Protein 7B1R (pdb70)

GO terms:
  GO:0003983 UTP:glucose-1-phosphate uridylyltransferase activity (F, EXP)

Foldseek 3Di:
DDDAAEEEEEFADQLPLDPPVSVQEGPCDDQANHRLVLQVLQLNLLLNHAEYEYAYEPNHCVVVVQLADDVVVLVVCVVVPVVVVNVCCVSVVSHHYHYDYPHDPLDPLSSVLVCLVVVPFFKYKYAHRFKGDDPRRQQNQLVVCVPPVAKEWEKAFDDLVQQLVFKAFAFPDDDVQKTWGLAIDGRDDSVRHRGRIGTRIITHGSVLNVLSPVVPSGDSRVSQRVVNVVHIYMYGHGPDDMQGDSHVVSSVVSNLVVVCPPCVPVSVVVVVVVVVVVVVVVVD/DDAQEEEEEFADCQPQDPPVSVQEGQCDQQQNHRLVLQVLQLCLLLNHAEYEYAYEPRHVVVVVQLADDPVVLVVCVVVPVVVVNVCVVSVVSHHYHYHYDDDPLDDLSRVLVCCVVCPFDKYKYAYSFKGWAPRRQQNQLVVCVPPVAKEWEKAFADQVCCQVFKAAQFPDDDDQKTKGLAMDHRQDSVRHNGRMGTRMIIHGSVLNVLQVVCPNGDSRVSVGVVSPVHIYMYGHGGTDMQGRSHPVSSVVSNLVVVCPPVVVVSVVVVVVVVVVVVVVVD

Structure (mmCIF, N/CA/C/O backbone):
data_7B1R
#
_entry.id   7B1R
#
_cell.length_a   53.910
_cell.length_b   158.610
_cell.length_c   179.500
_cell.angle_alpha   90.000
_cell.angle_beta   90.000
_cell.angle_gamma   90.000
#
_symmetry.space_group_name_H-M   'I 21 21 21'
#
loop_
_entity.id
_entity.type
_entity.pdbx_description
1 polymer 'Probable UTP--glucose-1-phosphate uridylyltransferase YngB'
2 water water
#
loop_
_atom_site.group_PDB
_atom_site.id
_atom_site.type_symbol
_atom_site.label_atom_id
_atom_site.label_alt_id
_atom_site.label_comp_id
_atom_site.label_asym_id
_atom_site.label_entity_id
_atom_site.label_seq_id
_atom_site.pdbx_PDB_ins_code
_atom_site.Cartn_x
_atom_site.Cartn_y
_atom_site.Cartn_z
_atom_site.occupancy
_atom_site.B_iso_or_equiv
_atom_site.auth_seq_id
_atom_site.auth_comp_id
_atom_site.auth_asym_id
_atom_site.auth_atom_id
_atom_site.pdbx_PDB_model_num
ATOM 1 N N . ARG A 1 1 ? 10.490 16.879 -5.256 1.00 108.60 2 ARG A N 1
ATOM 2 C CA . ARG A 1 1 ? 11.468 17.946 -5.681 1.00 127.79 2 ARG A CA 1
ATOM 3 C C . ARG A 1 1 ? 12.403 17.413 -6.776 1.00 120.94 2 ARG A C 1
ATOM 4 O O . ARG A 1 1 ? 13.618 17.602 -6.694 1.00 105.59 2 ARG A O 1
ATOM 6 N N . LYS A 1 2 ? 11.813 16.822 -7.836 1.00 121.42 3 LYS A N 1
ATOM 7 C CA . LYS A 1 2 ? 12.486 15.980 -8.828 1.00 103.64 3 LYS A CA 1
ATOM 8 C C . LYS A 1 2 ? 12.729 16.734 -10.139 1.00 87.60 3 LYS A C 1
ATOM 9 O O . LYS A 1 2 ? 11.904 17.551 -10.546 1.00 77.73 3 LYS A O 1
ATOM 15 N N . LYS A 1 3 ? 13.853 16.424 -10.806 1.00 74.87 4 LYS A N 1
ATOM 16 C CA . LYS A 1 3 ? 14.189 17.031 -12.087 1.00 79.55 4 LYS A CA 1
ATOM 17 C C . LYS A 1 3 ? 13.412 16.385 -13.256 1.00 80.16 4 LYS A C 1
ATOM 18 O O . LYS A 1 3 ? 13.233 15.164 -13.316 1.00 78.30 4 LYS A O 1
ATOM 20 N N . VAL A 1 4 ? 12.924 17.237 -14.183 1.00 84.61 5 VAL A N 1
ATOM 21 C CA . VAL A 1 4 ? 12.287 16.864 -15.446 1.00 78.83 5 VAL A CA 1
ATOM 22 C C . VAL A 1 4 ? 13.363 16.451 -16.450 1.00 83.19 5 VAL A C 1
ATOM 23 O O . VAL A 1 4 ? 14.188 17.298 -16.848 1.00 66.25 5 VAL A O 1
ATOM 27 N N . ARG A 1 5 ? 13.317 15.172 -16.883 1.00 74.50 6 ARG A N 1
ATOM 28 C CA . ARG A 1 5 ? 14.378 14.669 -17.750 1.00 78.63 6 ARG A CA 1
ATOM 29 C C . ARG A 1 5 ? 13.823 13.850 -18.931 1.00 79.75 6 ARG A C 1
ATOM 30 O O . ARG A 1 5 ? 14.570 13.388 -19.819 1.00 62.23 6 ARG A O 1
ATOM 38 N N . LYS A 1 6 ? 12.499 13.650 -18.927 1.00 69.23 7 LYS A N 1
ATOM 39 C CA . LYS A 1 6 ? 11.856 12.852 -19.953 1.00 66.53 7 LYS A CA 1
ATOM 40 C C . LYS A 1 6 ? 10.812 13.703 -20.662 1.00 68.11 7 LYS A C 1
ATOM 41 O O . LYS A 1 6 ? 10.032 14.404 -20.012 1.00 63.96 7 LYS A O 1
ATOM 47 N N . ALA A 1 7 ? 10.775 13.580 -21.995 1.00 69.99 8 ALA A N 1
ATOM 48 C CA . ALA A 1 7 ? 9.768 14.236 -22.816 1.00 59.19 8 ALA A CA 1
ATOM 49 C C . ALA A 1 7 ? 9.020 13.213 -23.673 1.00 62.20 8 ALA A C 1
ATOM 50 O O . ALA A 1 7 ? 9.588 12.201 -24.103 1.00 61.24 8 ALA A O 1
ATOM 52 N N . VAL A 1 8 ? 7.740 13.504 -23.939 1.00 56.66 9 VAL A N 1
ATOM 53 C CA . VAL A 1 8 ? 6.938 12.734 -24.882 1.00 55.54 9 VAL A CA 1
ATOM 54 C C . VAL A 1 8 ? 6.597 13.576 -26.103 1.00 57.27 9 VAL A C 1
ATOM 55 O O . VAL A 1 8 ? 5.903 14.589 -25.945 1.00 62.64 9 VAL A O 1
ATOM 59 N N . ILE A 1 9 ? 6.998 13.098 -27.294 1.00 52.70 10 ILE A N 1
ATOM 60 C CA . ILE A 1 9 ? 6.690 13.766 -28.557 1.00 56.38 10 ILE A CA 1
ATOM 61 C C . ILE A 1 9 ? 5.682 12.905 -29.310 1.00 57.12 10 ILE A C 1
ATOM 62 O O . ILE A 1 9 ? 6.069 11.872 -29.868 1.00 62.71 10 ILE A O 1
ATOM 67 N N . PRO A 1 10 ? 4.383 13.292 -29.381 1.00 54.23 11 PRO A N 1
ATOM 68 C CA . PRO A 1 10 ? 3.377 12.477 -30.058 1.00 52.33 11 PRO A CA 1
ATOM 69 C C . PRO A 1 10 ? 3.521 12.829 -31.537 1.00 55.21 11 PRO A C 1
ATOM 70 O O . PRO A 1 10 ? 3.713 13.996 -31.878 1.00 50.35 11 PRO A O 1
ATOM 74 N N . ALA A 1 11 ? 3.507 11.792 -32.391 1.00 57.73 12 ALA A N 1
ATOM 75 C CA . ALA A 1 11 ? 3.836 11.943 -33.801 1.00 60.22 12 ALA A CA 1
ATOM 76 C C . ALA A 1 11 ? 3.151 10.856 -34.621 1.00 63.77 12 ALA A C 1
ATOM 77 O O . ALA A 1 11 ? 3.850 10.054 -35.245 1.00 57.49 12 ALA A O 1
ATOM 79 N N . ALA A 1 12 ? 1.807 10.846 -34.637 1.00 61.76 13 ALA A N 1
ATOM 80 C CA . ALA A 1 12 ? 1.135 9.769 -35.339 1.00 67.31 13 ALA A CA 1
ATOM 81 C C . ALA A 1 12 ? 0.102 10.263 -36.358 1.00 80.36 13 ALA A C 1
ATOM 82 O O . ALA A 1 12 ? -0.680 9.461 -36.867 1.00 105.68 13 ALA A O 1
ATOM 84 N N . GLY A 1 13 ? 0.142 11.555 -36.717 1.00 80.14 14 GLY A N 1
ATOM 85 C CA . GLY A 1 13 ? -0.706 12.120 -37.765 1.00 81.50 14 GLY A CA 1
ATOM 86 C C . GLY A 1 13 ? -0.414 11.576 -39.163 1.00 80.17 14 GLY A C 1
ATOM 87 O O . GLY A 1 13 ? 0.638 10.987 -39.400 1.00 92.55 14 GLY A O 1
ATOM 88 N N . LEU A 1 14 ? -1.368 11.777 -40.079 1.00 78.67 15 LEU A N 1
ATOM 89 C CA . LEU A 1 14 ? -1.183 11.467 -41.487 1.00 70.41 15 LEU A CA 1
ATOM 90 C C . LEU A 1 14 ? -0.845 12.745 -42.250 1.00 78.02 15 LEU A C 1
ATOM 91 O O . LEU A 1 14 ? -0.566 12.685 -43.439 1.00 98.30 15 LEU A O 1
ATOM 96 N N . GLY A 1 15 ? -0.869 13.895 -41.566 1.00 72.88 16 GLY A N 1
ATOM 97 C CA . GLY A 1 15 ? -0.353 15.122 -42.139 1.00 72.97 16 GLY A CA 1
ATOM 98 C C . GLY A 1 15 ? -1.110 15.557 -43.389 1.00 89.02 16 GLY A C 1
ATOM 99 O O . GLY A 1 15 ? -0.503 15.884 -44.407 1.00 106.02 16 GLY A O 1
ATOM 100 N N . THR A 1 16 ? -2.436 15.626 -43.287 1.00 81.98 17 THR A N 1
ATOM 101 C CA . THR A 1 16 ? -3.229 15.900 -44.469 1.00 72.23 17 THR A CA 1
ATOM 102 C C . THR A 1 16 ? -2.949 17.300 -45.005 1.00 69.48 17 THR A C 1
ATOM 103 O O . THR A 1 16 ? -2.936 17.513 -46.210 1.00 76.69 17 THR A O 1
ATOM 107 N N . ARG A 1 17 ? -2.669 18.236 -44.096 1.00 73.29 18 ARG A N 1
ATOM 108 C CA . ARG A 1 17 ? -2.549 19.646 -44.442 1.00 74.46 18 ARG A CA 1
ATOM 109 C C . ARG A 1 17 ? -1.363 19.828 -45.390 1.00 69.78 18 ARG A C 1
ATOM 110 O O . ARG A 1 17 ? -1.107 20.942 -45.853 1.00 67.64 18 ARG A O 1
ATOM 112 N N . PHE A 1 18 ? -0.667 18.710 -45.674 1.00 70.55 19 PHE A N 1
ATOM 113 C CA . PHE A 1 18 ? 0.617 18.751 -46.362 1.00 69.22 19 PHE A CA 1
ATOM 114 C C . PHE A 1 18 ? 0.646 17.856 -47.603 1.00 64.57 19 PHE A C 1
ATOM 115 O O . PHE A 1 18 ? 1.727 17.694 -48.171 1.00 60.42 19 PHE A O 1
ATOM 123 N N . LEU A 1 19 ? -0.508 17.277 -48.002 1.00 63.30 20 LEU A N 1
ATOM 124 C CA . LEU A 1 19 ? -0.593 16.424 -49.190 1.00 61.62 20 LEU A CA 1
ATOM 125 C C . LEU A 1 19 ? -0.293 17.234 -50.455 1.00 59.43 20 LEU A C 1
ATOM 126 O O . LEU A 1 19 ? -0.493 18.443 -50.476 1.00 63.56 20 LEU A O 1
ATOM 131 N N . PRO A 1 20 ? 0.299 16.648 -51.520 1.00 57.10 21 PRO A N 1
ATOM 132 C CA . PRO A 1 20 ? 0.732 15.249 -51.532 1.00 62.09 21 PRO A CA 1
ATOM 133 C C . PRO A 1 20 ? 2.147 14.897 -51.018 1.00 58.73 21 PRO A C 1
ATOM 134 O O . PRO A 1 20 ? 2.571 13.733 -51.069 1.00 63.65 21 PRO A O 1
ATOM 138 N N . ALA A 1 21 ? 2.858 15.891 -50.476 1.00 56.90 22 ALA A N 1
ATOM 139 C CA . ALA A 1 21 ? 4.195 15.751 -49.904 1.00 57.65 22 ALA A CA 1
ATOM 140 C C . ALA A 1 21 ? 4.211 14.588 -48.934 1.00 58.59 22 ALA A C 1
ATOM 141 O O . ALA A 1 21 ? 5.077 13.720 -49.009 1.00 79.49 22 ALA A O 1
ATOM 143 N N . THR A 1 22 ? 3.214 14.575 -48.055 1.00 52.32 23 THR A N 1
ATOM 144 C CA . THR A 1 22 ? 3.148 13.563 -47.018 1.00 55.50 23 THR A CA 1
ATOM 145 C C . THR A 1 22 ? 2.365 12.322 -47.467 1.00 54.64 23 THR A C 1
ATOM 146 O O . THR A 1 22 ? 1.925 11.520 -46.644 1.00 52.40 23 THR A O 1
ATOM 150 N N . LYS A 1 23 ? 2.216 12.119 -48.775 1.00 54.49 24 LYS A N 1
ATOM 151 C CA . LYS A 1 23 ? 1.460 10.951 -49.194 1.00 57.10 24 LYS A CA 1
ATOM 152 C C . LYS A 1 23 ? 2.121 9.701 -48.615 1.00 54.32 24 LYS A C 1
ATOM 153 O O . LYS A 1 23 ? 1.452 8.854 -48.048 1.00 61.44 24 LYS A O 1
ATOM 159 N N . ALA A 1 24 ? 3.443 9.596 -48.758 1.00 56.23 25 ALA A N 1
ATOM 160 C CA . ALA A 1 24 ? 4.107 8.336 -48.472 1.00 55.26 25 ALA A CA 1
ATOM 161 C C . ALA A 1 24 ? 5.274 8.579 -47.531 1.00 58.09 25 ALA A C 1
ATOM 162 O O . ALA A 1 24 ? 6.152 7.730 -47.406 1.00 69.19 25 ALA A O 1
ATOM 164 N N . GLN A 1 25 ? 5.303 9.757 -46.915 1.00 57.99 26 GLN A N 1
ATOM 165 C CA . GLN A 1 25 ? 6.373 10.051 -45.987 1.00 59.00 26 GLN A CA 1
ATOM 166 C C . GLN A 1 25 ? 5.846 10.981 -44.895 1.00 57.72 26 GLN A C 1
ATOM 167 O O . GLN A 1 25 ? 4.947 11.780 -45.140 1.00 62.73 26 GLN A O 1
ATOM 173 N N . PRO A 1 26 ? 6.381 10.911 -43.658 1.00 47.60 27 PRO A N 1
ATOM 174 C CA . PRO A 1 26 ? 5.782 11.585 -42.509 1.00 47.28 27 PRO A CA 1
ATOM 175 C C . PRO A 1 26 ? 5.941 13.090 -42.493 1.00 51.58 27 PRO A C 1
ATOM 176 O O . PRO A 1 26 ? 6.973 13.629 -42.888 1.00 64.81 27 PRO A O 1
ATOM 180 N N . LYS A 1 27 ? 4.902 13.744 -41.974 1.00 61.45 28 LYS A N 1
ATOM 181 C CA . LYS A 1 27 ? 4.863 15.183 -41.757 1.00 58.96 28 LYS A CA 1
ATOM 182 C C . LYS A 1 27 ? 6.099 15.679 -40.992 1.00 58.70 28 LYS A C 1
ATOM 183 O O . LYS A 1 27 ? 6.668 16.710 -41.374 1.00 51.88 28 LYS A O 1
ATOM 189 N N . GLU A 1 28 ? 6.514 14.935 -39.945 1.00 52.33 29 GLU A N 1
ATOM 190 C CA . GLU A 1 28 ? 7.582 15.381 -39.061 1.00 57.04 29 GLU A CA 1
ATOM 191 C C . GLU A 1 28 ? 8.944 15.306 -39.758 1.00 58.64 29 GLU A C 1
ATOM 192 O O . GLU A 1 28 ? 9.922 15.934 -39.336 1.00 59.84 29 GLU A O 1
ATOM 206 N N . LEU A 1 30 ? 9.343 16.450 -42.874 1.00 52.42 31 LEU A N 1
ATOM 207 C CA . LEU A 1 30 ? 9.447 17.509 -43.871 1.00 51.89 31 LEU A CA 1
ATOM 208 C C . LEU A 1 30 ? 10.505 18.499 -43.424 1.00 54.93 31 LEU A C 1
ATOM 209 O O . LEU A 1 30 ? 10.580 18.874 -42.254 1.00 49.72 31 LEU A O 1
ATOM 214 N N . PRO A 1 31 ? 11.364 18.949 -44.355 1.00 60.91 32 PRO A N 1
ATOM 215 C CA . PRO A 1 31 ? 12.500 19.792 -43.980 1.00 58.51 32 PRO A CA 1
ATOM 216 C C . PRO A 1 31 ? 11.999 21.186 -43.618 1.00 56.28 32 PRO A C 1
ATOM 217 O O . PRO A 1 31 ? 11.052 21.672 -44.212 1.00 54.14 32 PRO A O 1
ATOM 221 N N . ILE A 1 32 ? 12.594 21.798 -42.596 1.00 66.42 33 ILE A N 1
ATOM 222 C CA . ILE A 1 32 ? 12.345 23.203 -42.404 1.00 63.31 33 ILE A CA 1
ATOM 223 C C . ILE A 1 32 ? 13.460 23.943 -43.111 1.00 78.88 33 ILE A C 1
ATOM 224 O O . ILE A 1 32 ? 13.245 24.397 -44.236 1.00 115.49 33 ILE A O 1
ATOM 229 N N . VAL A 1 33 ? 14.663 24.031 -42.542 1.00 60.30 34 VAL A N 1
ATOM 230 C CA . VAL A 1 33 ? 15.574 24.668 -43.486 1.00 70.67 34 VAL A CA 1
ATOM 231 C C . VAL A 1 33 ? 16.260 23.587 -44.324 1.00 75.09 34 VAL A C 1
ATOM 232 O O . VAL A 1 33 ? 16.086 23.479 -45.532 1.00 93.43 34 VAL A O 1
ATOM 236 N N . ASP A 1 34 ? 16.965 22.720 -43.630 1.00 71.79 35 ASP A N 1
ATOM 237 C CA . ASP A 1 34 ? 17.673 21.629 -44.243 1.00 62.15 35 ASP A CA 1
ATOM 238 C C . ASP A 1 34 ? 17.576 20.482 -43.244 1.00 66.91 35 ASP A C 1
ATOM 239 O O . ASP A 1 34 ? 18.123 19.404 -43.462 1.00 71.27 35 ASP A O 1
ATOM 244 N N .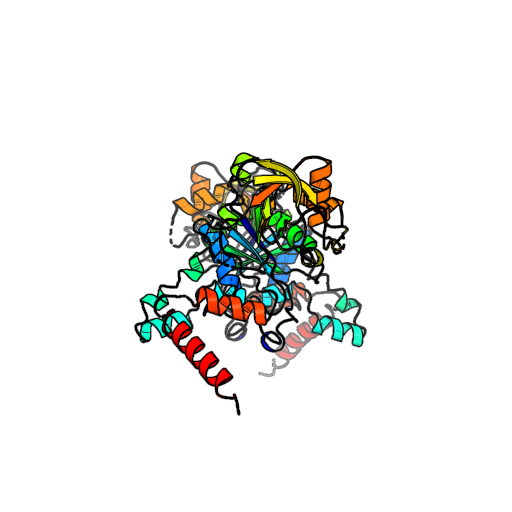 LYS A 1 35 ? 16.901 20.746 -42.119 1.00 58.22 36 LYS A N 1
ATOM 245 C CA . LYS A 1 35 ? 16.729 19.761 -41.071 1.00 55.92 36 LYS A CA 1
ATOM 246 C C . LYS A 1 35 ? 15.261 19.353 -40.976 1.00 60.81 36 LYS A C 1
ATOM 247 O O . LYS A 1 35 ? 14.359 20.181 -41.095 1.00 60.14 36 LYS A O 1
ATOM 253 N N . PRO A 1 36 ? 14.960 18.053 -40.780 1.00 59.12 37 PRO A N 1
ATOM 254 C CA . PRO A 1 36 ? 13.593 17.625 -40.501 1.00 59.97 37 PRO A CA 1
ATOM 255 C C . PRO A 1 36 ? 12.972 18.326 -39.301 1.00 60.96 37 PRO A C 1
ATOM 256 O O . PRO A 1 36 ? 13.637 18.623 -38.307 1.00 60.38 37 PRO A O 1
ATOM 260 N N . ALA A 1 37 ? 11.674 18.596 -39.445 1.00 55.82 38 ALA A N 1
ATOM 261 C CA . ALA A 1 37 ? 10.943 19.329 -38.438 1.00 50.77 38 ALA A CA 1
ATOM 262 C C . ALA A 1 37 ? 11.161 18.637 -37.096 1.00 56.56 38 ALA A C 1
ATOM 263 O O . ALA A 1 37 ? 11.417 19.264 -36.061 1.00 51.30 38 ALA A O 1
ATOM 265 N N . ILE A 1 38 ? 11.117 17.306 -37.148 1.00 64.27 39 ILE A N 1
ATOM 266 C CA . ILE A 1 38 ? 11.189 16.511 -35.936 1.00 59.62 39 ILE A CA 1
ATOM 267 C C . ILE A 1 38 ? 12.524 16.762 -35.242 1.00 59.42 39 ILE A C 1
ATOM 268 O O . ILE A 1 38 ? 12.579 16.706 -34.020 1.00 52.56 39 ILE A O 1
ATOM 273 N N . GLN A 1 39 ? 13.571 17.089 -36.017 1.00 55.71 40 GLN A N 1
ATOM 274 C CA . GLN A 1 39 ? 14.879 17.254 -35.401 1.00 57.28 40 GLN A CA 1
ATOM 275 C C . GLN A 1 39 ? 14.943 18.517 -34.551 1.00 57.75 40 GLN A C 1
ATOM 276 O O . GLN A 1 39 ? 15.599 18.524 -33.511 1.00 58.14 40 GLN A O 1
ATOM 282 N N . TYR A 1 40 ? 14.268 19.575 -35.022 1.00 57.85 41 TYR A N 1
ATOM 283 C CA . TYR A 1 40 ? 14.163 20.824 -34.281 1.00 57.08 41 TYR A CA 1
ATOM 284 C C . TYR A 1 40 ? 13.615 20.543 -32.880 1.00 57.11 41 TYR A C 1
ATOM 285 O O . TYR A 1 40 ? 14.167 21.039 -31.910 1.00 55.76 41 TYR A O 1
ATOM 294 N N . ILE A 1 41 ? 12.555 19.725 -32.794 1.00 55.56 42 ILE A N 1
ATOM 295 C CA . ILE A 1 41 ? 11.854 19.442 -31.557 1.00 58.75 42 ILE A CA 1
ATOM 296 C C . ILE A 1 41 ? 12.756 18.657 -30.610 1.00 68.14 42 ILE A C 1
ATOM 297 O O . ILE A 1 41 ? 12.760 18.939 -29.418 1.00 70.11 42 ILE A O 1
ATOM 302 N N . VAL A 1 42 ? 13.510 17.682 -31.141 1.00 62.36 43 VAL A N 1
ATOM 303 C CA . VAL A 1 42 ? 14.462 16.951 -30.327 1.00 61.86 43 VAL A CA 1
ATOM 304 C C . VAL A 1 42 ? 15.527 17.913 -29.803 1.00 66.13 43 VAL A C 1
ATOM 305 O O . VAL A 1 42 ? 15.959 17.779 -28.657 1.00 65.80 43 VAL A O 1
ATOM 309 N N . GLU A 1 43 ? 15.947 18.869 -30.649 1.00 69.57 44 GLU A N 1
ATOM 310 C CA . GLU A 1 43 ? 17.055 19.762 -30.320 1.00 63.66 44 GLU A CA 1
ATOM 311 C C . GLU A 1 43 ? 16.661 20.670 -29.160 1.00 61.05 44 GLU A C 1
ATOM 312 O O . GLU A 1 43 ? 17.412 20.809 -28.201 1.00 61.56 44 GLU A O 1
ATOM 318 N N . GLU A 1 44 ? 15.450 21.224 -29.231 1.00 61.51 45 GLU A N 1
ATOM 319 C CA . GLU A 1 44 ? 14.933 22.015 -28.137 1.00 68.14 45 GLU A CA 1
ATOM 320 C C . GLU A 1 44 ? 14.962 21.188 -26.861 1.00 67.00 45 GLU A C 1
ATOM 321 O O . GLU A 1 44 ? 15.336 21.717 -25.823 1.00 76.67 45 GLU A O 1
ATOM 327 N N . ALA A 1 45 ? 14.572 19.910 -26.959 1.00 66.83 46 ALA A N 1
ATOM 328 C CA . ALA A 1 45 ? 14.520 19.018 -25.804 1.00 71.35 46 ALA A CA 1
ATOM 329 C C . ALA A 1 45 ? 15.925 18.775 -25.250 1.00 73.01 46 ALA A C 1
ATOM 330 O O . ALA A 1 45 ? 16.160 18.876 -24.039 1.00 61.82 46 ALA A O 1
ATOM 332 N N . ALA A 1 46 ? 16.849 18.438 -26.156 1.00 71.19 47 ALA A N 1
ATOM 333 C CA . ALA A 1 46 ? 18.212 18.123 -25.772 1.00 70.37 47 ALA A CA 1
ATOM 334 C C . ALA A 1 46 ? 18.825 19.290 -24.988 1.00 77.96 47 ALA A C 1
ATOM 335 O O . ALA A 1 46 ? 19.272 19.115 -23.853 1.00 83.69 47 ALA A O 1
ATOM 337 N N . GLU A 1 47 ? 18.780 20.494 -25.572 1.00 86.10 48 GLU A N 1
ATOM 338 C CA . GLU A 1 47 ? 19.406 21.679 -25.000 1.00 78.63 48 GLU A CA 1
ATOM 339 C C . GLU A 1 47 ? 18.653 22.167 -23.761 1.00 71.07 48 GLU A C 1
ATOM 340 O O . GLU A 1 47 ? 19.192 22.971 -23.014 1.00 81.88 48 GLU A O 1
ATOM 346 N N . SER A 1 48 ? 17.401 21.730 -23.582 1.00 64.36 49 SER A N 1
ATOM 347 C CA . SER A 1 48 ? 16.617 21.965 -22.378 1.00 61.40 49 SER A CA 1
ATOM 348 C C . SER A 1 48 ? 17.063 21.011 -21.268 1.00 64.43 49 SER A C 1
ATOM 349 O O . SER A 1 48 ? 16.464 21.025 -20.190 1.00 60.77 49 SER A O 1
ATOM 352 N N . GLY A 1 49 ? 18.049 20.144 -21.568 1.00 61.93 50 GLY A N 1
ATOM 353 C CA . GLY A 1 49 ? 18.544 19.117 -20.662 1.00 63.35 50 GLY A CA 1
ATOM 354 C C . GLY A 1 49 ? 17.628 17.895 -20.544 1.00 74.63 50 GLY A C 1
ATOM 355 O O . GLY A 1 49 ? 17.678 17.187 -19.548 1.00 82.54 50 GLY A O 1
ATOM 356 N N . ILE A 1 50 ? 16.800 17.624 -21.558 1.00 77.26 51 ILE A N 1
ATOM 357 C CA . ILE A 1 50 ? 16.074 16.364 -21.603 1.00 67.87 51 ILE A CA 1
ATOM 358 C C . ILE A 1 50 ? 17.041 15.296 -22.080 1.00 68.68 51 ILE A C 1
ATOM 359 O O . ILE A 1 50 ? 17.776 15.500 -23.043 1.00 73.27 51 ILE A O 1
ATOM 364 N N . GLU A 1 51 ? 17.010 14.145 -21.408 1.00 76.26 52 GLU A N 1
ATOM 365 C CA . GLU A 1 51 ? 17.872 13.042 -21.807 1.00 80.44 52 GLU A CA 1
ATOM 366 C C . GLU A 1 51 ? 17.115 11.885 -22.489 1.00 81.17 52 GLU A C 1
ATOM 367 O O . GLU A 1 51 ? 17.726 11.147 -23.264 1.00 75.96 52 GLU A O 1
ATOM 373 N N . ASP A 1 52 ? 15.799 11.717 -22.239 1.00 78.95 53 ASP A N 1
ATOM 374 C CA . ASP A 1 52 ? 15.088 10.534 -22.719 1.00 74.36 53 ASP A CA 1
ATOM 375 C C . ASP A 1 52 ? 13.735 10.901 -23.328 1.00 70.05 53 ASP A C 1
ATOM 376 O O . ASP A 1 52 ? 12.806 11.270 -22.613 1.00 74.69 53 ASP A O 1
ATOM 381 N N . ILE A 1 53 ? 13.615 10.719 -24.647 1.00 63.33 54 ILE A N 1
ATOM 382 C CA . ILE A 1 53 ? 12.402 11.067 -25.370 1.00 63.93 54 ILE A CA 1
ATOM 383 C C . ILE A 1 53 ? 11.627 9.806 -25.776 1.00 67.16 54 ILE A C 1
ATOM 384 O O . ILE A 1 53 ? 12.201 8.832 -26.273 1.00 58.04 54 ILE A O 1
ATOM 389 N N . LEU A 1 54 ? 10.302 9.845 -25.572 1.00 64.80 55 LEU A N 1
ATOM 390 C CA . LEU A 1 54 ? 9.409 8.839 -26.132 1.00 61.06 55 LEU A CA 1
ATOM 391 C C . LEU A 1 54 ? 8.607 9.429 -27.291 1.00 61.15 55 LEU A C 1
ATOM 392 O O . LEU A 1 54 ? 7.733 10.272 -27.102 1.00 74.61 55 LEU A O 1
ATOM 397 N N . ILE A 1 55 ? 8.903 8.970 -28.500 1.00 53.48 56 ILE A N 1
ATOM 398 C CA . ILE A 1 55 ? 8.076 9.333 -29.637 1.00 54.80 56 ILE A CA 1
ATOM 399 C C . ILE A 1 55 ? 6.955 8.303 -29.750 1.00 58.20 56 ILE A C 1
ATOM 400 O O . ILE A 1 55 ? 7.211 7.102 -29.842 1.00 62.66 56 ILE A O 1
ATOM 405 N N . ILE A 1 56 ? 5.706 8.781 -29.721 1.00 55.42 57 ILE A N 1
ATOM 406 C CA . ILE A 1 56 ? 4.554 7.926 -29.962 1.00 49.39 57 ILE A CA 1
ATOM 407 C C . ILE A 1 56 ? 4.290 7.994 -31.458 1.00 55.03 57 ILE A C 1
ATOM 408 O O . ILE A 1 56 ? 3.789 8.998 -31.966 1.00 65.47 57 ILE A O 1
ATOM 413 N N . THR A 1 57 ? 4.636 6.923 -32.151 1.00 51.76 58 THR A N 1
ATOM 414 C CA . THR A 1 57 ? 4.675 6.934 -33.598 1.00 56.95 58 THR A CA 1
ATOM 415 C C . THR A 1 57 ? 3.519 6.087 -34.139 1.00 61.79 58 THR A C 1
ATOM 416 O O . THR A 1 57 ? 2.839 5.390 -33.387 1.00 62.70 58 THR A O 1
ATOM 420 N N . GLY A 1 58 ? 3.312 6.161 -35.457 1.00 63.04 59 GLY A N 1
ATOM 421 C CA . GLY A 1 58 ? 2.327 5.357 -36.155 1.00 65.74 59 GLY A CA 1
ATOM 422 C C . GLY A 1 58 ? 2.992 4.410 -37.152 1.00 77.95 59 GLY A C 1
ATOM 423 O O . GLY A 1 58 ? 4.175 4.095 -37.011 1.00 72.33 59 GLY A O 1
ATOM 424 N N . ARG A 1 59 ? 2.202 3.976 -38.153 1.00 84.81 60 ARG A N 1
ATOM 425 C CA . ARG A 1 59 ? 2.638 3.129 -39.252 1.00 71.91 60 ARG A CA 1
ATOM 426 C C . ARG A 1 59 ? 3.410 3.945 -40.292 1.00 78.02 60 ARG A C 1
ATOM 427 O O . ARG A 1 59 ? 3.139 5.133 -40.535 1.00 64.94 60 ARG A O 1
ATOM 435 N N . ASN A 1 60 ? 4.372 3.256 -40.917 1.00 87.47 61 ASN A N 1
ATOM 436 C CA . ASN A 1 60 ? 5.156 3.770 -42.031 1.00 89.99 61 ASN A CA 1
ATOM 437 C C . ASN A 1 60 ? 5.809 5.078 -41.620 1.00 75.53 61 ASN A C 1
ATOM 438 O O . ASN A 1 60 ? 5.888 5.980 -42.437 1.00 74.42 61 ASN A O 1
ATOM 443 N N . LYS A 1 61 ? 6.250 5.171 -40.363 1.00 66.07 62 LYS A N 1
ATOM 444 C CA . LYS A 1 61 ? 7.012 6.335 -39.958 1.00 66.58 62 LYS A CA 1
ATOM 445 C C . LYS A 1 61 ? 8.420 5.926 -39.545 1.00 66.68 62 LYS A C 1
ATOM 446 O O . LYS A 1 61 ? 8.982 6.559 -38.653 1.00 74.01 62 LYS A O 1
ATOM 452 N N . ARG A 1 62 ? 8.969 4.886 -40.193 1.00 62.83 63 ARG A N 1
ATOM 453 C CA . ARG A 1 62 ? 10.288 4.378 -39.836 1.00 59.12 63 ARG A CA 1
ATOM 454 C C . ARG A 1 62 ? 11.307 5.490 -40.003 1.00 58.96 63 ARG A C 1
ATOM 455 O O . ARG A 1 62 ? 12.287 5.536 -39.270 1.00 68.60 63 ARG A O 1
ATOM 457 N N . SER A 1 63 ? 11.091 6.374 -40.985 1.00 56.31 64 SER A N 1
ATOM 458 C CA . SER A 1 63 ? 12.142 7.332 -41.299 1.00 54.75 64 SER A CA 1
ATOM 459 C C . SER A 1 63 ? 12.521 8.215 -40.103 1.00 54.83 64 SER A C 1
ATOM 460 O O . SER A 1 63 ? 13.667 8.653 -40.029 1.00 57.44 64 SER A O 1
ATOM 463 N N . ILE A 1 64 ? 11.576 8.490 -39.183 1.00 46.98 65 ILE A N 1
ATOM 464 C CA . ILE A 1 64 ? 11.888 9.224 -37.967 1.00 51.72 65 ILE A CA 1
ATOM 465 C C . ILE A 1 64 ? 12.967 8.469 -37.180 1.00 61.20 65 ILE A C 1
ATOM 466 O O . ILE A 1 64 ? 13.988 9.052 -36.824 1.00 64.43 65 ILE A O 1
ATOM 471 N N . GLU A 1 65 ? 12.721 7.177 -36.903 1.00 60.62 66 GLU A N 1
ATOM 472 C CA . GLU A 1 65 ? 13.592 6.297 -36.132 1.00 58.36 66 GLU A CA 1
ATOM 473 C C . GLU A 1 65 ? 14.958 6.181 -36.820 1.00 58.71 66 GLU A C 1
ATOM 474 O O . GLU A 1 65 ? 15.996 6.145 -36.161 1.00 62.61 66 GLU A O 1
ATOM 480 N N . ASP A 1 66 ? 14.965 6.102 -38.151 1.00 51.96 67 ASP A N 1
ATOM 481 C CA . ASP A 1 66 ? 16.223 6.014 -38.848 1.00 50.55 67 ASP A CA 1
ATOM 482 C C . ASP A 1 66 ? 16.962 7.329 -38.668 1.00 53.57 67 ASP A C 1
ATOM 483 O O . ASP A 1 66 ? 18.157 7.340 -38.399 1.00 66.27 67 ASP A O 1
ATOM 488 N N . HIS A 1 67 ? 16.238 8.440 -38.779 1.00 56.36 68 HIS A N 1
ATOM 489 C CA . HIS A 1 67 ? 16.881 9.738 -38.763 1.00 50.63 68 HIS A CA 1
ATOM 490 C C . HIS A 1 67 ? 17.833 9.866 -37.573 1.00 51.04 68 HIS A C 1
ATOM 491 O O . HIS A 1 67 ? 18.939 10.340 -37.765 1.00 58.30 68 HIS A O 1
ATOM 498 N N . PHE A 1 68 ? 17.441 9.393 -36.384 1.00 47.72 69 PHE A N 1
ATOM 499 C CA . PHE A 1 68 ? 18.199 9.544 -35.148 1.00 52.70 69 PHE A CA 1
ATOM 500 C C . PHE A 1 68 ? 19.131 8.365 -34.799 1.00 58.38 69 PHE A C 1
ATOM 501 O O . PHE A 1 68 ? 19.493 8.172 -33.632 1.00 59.12 69 PHE A O 1
ATOM 509 N N . ASP A 1 69 ? 19.564 7.602 -35.808 1.00 61.02 70 ASP A N 1
ATOM 510 C CA . ASP A 1 69 ? 20.416 6.438 -35.612 1.00 73.13 70 ASP A CA 1
ATOM 511 C C . ASP A 1 69 ? 21.628 6.530 -36.550 1.00 78.15 70 ASP A C 1
ATOM 512 O O . ASP A 1 69 ? 21.672 7.372 -37.449 1.00 75.65 70 ASP A O 1
ATOM 517 N N . ARG A 1 70 ? 22.622 5.657 -36.341 1.00 70.39 71 ARG A N 1
ATOM 518 C CA . ARG A 1 70 ? 23.707 5.542 -37.298 1.00 79.49 71 ARG A CA 1
ATOM 519 C C . ARG A 1 70 ? 23.178 5.107 -38.662 1.00 77.90 71 ARG A C 1
ATOM 520 O O . ARG A 1 70 ? 22.268 4.290 -38.751 1.00 93.48 71 ARG A O 1
ATOM 528 N N . SER A 1 71 ? 23.762 5.662 -39.725 1.00 69.27 72 SER A N 1
ATOM 529 C CA . SER A 1 71 ? 23.346 5.391 -41.091 1.00 78.39 72 SER A CA 1
ATOM 530 C C . SER A 1 71 ? 24.555 4.880 -41.860 1.00 91.62 72 SER A C 1
ATOM 531 O O . SER A 1 71 ? 25.219 5.660 -42.553 1.00 102.30 72 SER A O 1
ATOM 534 N N . ALA A 1 72 ? 24.837 3.577 -41.719 1.00 90.22 73 ALA A N 1
ATOM 535 C CA . ALA A 1 72 ? 26.116 3.008 -42.136 1.00 86.57 73 ALA A CA 1
ATOM 536 C C . ALA A 1 72 ? 26.502 3.346 -43.587 1.00 91.23 73 ALA A C 1
ATOM 537 O O . ALA A 1 72 ? 27.620 3.788 -43.839 1.00 98.48 73 ALA A O 1
ATOM 539 N N . GLU A 1 73 ? 25.589 3.149 -44.543 1.00 84.26 74 GLU A N 1
ATOM 540 C CA . GLU A 1 73 ? 25.887 3.392 -45.944 1.00 81.66 74 GLU A CA 1
ATOM 541 C C . GLU A 1 73 ? 26.234 4.865 -46.212 1.00 87.27 74 GLU A C 1
ATOM 542 O O . GLU A 1 73 ? 27.129 5.163 -47.009 1.00 108.96 74 GLU A O 1
ATOM 548 N N . LEU A 1 74 ? 25.509 5.789 -45.572 1.00 90.68 75 LEU A N 1
ATOM 549 C CA . LEU A 1 74 ? 25.797 7.212 -45.670 1.00 82.52 75 LEU A CA 1
ATOM 550 C C . LEU A 1 74 ? 27.203 7.476 -45.130 1.00 87.06 75 LEU A C 1
ATOM 551 O O . LEU A 1 74 ? 28.028 8.095 -45.826 1.00 72.38 75 LEU A O 1
ATOM 556 N N . GLU A 1 75 ? 27.447 6.983 -43.897 1.00 78.08 76 GLU A N 1
ATOM 557 C CA . GLU A 1 75 ? 28.726 7.139 -43.220 1.00 87.32 76 GLU A CA 1
ATOM 558 C C . GLU A 1 75 ? 29.881 6.759 -44.146 1.00 89.66 76 GLU A C 1
ATOM 559 O O . GLU A 1 75 ? 30.703 7.610 -44.490 1.00 94.96 76 GLU A O 1
ATOM 565 N N . PHE A 1 76 ? 29.893 5.501 -44.595 1.00 88.64 77 PHE A N 1
ATOM 566 C CA . PHE A 1 76 ? 30.841 5.057 -45.603 1.00 94.01 77 PHE A CA 1
ATOM 567 C C . PHE A 1 76 ? 31.000 6.105 -46.708 1.00 93.93 77 PHE A C 1
ATOM 568 O O . PHE A 1 76 ? 32.091 6.631 -46.922 1.00 116.24 77 PHE A O 1
ATOM 576 N N . ASN A 1 77 ? 29.914 6.424 -47.407 1.00 88.59 78 ASN A N 1
ATOM 577 C CA . ASN A 1 77 ? 30.048 7.290 -48.561 1.00 95.25 78 ASN A CA 1
ATOM 578 C C . ASN A 1 77 ? 30.694 8.612 -48.157 1.00 98.27 78 ASN A C 1
ATOM 579 O O . ASN A 1 77 ? 31.437 9.216 -48.930 1.00 99.02 78 ASN A O 1
ATOM 584 N N . LEU A 1 78 ? 30.392 9.070 -46.941 1.00 95.63 79 LEU A N 1
ATOM 585 C CA . LEU A 1 78 ? 30.916 10.350 -46.507 1.00 95.53 79 LEU A CA 1
ATOM 586 C C . LEU A 1 78 ? 32.426 10.247 -46.288 1.00 107.06 79 LEU A C 1
ATOM 587 O O . LEU A 1 78 ? 33.151 11.130 -46.738 1.00 132.22 79 LEU A O 1
ATOM 592 N N . ARG A 1 79 ? 32.895 9.160 -45.644 1.00 104.43 80 ARG A N 1
ATOM 593 C CA . ARG A 1 79 ? 34.323 8.935 -45.406 1.00 102.93 80 ARG A CA 1
ATOM 594 C C . ARG A 1 79 ? 35.049 8.932 -46.747 1.00 100.90 80 ARG A C 1
ATOM 595 O O . ARG A 1 79 ? 35.992 9.682 -46.974 1.00 111.48 80 ARG A O 1
ATOM 603 N N . GLU A 1 80 ? 34.537 8.115 -47.656 1.00 94.94 81 GLU A N 1
ATOM 604 C CA . GLU A 1 80 ? 35.154 7.890 -48.942 1.00 100.43 81 GLU A CA 1
ATOM 605 C C . GLU A 1 80 ? 34.986 9.122 -49.837 1.00 98.65 81 GLU A C 1
ATOM 606 O O . GLU A 1 80 ? 35.216 9.033 -51.037 1.00 115.84 81 GLU A O 1
ATOM 612 N N . LYS A 1 81 ? 34.592 10.271 -49.270 1.00 96.81 82 LYS A N 1
ATOM 613 C CA . LYS A 1 81 ? 34.419 11.503 -50.041 1.00 106.19 82 LYS A CA 1
ATOM 614 C C . LYS A 1 81 ? 35.038 12.664 -49.249 1.00 102.99 82 LYS A C 1
ATOM 615 O O . LYS A 1 81 ? 35.178 13.794 -49.735 1.00 92.53 82 LYS A O 1
ATOM 617 N N . GLY A 1 82 ? 35.412 12.351 -48.000 1.00 90.38 83 GLY A N 1
ATOM 618 C CA . GLY A 1 82 ? 36.191 13.252 -47.177 1.00 89.40 83 GLY A CA 1
ATOM 619 C C . GLY A 1 82 ? 35.350 14.108 -46.237 1.00 98.47 83 GLY A C 1
ATOM 620 O O . GLY A 1 82 ? 35.890 14.672 -45.284 1.00 102.89 83 GLY A O 1
ATOM 621 N N . LYS A 1 83 ? 34.033 14.172 -46.488 1.00 97.46 84 LYS A N 1
ATOM 622 C CA . LYS A 1 83 ? 33.140 15.072 -45.767 1.00 86.51 84 LYS A CA 1
ATOM 623 C C . LYS A 1 83 ? 33.112 14.719 -44.273 1.00 83.68 84 LYS A C 1
ATOM 624 O O . LYS A 1 83 ? 32.089 14.307 -43.738 1.00 88.91 84 LYS A O 1
ATOM 627 N N . THR A 1 84 ? 34.250 14.906 -43.591 1.00 90.04 85 THR A N 1
ATOM 628 C CA . THR A 1 84 ? 34.416 14.527 -42.194 1.00 94.00 85 THR A CA 1
ATOM 629 C C . THR A 1 84 ? 33.611 15.459 -41.292 1.00 83.22 85 THR A C 1
ATOM 630 O O . THR A 1 84 ? 33.204 15.078 -40.199 1.00 73.60 85 THR A O 1
ATOM 634 N N . GLU A 1 85 ? 33.424 16.697 -41.755 1.00 96.38 86 GLU A N 1
ATOM 635 C CA . GLU A 1 85 ? 32.593 17.684 -41.082 1.00 104.64 86 GLU A CA 1
ATOM 636 C C . GLU A 1 85 ? 31.159 17.169 -41.003 1.00 92.53 86 GLU A C 1
ATOM 637 O O . GLU A 1 85 ? 30.591 17.091 -39.914 1.00 84.72 86 GLU A O 1
ATOM 643 N N . THR A 1 86 ? 30.625 16.793 -42.173 1.00 78.99 87 THR A N 1
ATOM 644 C CA . THR A 1 86 ? 29.302 16.208 -42.281 1.00 71.55 87 THR A CA 1
ATOM 645 C C . THR A 1 86 ? 29.219 14.906 -41.482 1.00 73.28 87 THR A C 1
ATOM 646 O O . THR A 1 86 ? 28.328 14.747 -40.658 1.00 83.71 87 THR A O 1
ATOM 650 N N . LEU A 1 87 ? 30.178 13.994 -41.661 1.00 68.16 88 LEU A N 1
ATOM 651 C CA . LEU A 1 87 ? 30.090 12.732 -40.941 1.00 74.64 88 LEU A CA 1
ATOM 652 C C . LEU A 1 87 ? 29.984 12.994 -39.437 1.00 67.88 88 LEU A C 1
ATOM 653 O O . LEU A 1 87 ? 29.397 12.203 -38.711 1.00 85.35 88 LEU A O 1
ATOM 655 N N . LYS A 1 88 ? 30.556 14.104 -38.971 1.00 66.56 89 LYS A N 1
ATOM 656 C CA . LYS A 1 88 ? 30.597 14.373 -37.547 1.00 74.63 89 LYS A CA 1
ATOM 657 C C . LYS A 1 88 ? 29.234 14.947 -37.196 1.00 79.23 89 LYS A C 1
ATOM 658 O O . LYS A 1 88 ? 28.668 14.633 -36.151 1.00 80.00 89 LYS A O 1
ATOM 660 N N . GLU A 1 89 ? 28.707 15.751 -38.124 1.00 76.14 90 GLU A N 1
ATOM 661 C CA . GLU A 1 89 ? 27.400 16.365 -37.954 1.00 82.32 90 GLU A CA 1
ATOM 662 C C . GLU A 1 89 ? 26.336 15.270 -37.798 1.00 75.30 90 GLU A C 1
ATOM 663 O O . GLU A 1 89 ? 25.615 15.228 -36.805 1.00 66.98 90 GLU A O 1
ATOM 677 N N . GLN A 1 91 ? 26.687 12.280 -36.991 1.00 70.96 92 GLN A N 1
ATOM 678 C CA . GLN A 1 91 ? 26.962 11.498 -35.798 1.00 69.88 92 GLN A CA 1
ATOM 679 C C . GLN A 1 91 ? 26.366 12.235 -34.606 1.00 67.04 92 GLN A C 1
ATOM 680 O O . GLN A 1 91 ? 25.897 11.637 -33.642 1.00 68.73 92 GLN A O 1
ATOM 682 N N . GLN A 1 92 ? 26.328 13.557 -34.711 1.00 71.27 93 GLN A N 1
ATOM 683 C CA . GLN A 1 92 ? 25.839 14.343 -33.599 1.00 78.04 93 GLN A CA 1
ATOM 684 C C . GLN A 1 92 ? 24.339 14.141 -33.447 1.00 78.14 93 GLN A C 1
ATOM 685 O O . GLN A 1 92 ? 23.860 14.016 -32.318 1.00 75.90 93 GLN A O 1
ATOM 691 N N . ILE A 1 93 ? 23.638 14.086 -34.593 1.00 72.74 94 ILE A N 1
ATOM 692 C CA . ILE A 1 93 ? 22.186 14.047 -34.600 1.00 66.02 94 ILE A CA 1
ATOM 693 C C . ILE A 1 93 ? 21.793 12.817 -33.814 1.00 65.03 94 ILE A C 1
ATOM 694 O O . ILE A 1 93 ? 20.916 12.859 -32.936 1.00 57.04 94 ILE A O 1
ATOM 699 N N . ALA A 1 94 ? 22.517 11.751 -34.167 1.00 59.30 95 ALA A N 1
ATOM 700 C CA . ALA A 1 94 ? 22.294 10.444 -33.592 1.00 67.39 95 ALA A CA 1
ATOM 701 C C . ALA A 1 94 ? 22.638 10.444 -32.105 1.00 66.89 95 ALA A C 1
ATOM 702 O O . ALA A 1 94 ? 22.421 9.439 -31.448 1.00 73.00 95 ALA A O 1
ATOM 704 N N . ASP A 1 95 ? 23.097 11.587 -31.566 1.00 81.55 96 ASP A N 1
ATOM 705 C CA . ASP A 1 95 ? 23.533 11.661 -30.174 1.00 89.19 96 ASP A CA 1
ATOM 706 C C . ASP A 1 95 ? 22.692 12.606 -29.312 1.00 88.69 96 ASP A C 1
ATOM 707 O O . ASP A 1 95 ? 22.962 12.757 -28.115 1.00 83.48 96 ASP A O 1
ATOM 712 N N . LE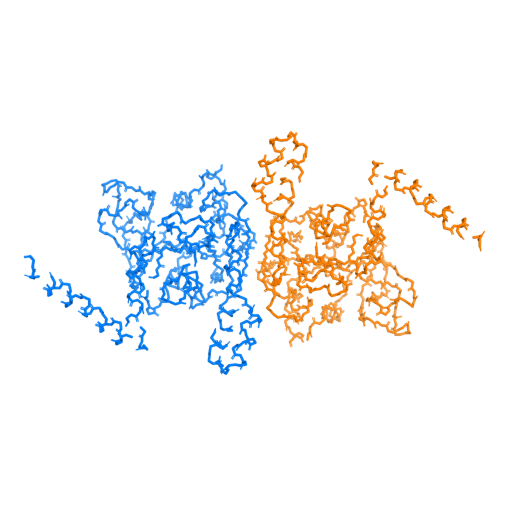U A 1 96 ? 21.659 13.221 -29.899 1.00 70.49 97 LEU A N 1
ATOM 713 C CA . LEU A 1 96 ? 20.999 14.308 -29.202 1.00 57.83 97 LEU A CA 1
ATOM 714 C C . LEU A 1 96 ? 20.345 13.814 -27.923 1.00 55.17 97 LEU A C 1
ATOM 715 O O . LEU A 1 96 ? 20.258 14.559 -26.957 1.00 62.31 97 LEU A O 1
ATOM 720 N N . ALA A 1 97 ? 19.800 12.592 -27.950 1.00 60.67 98 ALA A N 1
ATOM 721 C CA . ALA A 1 97 ? 18.991 12.104 -26.838 1.00 55.23 98 ALA A CA 1
ATOM 722 C C . ALA A 1 97 ? 18.820 10.608 -26.976 1.00 56.00 98 ALA A C 1
ATOM 723 O O . ALA A 1 97 ? 19.363 10.011 -27.898 1.00 71.11 98 ALA A O 1
ATOM 725 N N . ASN A 1 98 ? 18.109 10.020 -26.011 1.00 62.48 99 ASN A N 1
ATOM 726 C CA . ASN A 1 98 ? 17.795 8.604 -26.037 1.00 62.08 99 ASN A CA 1
ATOM 727 C C . ASN A 1 98 ? 16.393 8.483 -26.608 1.00 60.18 99 ASN A C 1
ATOM 728 O O . ASN A 1 98 ? 15.416 8.713 -25.886 1.00 62.08 99 ASN A O 1
ATOM 733 N N . ILE A 1 99 ? 16.306 8.154 -27.903 1.00 52.07 100 ILE A N 1
ATOM 734 C CA . ILE A 1 99 ? 15.002 8.161 -28.541 1.00 54.28 100 ILE A CA 1
ATOM 735 C C . ILE A 1 99 ? 14.382 6.766 -28.470 1.00 55.31 100 ILE A C 1
ATOM 736 O O . ILE A 1 99 ? 14.885 5.833 -29.099 1.00 63.67 100 ILE A O 1
ATOM 741 N N . HIS A 1 100 ? 13.289 6.667 -27.701 1.00 54.05 101 HIS A N 1
ATOM 742 C CA . HIS A 1 100 ? 12.418 5.502 -27.600 1.00 60.01 101 HIS A CA 1
ATOM 743 C C . HIS A 1 100 ? 11.155 5.703 -28.454 1.00 64.44 101 HIS A C 1
ATOM 744 O O . HIS A 1 100 ? 10.682 6.834 -28.608 1.00 64.86 101 HIS A O 1
ATOM 751 N N . TYR A 1 101 ? 10.575 4.603 -28.963 1.00 56.82 102 TYR A N 1
ATOM 752 C CA . TYR A 1 101 ? 9.325 4.662 -29.708 1.00 56.97 102 TYR A CA 1
ATOM 753 C C . TYR A 1 101 ? 8.350 3.630 -29.181 1.00 55.50 102 TYR A C 1
ATOM 754 O O . TYR A 1 101 ? 8.769 2.534 -28.807 1.00 66.52 102 TYR A O 1
ATOM 763 N N . ILE A 1 102 ? 7.060 3.986 -29.192 1.00 49.33 103 ILE A N 1
ATOM 764 C CA . ILE A 1 102 ? 5.969 3.037 -29.015 1.00 46.75 103 ILE A CA 1
ATOM 765 C C . ILE A 1 102 ? 4.994 3.296 -30.151 1.00 44.89 103 ILE A C 1
ATOM 766 O O . ILE A 1 102 ? 4.832 4.439 -30.563 1.00 43.66 103 ILE A O 1
ATOM 771 N N . ARG A 1 103 ? 4.296 2.257 -30.605 1.00 48.83 104 ARG A N 1
ATOM 772 C CA . ARG A 1 103 ? 3.212 2.529 -31.534 1.00 49.55 104 ARG A CA 1
ATOM 773 C C . ARG A 1 103 ? 1.888 2.755 -30.819 1.00 54.04 104 ARG A C 1
ATOM 774 O O . ARG A 1 103 ? 1.454 1.927 -30.021 1.00 70.40 104 ARG A O 1
ATOM 782 N N . GLN A 1 104 ? 1.258 3.897 -31.107 1.00 62.01 105 GLN A N 1
ATOM 783 C CA . GLN A 1 104 ? -0.122 4.129 -30.708 1.00 66.05 105 GLN A CA 1
ATOM 784 C C . GLN A 1 104 ? -0.949 3.268 -31.634 1.00 72.56 105 GLN A C 1
ATOM 785 O O . GLN A 1 104 ? -0.841 3.407 -32.846 1.00 87.35 105 GLN A O 1
ATOM 791 N N . LYS A 1 105 ? -1.705 2.328 -31.092 1.00 82.20 106 LYS A N 1
ATOM 792 C CA . LYS A 1 105 ? -2.158 1.285 -32.005 1.00 89.53 106 LYS A CA 1
ATOM 793 C C . LYS A 1 105 ? -3.306 1.803 -32.876 1.00 95.32 106 LYS A C 1
ATOM 794 O O . LYS A 1 105 ? -3.282 1.588 -34.086 1.00 79.37 106 LYS A O 1
ATOM 800 N N . GLU A 1 106 ? -4.277 2.497 -32.242 1.00 105.41 107 GLU A N 1
ATOM 801 C CA . GLU A 1 106 ? -5.413 3.137 -32.898 1.00 101.70 107 GLU A CA 1
ATOM 802 C C . GLU A 1 106 ? -5.374 4.641 -32.651 1.00 113.19 107 GLU A C 1
ATOM 803 O O . GLU A 1 106 ? -5.071 5.074 -31.540 1.00 117.68 107 GLU A O 1
ATOM 809 N N . PRO A 1 107 ? -5.709 5.471 -33.670 1.00 118.05 108 PRO A N 1
ATOM 810 C CA . PRO A 1 107 ? -5.473 6.914 -33.601 1.00 111.79 108 PRO A CA 1
ATOM 811 C C . PRO A 1 107 ? -6.602 7.578 -32.826 1.00 97.73 108 PRO A C 1
ATOM 812 O O . PRO A 1 107 ? -7.685 7.775 -33.353 1.00 103.60 108 PRO A O 1
ATOM 816 N N . LEU A 1 108 ? -6.348 7.867 -31.552 1.00 96.07 109 LEU A N 1
ATOM 817 C CA . LEU A 1 108 ? -7.350 8.493 -30.707 1.00 96.13 109 LEU A CA 1
ATOM 818 C C . LEU A 1 108 ? -6.841 9.854 -30.229 1.00 99.59 109 LEU A C 1
ATOM 819 O O . LEU A 1 108 ? -7.290 10.344 -29.198 1.00 105.12 109 LEU A O 1
ATOM 824 N N . GLY A 1 109 ? -5.879 10.441 -30.964 1.00 99.84 110 GLY A N 1
ATOM 825 C CA . GLY A 1 109 ? -5.385 11.793 -30.717 1.00 89.46 110 GLY A CA 1
ATOM 826 C C . GLY A 1 109 ? -4.444 11.872 -29.515 1.00 88.94 110 GLY A C 1
ATOM 827 O O . GLY A 1 109 ? -4.089 10.825 -28.973 1.00 93.66 110 GLY A O 1
ATOM 828 N N . LEU A 1 110 ? -4.035 13.103 -29.113 1.00 82.37 111 LEU A N 1
ATOM 829 C CA . LEU A 1 110 ? -3.206 13.302 -27.918 1.00 77.14 111 LEU A CA 1
ATOM 830 C C . LEU A 1 110 ? -4.043 12.879 -26.723 1.00 84.49 111 LEU A C 1
ATOM 831 O O . LEU A 1 110 ? -5.190 12.470 -26.897 1.00 112.41 111 LEU A O 1
ATOM 833 N N . GLY A 1 111 ? -3.471 12.935 -25.523 1.00 78.43 112 GLY A N 1
ATOM 834 C CA . GLY A 1 111 ? -4.236 12.421 -24.398 1.00 83.47 112 GLY A CA 1
ATOM 835 C C . GLY A 1 111 ? -4.129 10.900 -24.324 1.00 85.57 112 GLY A C 1
ATOM 836 O O . GLY A 1 111 ? -3.485 10.381 -23.418 1.00 86.53 112 GLY A O 1
ATOM 837 N N . HIS A 1 112 ? -4.740 10.191 -25.285 1.00 79.45 113 HIS A N 1
ATOM 838 C CA . HIS A 1 112 ? -4.442 8.776 -25.400 1.00 86.54 113 HIS A CA 1
ATOM 839 C C . HIS A 1 112 ? -2.939 8.647 -25.619 1.00 79.68 113 HIS A C 1
ATOM 840 O O . HIS A 1 112 ? -2.256 7.891 -24.924 1.00 82.05 113 HIS A O 1
ATOM 847 N N . ALA A 1 113 ? -2.439 9.466 -26.545 1.00 72.14 114 ALA A N 1
ATOM 848 C CA . ALA A 1 113 ? -1.030 9.451 -26.869 1.00 80.56 114 ALA A CA 1
ATOM 849 C C . ALA A 1 113 ? -0.222 9.618 -25.588 1.00 84.59 114 ALA A C 1
ATOM 850 O O . ALA A 1 113 ? 0.759 8.905 -25.380 1.00 87.95 114 ALA A O 1
ATOM 852 N N . VAL A 1 114 ? -0.674 10.540 -24.730 1.00 69.22 115 VAL A N 1
ATOM 853 C CA . VAL A 1 114 ? 0.082 10.826 -23.530 1.00 70.43 115 VAL A CA 1
ATOM 854 C C . VAL A 1 114 ? 0.003 9.636 -22.565 1.00 75.78 115 VAL A C 1
ATOM 855 O O . VAL A 1 114 ? 0.997 9.287 -21.924 1.00 66.84 115 VAL A O 1
ATOM 859 N N . LEU A 1 115 ? -1.173 8.992 -22.498 1.00 74.20 116 LEU A N 1
ATOM 860 C CA . LEU A 1 115 ? -1.382 7.853 -21.619 1.00 68.96 116 LEU A CA 1
ATOM 861 C C . LEU A 1 115 ? -0.413 6.745 -22.007 1.00 75.72 116 LEU A C 1
ATOM 862 O O . LEU A 1 115 ? 0.121 6.040 -21.137 1.00 68.95 116 LEU A O 1
ATOM 867 N N . CYS A 1 116 ? -0.211 6.627 -23.329 1.00 74.18 117 CYS A N 1
ATOM 868 C CA . CYS A 1 116 ? 0.692 5.648 -23.906 1.00 75.06 117 CYS A CA 1
ATOM 869 C C . CYS A 1 116 ? 2.031 5.704 -23.174 1.00 66.16 117 CYS A C 1
ATOM 870 O O . CYS A 1 116 ? 2.644 4.681 -22.912 1.00 79.68 117 CYS A O 1
ATOM 873 N N . ALA A 1 117 ? 2.438 6.910 -22.776 1.00 62.01 118 ALA A N 1
ATOM 874 C CA . ALA A 1 117 ? 3.774 7.145 -22.266 1.00 64.93 118 ALA A CA 1
ATOM 875 C C . ALA A 1 117 ? 3.895 6.748 -20.795 1.00 80.20 118 ALA A C 1
ATOM 876 O O . ALA A 1 117 ? 4.983 6.868 -20.218 1.00 80.22 118 ALA A O 1
ATOM 878 N N . GLU A 1 118 ? 2.783 6.258 -20.212 1.00 83.54 119 GLU A N 1
ATOM 879 C CA . GLU A 1 118 ? 2.602 6.197 -18.768 1.00 75.91 119 GLU A CA 1
ATOM 880 C C . GLU A 1 118 ? 3.726 5.408 -18.093 1.00 81.84 119 GLU A C 1
ATOM 881 O O . GLU A 1 118 ? 4.406 5.925 -17.196 1.00 73.45 119 GLU A O 1
ATOM 887 N N . HIS A 1 119 ? 3.913 4.161 -18.550 1.00 81.06 120 HIS A N 1
ATOM 888 C CA . HIS A 1 119 ? 4.847 3.240 -17.922 1.00 79.46 120 HIS A CA 1
ATOM 889 C C . HIS A 1 119 ? 6.279 3.701 -18.160 1.00 80.33 120 HIS A C 1
ATOM 890 O O . HIS A 1 119 ? 7.188 3.349 -17.402 1.00 76.09 120 HIS A O 1
ATOM 897 N N . PHE A 1 120 ? 6.455 4.494 -19.223 1.00 80.53 121 PHE A N 1
ATOM 898 C CA . PHE A 1 120 ? 7.791 4.846 -19.658 1.00 78.41 121 PHE A CA 1
ATOM 899 C C . PHE A 1 120 ? 8.345 5.891 -18.702 1.00 81.23 121 PHE A C 1
ATOM 900 O O . PHE A 1 120 ? 9.545 5.891 -18.405 1.00 79.62 121 PHE A O 1
ATOM 908 N N . ILE A 1 121 ? 7.456 6.788 -18.260 1.00 74.71 122 ILE A N 1
ATOM 909 C CA . ILE A 1 121 ? 7.913 7.864 -17.396 1.00 83.68 122 ILE A CA 1
ATOM 910 C C . ILE A 1 121 ? 7.731 7.414 -15.959 1.00 77.67 122 ILE A C 1
ATOM 911 O O . ILE A 1 121 ? 8.516 7.776 -15.102 1.00 72.40 122 ILE A O 1
ATOM 916 N N . GLY A 1 122 ? 6.723 6.571 -15.734 1.00 87.76 123 GLY A N 1
ATOM 917 C CA . GLY A 1 122 ? 6.453 6.128 -14.382 1.00 93.01 123 GLY A CA 1
ATOM 918 C C . GLY A 1 122 ? 6.209 7.335 -13.486 1.00 90.57 123 GLY A C 1
ATOM 919 O O . GLY A 1 122 ? 5.237 8.051 -13.694 1.00 90.53 123 GLY A O 1
ATOM 920 N N . ASP A 1 123 ? 7.115 7.579 -12.533 1.00 87.57 124 ASP A N 1
ATOM 921 C CA . ASP A 1 123 ? 6.758 8.483 -11.452 1.00 106.62 124 ASP A CA 1
ATOM 922 C C . ASP A 1 123 ? 7.708 9.670 -11.374 1.00 102.48 124 ASP A C 1
ATOM 923 O O . ASP A 1 123 ? 8.416 9.852 -10.380 1.00 98.10 124 ASP A O 1
ATOM 928 N N . GLU A 1 124 ? 7.676 10.478 -12.437 1.00 88.25 125 GLU A N 1
ATOM 929 C CA . GLU A 1 124 ? 8.426 11.719 -12.478 1.00 89.43 125 GLU A CA 1
ATOM 930 C C . GLU A 1 124 ? 7.551 12.829 -13.071 1.00 90.53 125 GLU A C 1
ATOM 931 O O . GLU A 1 124 ? 6.375 12.645 -13.420 1.00 86.50 125 GLU A O 1
ATOM 937 N N . PRO A 1 125 ? 8.101 14.055 -13.157 1.00 76.28 126 PRO A N 1
ATOM 938 C CA . PRO A 1 125 ? 7.573 15.034 -14.096 1.00 76.27 126 PRO A CA 1
ATOM 939 C C . PRO A 1 125 ? 8.131 14.786 -15.501 1.00 74.45 126 PRO A C 1
ATOM 940 O O . PRO A 1 125 ? 9.282 14.356 -15.684 1.00 72.36 126 PRO A O 1
ATOM 944 N N . PHE A 1 126 ? 7.300 15.089 -16.502 1.00 68.48 127 PHE A N 1
ATOM 945 C CA . PHE A 1 126 ? 7.740 14.967 -17.881 1.00 64.70 127 PHE A CA 1
ATOM 946 C C . PHE A 1 126 ? 7.307 16.171 -18.704 1.00 63.20 127 PHE A C 1
ATOM 947 O O . PHE A 1 126 ? 6.367 16.880 -18.342 1.00 61.05 127 PHE A O 1
ATOM 955 N N . ALA A 1 127 ? 8.017 16.374 -19.819 1.00 59.65 128 ALA A N 1
ATOM 956 C CA . ALA A 1 127 ? 7.584 17.328 -20.827 1.00 60.53 128 ALA A CA 1
ATOM 957 C C . ALA A 1 127 ? 6.737 16.624 -21.877 1.00 57.39 128 ALA A C 1
ATOM 958 O O . ALA A 1 127 ? 7.050 15.498 -22.249 1.00 67.80 128 ALA A O 1
ATOM 960 N N . VAL A 1 128 ? 5.699 17.314 -22.358 1.00 57.35 129 VAL A N 1
ATOM 961 C CA . VAL A 1 128 ? 5.137 17.024 -23.670 1.00 62.73 129 VAL A CA 1
ATOM 962 C C . VAL A 1 128 ? 5.458 18.170 -24.632 1.00 62.78 129 VAL A C 1
ATOM 963 O O . VAL A 1 128 ? 5.301 19.334 -24.291 1.00 67.27 129 VAL A O 1
ATOM 967 N N . LEU A 1 129 ? 5.912 17.831 -25.840 1.00 62.49 130 LEU A N 1
ATOM 968 C CA . LEU A 1 129 ? 6.067 18.792 -26.925 1.00 58.00 130 LEU A CA 1
ATOM 969 C C . LEU A 1 129 ? 5.344 18.247 -28.146 1.00 63.97 130 LEU A C 1
ATOM 970 O O . LEU A 1 129 ? 5.811 17.291 -28.773 1.00 75.27 130 LEU A O 1
ATOM 975 N N . LEU A 1 130 ? 4.183 18.829 -28.444 1.00 68.40 131 LEU A N 1
ATOM 976 C CA . LEU A 1 130 ? 3.572 18.705 -29.762 1.00 67.92 131 LEU A CA 1
ATOM 977 C C . LEU A 1 130 ? 4.467 19.512 -30.685 1.00 68.11 131 LEU A C 1
ATOM 978 O O . LEU A 1 130 ? 5.047 20.511 -30.259 1.00 106.60 131 LEU A O 1
ATOM 983 N N . GLY A 1 131 ? 4.654 19.084 -31.921 1.00 67.07 132 GLY A N 1
ATOM 984 C CA . GLY A 1 131 ? 5.558 19.891 -32.725 1.00 73.57 132 GLY A CA 1
ATOM 985 C C . GLY A 1 131 ? 4.813 20.743 -33.745 1.00 71.26 132 GLY A C 1
ATOM 986 O O . GLY A 1 131 ? 4.636 20.314 -34.880 1.00 96.80 132 GLY A O 1
ATOM 987 N N . ASP A 1 132 ? 4.377 21.941 -33.348 1.00 71.87 133 ASP A N 1
ATOM 988 C CA . ASP A 1 132 ? 3.526 22.710 -34.250 1.00 92.97 133 ASP A CA 1
ATOM 989 C C . ASP A 1 132 ? 4.171 24.055 -34.567 1.00 88.64 133 ASP A C 1
ATOM 990 O O . ASP A 1 132 ? 3.621 24.858 -35.324 1.00 102.41 133 ASP A O 1
ATOM 995 N N . ASP A 1 133 ? 5.377 24.251 -34.039 1.00 70.01 134 ASP A N 1
ATOM 996 C CA . ASP A 1 133 ? 6.016 25.550 -34.099 1.00 72.87 134 ASP A CA 1
ATOM 997 C C . ASP A 1 133 ? 7.498 25.388 -33.783 1.00 71.59 134 ASP A C 1
ATOM 998 O O . ASP A 1 133 ? 7.895 24.489 -33.055 1.00 71.63 134 ASP A O 1
ATOM 1003 N N . ILE A 1 134 ? 8.319 26.288 -34.314 1.00 69.68 135 ILE A N 1
ATOM 1004 C CA . ILE A 1 134 ? 9.722 26.311 -33.947 1.00 67.07 135 ILE A CA 1
ATOM 1005 C C . ILE A 1 134 ? 9.952 27.641 -33.254 1.00 70.34 135 ILE A C 1
ATOM 1006 O O . ILE A 1 134 ? 9.552 28.662 -33.802 1.00 84.17 135 ILE A O 1
ATOM 1019 N N . VAL A 1 136 ? 12.687 30.303 -31.656 1.00 74.19 137 VAL A N 1
ATOM 1020 C CA . VAL A 1 136 ? 14.064 30.746 -31.599 1.00 75.23 137 VAL A CA 1
ATOM 1021 C C . VAL A 1 136 ? 14.184 31.608 -30.348 1.00 72.38 137 VAL A C 1
ATOM 1022 O O . VAL A 1 136 ? 13.444 32.578 -30.191 1.00 71.05 137 VAL A O 1
ATOM 1026 N N . SER A 1 137 ? 15.103 31.216 -29.458 1.00 81.85 138 SER A N 1
ATOM 1027 C CA . SER A 1 137 ? 15.159 31.706 -28.086 1.00 78.54 138 SER A CA 1
ATOM 1028 C C . SER A 1 137 ? 16.596 31.702 -27.582 1.00 77.10 138 SER A C 1
ATOM 1029 O O . SER A 1 137 ? 17.349 30.778 -27.881 1.00 96.25 138 SER A O 1
ATOM 1032 N N . GLU A 1 138 ? 16.941 32.698 -26.758 1.00 81.23 139 GLU A N 1
ATOM 1033 C CA . GLU A 1 138 ? 18.168 32.655 -25.972 1.00 90.16 139 GLU A CA 1
ATOM 1034 C C . GLU A 1 138 ? 18.145 31.443 -25.026 1.00 87.03 139 GLU A C 1
ATOM 1035 O O . GLU A 1 138 ? 19.075 30.641 -24.972 1.00 87.96 139 GLU A O 1
ATOM 1041 N N . THR A 1 139 ? 17.064 31.304 -24.269 1.00 64.75 140 THR A N 1
ATOM 1042 C CA . THR A 1 139 ? 16.876 30.137 -23.442 1.00 71.81 140 THR A CA 1
ATOM 1043 C C . THR A 1 139 ? 15.913 29.195 -24.164 1.00 73.78 140 THR A C 1
ATOM 1044 O O . THR A 1 139 ? 14.815 29.602 -24.544 1.00 67.10 140 THR A O 1
ATOM 1048 N N . PRO A 1 140 ? 16.260 27.897 -24.349 1.00 79.02 141 PRO A N 1
ATOM 1049 C CA . PRO A 1 140 ? 15.357 26.964 -25.027 1.00 72.16 141 PRO A CA 1
ATOM 1050 C C . PRO A 1 140 ? 13.965 27.036 -24.404 1.00 66.06 141 PRO A C 1
ATOM 1051 O O . PRO A 1 140 ? 13.816 27.108 -23.188 1.00 75.49 141 PRO A O 1
ATOM 1055 N N . ALA A 1 141 ? 12.941 27.038 -25.252 1.00 69.95 142 ALA A N 1
ATOM 1056 C CA . ALA A 1 141 ? 11.602 27.312 -24.774 1.00 68.45 142 ALA A CA 1
ATOM 1057 C C . ALA A 1 141 ? 11.305 26.396 -23.601 1.00 72.71 142 ALA A C 1
ATOM 1058 O O . ALA A 1 141 ? 10.955 26.867 -22.526 1.00 71.28 142 ALA A O 1
ATOM 1060 N N . LEU A 1 142 ? 11.498 25.088 -23.800 1.00 73.83 143 LEU A N 1
ATOM 1061 C CA . LEU A 1 142 ? 11.021 24.126 -22.814 1.00 74.06 143 LEU A CA 1
ATOM 1062 C C . LEU A 1 142 ? 11.695 24.332 -21.447 1.00 65.68 143 LEU A C 1
ATOM 1063 O O . LEU A 1 142 ? 11.042 24.205 -20.415 1.00 54.36 143 LEU A O 1
ATOM 1068 N N . ARG A 1 143 ? 12.985 24.682 -21.454 1.00 59.11 144 ARG A N 1
ATOM 1069 C CA . ARG A 1 143 ? 13.735 25.020 -20.255 1.00 68.54 144 ARG A CA 1
ATOM 1070 C C . ARG A 1 143 ? 12.976 26.051 -19.427 1.00 76.31 144 ARG A C 1
ATOM 1071 O O . ARG A 1 143 ? 12.928 25.949 -18.200 1.00 62.52 144 ARG A O 1
ATOM 1079 N N . GLN A 1 144 ? 12.421 27.053 -20.132 1.00 71.95 145 GLN A N 1
ATOM 1080 C CA . GLN A 1 144 ? 11.681 28.138 -19.512 1.00 68.92 145 GLN A CA 1
ATOM 1081 C C . GLN A 1 144 ? 10.488 27.593 -18.729 1.00 68.59 145 GLN A C 1
ATOM 1082 O O . GLN A 1 144 ? 10.314 27.981 -17.580 1.00 93.41 145 GLN A O 1
ATOM 1088 N N . LEU A 1 145 ? 9.698 26.695 -19.340 1.00 67.92 146 LEU A N 1
ATOM 1089 C CA . LEU A 1 145 ? 8.608 25.981 -18.675 1.00 72.45 146 LEU A CA 1
ATOM 1090 C C . LEU A 1 145 ? 9.130 25.234 -17.451 1.00 77.54 146 LEU A C 1
ATOM 1091 O O . LEU A 1 145 ? 8.470 25.205 -16.406 1.00 73.03 146 LEU A O 1
ATOM 1104 N N . ASP A 1 147 ? 11.743 25.756 -15.576 1.00 94.72 148 ASP A N 1
ATOM 1105 C CA . ASP A 1 147 ? 12.188 26.578 -14.459 1.00 81.35 148 ASP A CA 1
ATOM 1106 C C . ASP A 1 147 ? 11.013 27.033 -13.600 1.00 77.58 148 ASP A C 1
ATOM 1107 O O . ASP A 1 147 ? 11.156 27.178 -12.390 1.00 89.15 148 ASP A O 1
ATOM 1112 N N . VAL A 1 148 ? 9.859 27.256 -14.222 1.00 61.80 149 VAL A N 1
ATOM 1113 C CA . VAL A 1 148 ? 8.706 27.533 -13.393 1.00 74.25 149 VAL A CA 1
ATOM 1114 C C . VAL A 1 148 ? 8.286 26.263 -12.644 1.00 84.39 149 VAL A C 1
ATOM 1115 O O . VAL A 1 148 ? 7.848 26.368 -11.499 1.00 91.12 149 VAL A O 1
ATOM 1119 N N . TYR A 1 149 ? 8.504 25.067 -13.222 1.00 84.63 150 TYR A N 1
ATOM 1120 C CA . TYR A 1 149 ? 8.096 23.856 -12.508 1.00 91.18 150 TYR A CA 1
ATOM 1121 C C . TYR A 1 149 ? 8.938 23.657 -11.242 1.00 91.07 150 TYR A C 1
ATOM 1122 O O . TYR A 1 149 ? 8.402 23.398 -10.155 1.00 74.10 150 TYR A O 1
ATOM 1131 N N . ASP A 1 150 ? 10.264 23.759 -11.420 1.00 81.10 151 ASP A N 1
ATOM 1132 C CA . ASP A 1 150 ? 11.225 23.768 -10.334 1.00 82.17 151 ASP A CA 1
ATOM 1133 C C . ASP A 1 150 ? 10.691 24.587 -9.164 1.00 88.03 151 ASP A C 1
ATOM 1134 O O . ASP A 1 150 ? 10.840 24.185 -8.015 1.00 106.51 151 ASP A O 1
ATOM 1139 N N . VAL A 1 151 ? 10.041 25.718 -9.447 1.00 86.41 152 VAL A N 1
ATOM 1140 C CA . VAL A 1 151 ? 9.591 26.565 -8.358 1.00 78.38 152 VAL A CA 1
ATOM 1141 C C . VAL A 1 151 ? 8.172 26.233 -7.887 1.00 68.92 152 VAL A C 1
ATOM 1142 O O . VAL A 1 151 ? 7.948 26.202 -6.694 1.00 85.56 152 VAL A O 1
ATOM 1146 N N . TYR A 1 152 ? 7.204 25.985 -8.765 1.00 70.06 153 TYR A N 1
ATOM 1147 C CA . TYR A 1 152 ? 5.831 25.815 -8.288 1.00 76.26 153 TYR A CA 1
ATOM 1148 C C . TYR A 1 152 ? 5.410 24.343 -8.257 1.00 90.37 153 TYR A C 1
ATOM 1149 O O . TYR A 1 152 ? 4.429 23.988 -7.605 1.00 83.70 153 TYR A O 1
ATOM 1158 N N . GLY A 1 153 ? 6.104 23.494 -9.025 1.00 96.56 154 GLY A N 1
ATOM 1159 C CA . GLY A 1 153 ? 5.842 22.066 -9.014 1.00 85.46 154 GLY A CA 1
ATOM 1160 C C . GLY A 1 153 ? 4.413 21.687 -9.412 1.00 87.44 154 GLY A C 1
ATOM 1161 O O . GLY A 1 153 ? 4.008 20.540 -9.251 1.00 101.83 154 GLY A O 1
ATOM 1162 N N . THR A 1 154 ? 3.632 22.627 -9.941 1.00 85.69 155 THR A N 1
ATOM 1163 C CA . THR A 1 154 ? 2.365 22.224 -10.536 1.00 89.90 155 THR A CA 1
ATOM 1164 C C . THR A 1 154 ? 2.588 21.917 -12.017 1.00 87.19 155 THR A C 1
ATOM 1165 O O . THR A 1 154 ? 3.693 22.098 -12.524 1.00 84.87 155 THR A O 1
ATOM 1169 N N . GLU A 1 155 ? 1.540 21.424 -12.693 1.00 77.16 156 GLU A N 1
ATOM 1170 C CA . GLU A 1 155 ? 1.526 21.339 -14.145 1.00 77.57 156 GLU A CA 1
ATOM 1171 C C . GLU A 1 155 ? 1.699 22.759 -14.689 1.00 74.58 156 GLU A C 1
ATOM 1172 O O . GLU A 1 155 ? 1.017 23.675 -14.250 1.00 79.31 156 GLU A O 1
ATOM 1178 N N . VAL A 1 156 ? 2.665 22.941 -15.594 1.00 71.71 157 VAL A N 1
ATOM 1179 C CA . VAL A 1 156 ? 3.007 24.238 -16.153 1.00 73.74 157 VAL A CA 1
ATOM 1180 C C . VAL A 1 156 ? 2.914 24.198 -17.679 1.00 77.68 157 VAL A C 1
ATOM 1181 O O . VAL A 1 156 ? 3.487 23.334 -18.339 1.00 88.48 157 VAL A O 1
ATOM 1185 N N . VAL A 1 157 ? 2.197 25.176 -18.226 1.00 74.38 158 VAL A N 1
ATOM 1186 C CA . VAL A 1 157 ? 1.859 25.239 -19.638 1.00 68.90 158 VAL A CA 1
ATOM 1187 C C . VAL A 1 157 ? 2.692 26.367 -20.254 1.00 66.69 158 VAL A C 1
ATOM 1188 O O . VAL A 1 157 ? 2.994 27.364 -19.610 1.00 72.28 158 VAL A O 1
ATOM 1192 N N . GLY A 1 158 ? 3.121 26.194 -21.499 1.00 70.44 159 GLY A N 1
ATOM 1193 C CA . GLY A 1 158 ? 3.867 27.244 -22.172 1.00 76.27 159 GLY A CA 1
ATOM 1194 C C . GLY A 1 158 ? 2.941 28.083 -23.044 1.00 83.06 159 GLY A C 1
ATOM 1195 O O . GLY A 1 158 ? 2.120 27.516 -23.784 1.00 78.51 159 GLY A O 1
ATOM 1196 N N . VAL A 1 159 ? 3.080 29.420 -22.927 1.00 76.92 160 VAL A N 1
ATOM 1197 C CA . VAL A 1 159 ? 2.151 30.354 -23.557 1.00 70.85 160 VAL A CA 1
ATOM 1198 C C . VAL A 1 159 ? 2.872 31.508 -24.252 1.00 75.85 160 VAL A C 1
ATOM 1199 O O . VAL A 1 159 ? 4.047 31.833 -23.996 1.00 64.73 160 VAL A O 1
ATOM 1203 N N . GLN A 1 160 ? 2.089 32.090 -25.170 1.00 75.90 161 GLN A N 1
ATOM 1204 C CA . GLN A 1 160 ? 2.320 33.367 -25.829 1.00 68.03 161 GLN A CA 1
ATOM 1205 C C . GLN A 1 160 ? 0.951 33.958 -26.154 1.00 72.06 161 GLN A C 1
ATOM 1206 O O . GLN A 1 160 ? -0.077 33.258 -26.106 1.00 67.57 161 GLN A O 1
ATOM 1212 N N . SER A 1 161 ? 0.925 35.266 -26.432 1.00 75.15 162 SER A N 1
ATOM 1213 C CA . SER A 1 161 ? -0.363 35.859 -26.768 1.00 84.84 162 SER A CA 1
ATOM 1214 C C . SER A 1 161 ? -0.625 35.778 -28.271 1.00 86.04 162 SER A C 1
ATOM 1215 O O . SER A 1 161 ? 0.292 35.555 -29.065 1.00 76.30 162 SER A O 1
ATOM 1218 N N . VAL A 1 162 ? -1.900 35.935 -28.638 1.00 82.52 163 VAL A N 1
ATOM 1219 C CA . VAL A 1 162 ? -2.285 35.846 -30.030 1.00 89.82 163 VAL A CA 1
ATOM 1220 C C . VAL A 1 162 ? -3.358 36.905 -30.308 1.00 91.69 163 VAL A C 1
ATOM 1221 O O . VAL A 1 162 ? -3.965 37.414 -29.368 1.00 99.24 163 VAL A O 1
ATOM 1225 N N . LEU A 1 163 ? -3.532 37.295 -31.584 1.00 90.58 164 LEU A N 1
ATOM 1226 C CA . LEU A 1 163 ? -4.546 38.286 -31.924 1.00 91.76 164 LEU A CA 1
ATOM 1227 C C . LEU A 1 163 ? -5.908 37.598 -31.852 1.00 94.75 164 LEU A C 1
ATOM 1228 O O . LEU A 1 163 ? -6.043 36.445 -32.267 1.00 90.32 164 LEU A O 1
ATOM 1233 N N . PRO A 1 164 ? -6.954 38.290 -31.342 1.00 91.00 165 PRO A N 1
ATOM 1234 C CA . PRO A 1 164 ? -8.267 37.685 -31.122 1.00 93.43 165 PRO A CA 1
ATOM 1235 C C . PRO A 1 164 ? -8.828 36.762 -32.207 1.00 108.51 165 PRO A C 1
ATOM 1236 O O . PRO A 1 164 ? -9.554 35.822 -31.877 1.00 111.89 165 PRO A O 1
ATOM 1240 N N . GLU A 1 165 ? -8.515 37.018 -33.492 1.00 106.11 166 GLU A N 1
ATOM 1241 C CA . GLU A 1 165 ? -9.181 36.254 -34.544 1.00 109.55 166 GLU A CA 1
ATOM 1242 C C . GLU A 1 165 ? -8.849 34.780 -34.392 1.00 109.21 166 GLU A C 1
ATOM 1243 O O . GLU A 1 165 ? -9.750 33.945 -34.469 1.00 106.83 166 GLU A O 1
ATOM 1249 N N . ASP A 1 166 ? -7.557 34.511 -34.152 1.00 108.76 167 ASP A N 1
ATOM 1250 C CA . ASP A 1 166 ? -7.021 33.163 -34.070 1.00 102.96 167 ASP A CA 1
ATOM 1251 C C . ASP A 1 166 ? -7.052 32.659 -32.629 1.00 96.80 167 ASP A C 1
ATOM 1252 O O . ASP A 1 166 ? -6.039 32.180 -32.135 1.00 102.34 167 ASP A O 1
ATOM 1257 N N . VAL A 1 167 ? -8.189 32.759 -31.934 1.00 87.27 168 VAL A N 1
ATOM 1258 C CA . VAL A 1 167 ? -8.214 32.153 -30.614 1.00 81.50 168 VAL A CA 1
ATOM 1259 C C . VAL A 1 167 ? -9.032 30.869 -30.650 1.00 89.77 168 VAL A C 1
ATOM 1260 O O . VAL A 1 167 ? -9.199 30.222 -29.622 1.00 110.65 168 VAL A O 1
ATOM 1264 N N . SER A 1 168 ? -9.541 30.510 -31.831 1.00 95.81 169 SER A N 1
ATOM 1265 C CA . SER A 1 168 ? -10.176 29.212 -31.992 1.00 95.38 169 SER A CA 1
ATOM 1266 C C . SER A 1 168 ? -9.171 28.228 -32.567 1.00 87.19 169 SER A C 1
ATOM 1267 O O . SER A 1 168 ? -9.514 27.082 -32.799 1.00 104.10 169 SER A O 1
ATOM 1270 N N . LYS A 1 169 ? -7.948 28.706 -32.815 1.00 88.63 170 LYS A N 1
ATOM 1271 C CA . LYS A 1 169 ? -6.876 27.865 -33.313 1.00 92.94 170 LYS A CA 1
ATOM 1272 C C . LYS A 1 169 ? -6.168 27.244 -32.119 1.00 91.76 170 LYS A C 1
ATOM 1273 O O . LYS A 1 169 ? -5.267 26.432 -32.291 1.00 99.24 170 LYS A O 1
ATOM 1279 N N . TYR A 1 170 ? -6.550 27.665 -30.913 1.00 86.50 171 TYR A N 1
ATOM 1280 C CA . TYR A 1 170 ? -5.735 27.326 -29.761 1.00 89.31 171 TYR A CA 1
ATOM 1281 C C . TYR A 1 170 ? -6.579 26.923 -28.552 1.00 93.63 171 TYR A C 1
ATOM 1282 O O . TYR A 1 170 ? -7.808 26.984 -28.583 1.00 100.17 171 TYR A O 1
ATOM 1291 N N . GLY A 1 171 ? -5.880 26.456 -27.508 1.00 96.27 172 GLY A N 1
ATOM 1292 C CA . GLY A 1 171 ? -6.404 26.391 -26.156 1.00 73.89 172 GLY A CA 1
ATOM 1293 C C . GLY A 1 171 ? -6.007 27.658 -25.408 1.00 77.83 172 GLY A C 1
ATOM 1294 O O . GLY A 1 171 ? -4.842 28.083 -25.467 1.00 75.99 172 GLY A O 1
ATOM 1295 N N . ILE A 1 172 ? -6.993 28.263 -24.728 1.00 74.21 173 ILE A N 1
ATOM 1296 C CA . ILE A 1 172 ? -6.779 29.558 -24.103 1.00 74.13 173 ILE A CA 1
ATOM 1297 C C . ILE A 1 172 ? -6.852 29.428 -22.587 1.00 75.77 173 ILE A C 1
ATOM 1298 O O . ILE A 1 172 ? -7.794 28.841 -22.045 1.00 82.89 173 ILE A O 1
ATOM 1303 N N . ILE A 1 173 ? -5.800 29.960 -21.955 1.00 78.30 174 ILE A N 1
ATOM 1304 C CA . ILE A 1 173 ? -5.587 30.109 -20.526 1.00 73.47 174 ILE A CA 1
ATOM 1305 C C . ILE A 1 173 ? -6.663 31.047 -19.993 1.00 77.93 174 ILE A C 1
ATOM 1306 O O . ILE A 1 173 ? -7.326 31.745 -20.754 1.00 83.74 174 ILE A O 1
ATOM 1311 N N . ASN A 1 174 ? -6.809 31.095 -18.670 1.00 85.31 175 ASN A N 1
ATOM 1312 C CA . ASN A 1 174 ? -7.829 31.932 -18.062 1.00 82.51 175 ASN A CA 1
ATOM 1313 C C . ASN A 1 174 ? -7.320 32.370 -16.701 1.00 77.77 175 ASN A C 1
ATOM 1314 O O . ASN A 1 174 ? -7.625 31.725 -15.701 1.00 75.30 175 ASN A O 1
ATOM 1319 N N . THR A 1 175 ? -6.566 33.473 -16.692 1.00 78.23 176 THR A N 1
ATOM 1320 C CA . THR A 1 175 ? -5.813 33.848 -15.508 1.00 92.29 176 THR A CA 1
ATOM 1321 C C . THR A 1 175 ? -6.682 34.560 -14.472 1.00 105.68 176 THR A C 1
ATOM 1322 O O . THR A 1 175 ? -7.849 34.887 -14.705 1.00 94.47 176 THR A O 1
ATOM 1326 N N . SER A 1 176 ? -6.064 34.735 -13.301 1.00 106.30 177 SER A N 1
ATOM 1327 C CA . SER A 1 176 ? -6.484 35.660 -12.271 1.00 99.57 177 SER A CA 1
ATOM 1328 C C . SER A 1 176 ? -5.519 36.846 -12.297 1.00 103.74 177 SER A C 1
ATOM 1329 O O . SER A 1 176 ? -5.820 37.918 -11.770 1.00 119.53 177 SER A O 1
ATOM 1331 N N . GLY A 1 177 ? -4.358 36.647 -12.937 1.00 76.73 178 GLY A N 1
ATOM 1332 C CA . GLY A 1 177 ? -3.271 37.606 -12.840 1.00 70.32 178 GLY A CA 1
ATOM 1333 C C . GLY A 1 177 ? -1.913 36.943 -13.080 1.00 71.95 178 GLY A C 1
ATOM 1334 O O . GLY A 1 177 ? -1.839 35.805 -13.536 1.00 62.81 178 GLY A O 1
ATOM 1335 N N . SER A 1 178 ? -0.838 37.654 -12.736 1.00 63.69 179 SER A N 1
ATOM 1336 C CA . SER A 1 178 ? 0.464 37.387 -13.312 1.00 73.05 179 SER A CA 1
ATOM 1337 C C . SER A 1 178 ? 1.510 38.107 -12.472 1.00 80.84 179 SER A C 1
ATOM 1338 O O . SER A 1 178 ? 1.208 39.104 -11.826 1.00 89.27 179 SER A O 1
ATOM 1341 N N . GLN A 1 179 ? 2.751 37.643 -12.589 1.00 73.92 180 GLN A N 1
ATOM 1342 C CA . GLN A 1 179 ? 3.780 37.764 -11.578 1.00 77.44 180 GLN A CA 1
ATOM 1343 C C . GLN A 1 179 ? 5.051 37.416 -12.344 1.00 77.93 180 GLN A C 1
ATOM 1344 O O . GLN A 1 179 ? 5.140 36.316 -12.886 1.00 98.98 180 GLN A O 1
ATOM 1350 N N . GLY A 1 180 ? 5.991 38.352 -12.486 1.00 75.21 181 GLY A N 1
ATOM 1351 C CA . GLY A 1 180 ? 7.114 38.132 -13.396 1.00 77.51 181 GLY A CA 1
ATOM 1352 C C . GLY A 1 180 ? 6.634 37.599 -14.749 1.00 95.30 181 GLY A C 1
ATOM 1353 O O . GLY A 1 180 ? 5.785 38.221 -15.386 1.00 99.74 181 GLY A O 1
ATOM 1354 N N . HIS A 1 181 ? 7.112 36.406 -15.143 1.00 104.99 182 HIS A N 1
ATOM 1355 C CA . HIS A 1 181 ? 6.758 35.794 -16.420 1.00 86.29 182 HIS A CA 1
ATOM 1356 C C . HIS A 1 181 ? 5.764 34.646 -16.265 1.00 82.40 182 HIS A C 1
ATOM 1357 O O . HIS A 1 181 ? 5.573 33.848 -17.182 1.00 88.84 182 HIS A O 1
ATOM 1364 N N . VAL A 1 182 ? 5.112 34.567 -15.110 1.00 72.90 183 VAL A N 1
ATOM 1365 C CA . VAL A 1 182 ? 4.346 33.376 -14.793 1.00 73.31 183 VAL A CA 1
ATOM 1366 C C . VAL A 1 182 ? 2.895 33.792 -14.586 1.00 75.53 183 VAL A C 1
ATOM 1367 O O . VAL A 1 182 ? 2.585 34.435 -13.593 1.00 86.58 183 VAL A O 1
ATOM 1371 N N . TYR A 1 183 ? 2.005 33.432 -15.514 1.00 77.16 184 TYR A N 1
ATOM 1372 C CA . TYR A 1 183 ? 0.585 33.693 -15.316 1.00 80.41 184 TYR A CA 1
ATOM 1373 C C . TYR A 1 183 ? 0.047 32.627 -14.374 1.00 79.35 184 TYR A C 1
ATOM 1374 O O . TYR A 1 183 ? 0.767 31.682 -14.074 1.00 95.67 184 TYR A O 1
ATOM 1383 N N . GLU A 1 184 ? -1.177 32.813 -13.870 1.00 75.81 185 GLU A N 1
ATOM 1384 C CA . GLU A 1 184 ? -1.725 31.916 -12.861 1.00 83.14 185 GLU A CA 1
ATOM 1385 C C . GLU A 1 184 ? -3.046 31.330 -13.369 1.00 87.33 185 GLU A C 1
ATOM 1386 O O . GLU A 1 184 ? -4.132 31.730 -12.951 1.00 108.22 185 GLU A O 1
ATOM 1388 N N . VAL A 1 185 ? -2.923 30.361 -14.279 1.00 85.80 186 VAL A N 1
ATOM 1389 C CA . VAL A 1 185 ? -4.043 29.726 -14.962 1.00 82.73 186 VAL A CA 1
ATOM 1390 C C . VAL A 1 185 ? -5.085 29.280 -13.952 1.00 73.31 186 VAL A C 1
ATOM 1391 O O . VAL A 1 185 ? -4.759 28.546 -13.032 1.00 68.27 186 VAL A O 1
ATOM 1395 N N . ASN A 1 186 ? -6.338 29.660 -14.198 1.00 84.44 187 ASN A N 1
ATOM 1396 C CA . ASN A 1 186 ? -7.430 29.330 -13.301 1.00 86.27 187 ASN A CA 1
ATOM 1397 C C . ASN A 1 186 ? -8.365 28.356 -13.997 1.00 77.31 187 ASN A C 1
ATOM 1398 O O . ASN A 1 186 ? -9.114 27.657 -13.325 1.00 78.28 187 ASN A O 1
ATOM 1403 N N . ASP A 1 187 ? -8.327 28.363 -15.335 1.00 78.31 188 ASP A N 1
ATOM 1404 C CA . ASP A 1 187 ? -9.065 27.409 -16.152 1.00 84.39 188 ASP A CA 1
ATOM 1405 C C . ASP A 1 187 ? -8.572 27.490 -17.602 1.00 86.64 188 ASP A C 1
ATOM 1406 O O . ASP A 1 187 ? -7.632 28.224 -17.900 1.00 89.18 188 ASP A O 1
ATOM 1411 N N . LEU A 1 188 ? -9.215 26.729 -18.497 1.00 92.45 189 LEU A N 1
ATOM 1412 C CA . LEU A 1 188 ? -8.672 26.419 -19.808 1.00 96.13 189 LEU A CA 1
ATOM 1413 C C . LEU A 1 188 ? -9.816 25.996 -20.723 1.00 92.65 189 LEU A C 1
ATOM 1414 O O . LEU A 1 188 ? -10.702 25.275 -20.272 1.00 98.20 189 LEU A O 1
ATOM 1419 N N . VAL A 1 189 ? -9.986 26.649 -21.842 1.00 83.46 190 VAL A N 1
ATOM 1420 C CA . VAL A 1 189 ? -11.130 26.203 -22.679 1.00 93.56 190 VAL A CA 1
ATOM 1421 C C . VAL A 1 189 ? -10.557 25.235 -23.716 1.00 89.93 190 VAL A C 1
ATOM 1422 O O . VAL A 1 189 ? -9.332 25.004 -23.727 1.00 94.04 190 VAL A O 1
ATOM 1426 N N . GLU A 1 190 ? -11.354 24.682 -24.633 1.00 83.91 191 GLU A N 1
ATOM 1427 C CA . GLU A 1 190 ? -10.672 23.918 -25.713 1.00 92.04 191 GLU A CA 1
ATOM 1428 C C . GLU A 1 190 ? -10.408 24.898 -26.849 1.00 93.41 191 GLU A C 1
ATOM 1429 O O . GLU A 1 190 ? -9.589 25.712 -26.649 1.00 85.68 191 GLU A O 1
ATOM 1435 N N . LYS A 1 191 ? -11.070 24.832 -27.993 1.00 116.73 192 LYS A N 1
ATOM 1436 C CA . LYS A 1 191 ? -10.765 25.885 -28.995 1.00 130.97 192 LYS A CA 1
ATOM 1437 C C . LYS A 1 191 ? -11.999 26.764 -29.089 1.00 112.10 192 LYS A C 1
ATOM 1438 O O . LYS A 1 191 ? -12.847 26.429 -29.913 1.00 101.61 192 LYS A O 1
ATOM 1444 N N . PRO A 1 192 ? -12.195 28.009 -28.261 1.00 105.98 193 PRO A N 1
ATOM 1445 C CA . PRO A 1 192 ? -13.308 28.890 -28.014 1.00 106.15 193 PRO A CA 1
ATOM 1446 C C . PRO A 1 192 ? -13.526 29.902 -29.138 1.00 112.13 193 PRO A C 1
ATOM 1447 O O . PRO A 1 192 ? -12.586 30.297 -29.777 1.00 118.85 193 PRO A O 1
ATOM 1451 N N . SER A 1 193 ? -14.793 30.258 -29.332 1.00 107.54 194 SER A N 1
ATOM 1452 C CA . SER A 1 193 ? -15.238 31.329 -30.212 1.00 107.53 194 SER A CA 1
ATOM 1453 C C . SER A 1 193 ? -14.727 32.656 -29.654 1.00 108.88 194 SER A C 1
ATOM 1454 O O . SER A 1 193 ? -14.639 32.812 -28.438 1.00 112.41 194 SER A O 1
ATOM 1457 N N . PRO A 1 194 ? -14.389 33.647 -30.514 1.00 101.24 195 PRO A N 1
ATOM 1458 C CA . PRO A 1 194 ? -13.535 34.772 -30.109 1.00 100.06 195 PRO A CA 1
ATOM 1459 C C . PRO A 1 194 ? -13.983 35.596 -28.902 1.00 115.67 195 PRO A C 1
ATOM 1460 O O . PRO A 1 194 ? -13.186 36.378 -28.373 1.00 114.18 195 PRO A O 1
ATOM 1464 N N . GLU A 1 195 ? -15.249 35.407 -28.480 1.00 126.54 196 GLU A N 1
ATOM 1465 C CA . GLU A 1 195 ? -15.849 36.137 -27.367 1.00 134.11 196 GLU A CA 1
ATOM 1466 C C . GLU A 1 195 ? -16.024 35.214 -26.155 1.00 127.73 196 GLU A C 1
ATOM 1467 O O . GLU A 1 195 ? -15.895 35.654 -25.008 1.00 114.43 196 GLU A O 1
ATOM 1473 N N . GLU A 1 196 ? -16.315 33.936 -26.443 1.00 121.07 197 GLU A N 1
ATOM 1474 C CA . GLU A 1 196 ? -16.317 32.833 -25.493 1.00 114.75 197 GLU A CA 1
ATOM 1475 C C . GLU A 1 196 ? -14.931 32.702 -24.842 1.00 114.56 197 GLU A C 1
ATOM 1476 O O . GLU A 1 196 ? -14.824 32.342 -23.670 1.00 113.96 197 GLU A O 1
ATOM 1482 N N . ALA A 1 197 ? -13.868 33.016 -25.599 1.00 106.13 198 ALA A N 1
ATOM 1483 C CA . ALA A 1 197 ? -12.500 32.952 -25.108 1.00 97.51 198 ALA A CA 1
ATOM 1484 C C . ALA A 1 197 ? -12.309 33.953 -23.977 1.00 94.62 198 ALA A C 1
ATOM 1485 O O . ALA A 1 197 ? -12.760 35.088 -24.096 1.00 112.64 198 ALA A O 1
ATOM 1487 N N . PRO A 1 198 ? -11.645 33.556 -22.862 1.00 92.46 199 PRO A N 1
ATOM 1488 C CA . PRO A 1 198 ? -11.465 34.410 -21.686 1.00 86.93 199 PRO A CA 1
ATOM 1489 C C . PRO A 1 198 ? -10.059 35.000 -21.569 1.00 83.49 199 PRO A C 1
ATOM 1490 O O . PRO A 1 198 ? -9.598 35.337 -20.480 1.00 82.63 199 PRO A O 1
ATOM 1494 N N . SER A 1 199 ? -9.373 35.096 -22.707 1.00 80.19 200 SER A N 1
ATOM 1495 C CA . SER A 1 199 ? -8.048 35.686 -22.786 1.00 84.03 200 SER A CA 1
ATOM 1496 C C . SER A 1 199 ? -7.608 35.665 -24.247 1.00 87.97 200 SER A C 1
ATOM 1497 O O . SER A 1 199 ? -8.274 35.064 -25.087 1.00 85.58 200 SER A O 1
ATOM 1500 N N . GLU A 1 200 ? -6.492 36.325 -24.557 1.00 84.47 201 GLU A N 1
ATOM 1501 C CA . GLU A 1 200 ? -5.868 36.064 -25.839 1.00 84.27 201 GLU A CA 1
ATOM 1502 C C . GLU A 1 200 ? -4.491 35.419 -25.615 1.00 90.08 201 GLU A C 1
ATOM 1503 O O . GLU A 1 200 ? -3.568 35.649 -26.404 1.00 93.79 201 GLU A O 1
ATOM 1505 N N . ILE A 1 201 ? -4.365 34.612 -24.538 1.00 81.56 202 ILE A N 1
ATOM 1506 C CA . ILE A 1 201 ? -3.149 33.868 -24.208 1.00 84.67 202 ILE A CA 1
ATOM 1507 C C . ILE A 1 201 ? -3.345 32.385 -24.543 1.00 91.82 202 ILE A C 1
ATOM 1508 O O . ILE A 1 201 ? -4.153 31.695 -23.907 1.00 76.62 202 ILE A O 1
ATOM 1513 N N . ALA A 1 202 ? -2.555 31.899 -25.519 1.00 92.99 203 ALA A N 1
ATOM 1514 C CA . ALA A 1 202 ? -2.730 30.568 -26.095 1.00 86.93 203 ALA A CA 1
ATOM 1515 C C . ALA A 1 202 ? -1.573 29.620 -25.745 1.00 81.23 203 ALA A C 1
ATOM 1516 O O . ALA A 1 202 ? -0.406 30.029 -25.649 1.00 68.28 203 ALA A O 1
ATOM 1518 N N . VAL A 1 203 ? -1.907 28.334 -25.550 1.00 75.91 204 VAL A N 1
ATOM 1519 C CA . VAL A 1 203 ? -0.896 27.327 -25.234 1.00 81.71 204 VAL A CA 1
ATOM 1520 C C . VAL A 1 203 ? -0.154 26.930 -26.509 1.00 77.60 204 VAL A C 1
ATOM 1521 O O . VAL A 1 203 ? -0.783 26.663 -27.541 1.00 75.30 204 VAL A O 1
ATOM 1533 N N . GLY A 1 205 ? 1.806 24.294 -27.464 1.00 54.62 206 GLY A N 1
ATOM 1534 C CA . GLY A 1 205 ? 2.126 22.873 -27.431 1.00 58.35 206 GLY A CA 1
ATOM 1535 C C . GLY A 1 205 ? 3.398 22.540 -26.644 1.00 61.01 206 GLY A C 1
ATOM 1536 O O . GLY A 1 205 ? 4.175 21.665 -27.010 1.00 72.98 206 GLY A O 1
ATOM 1537 N N . ARG A 1 206 ? 3.607 23.242 -25.537 1.00 64.55 207 ARG A N 1
ATOM 1538 C CA . ARG A 1 206 ? 4.576 22.812 -24.544 1.00 63.38 207 ARG A CA 1
ATOM 1539 C C . ARG A 1 206 ? 3.864 22.568 -23.214 1.00 64.72 207 ARG A C 1
ATOM 1540 O O . ARG A 1 206 ? 2.887 23.238 -22.891 1.00 70.27 207 ARG A O 1
ATOM 1548 N N . TYR A 1 207 ? 4.295 21.534 -22.494 1.00 67.97 208 TYR A N 1
ATOM 1549 C CA . TYR A 1 207 ? 3.700 21.182 -21.215 1.00 68.05 208 TYR A CA 1
ATOM 1550 C C . TYR A 1 207 ? 4.789 20.544 -20.373 1.00 64.60 208 TYR A C 1
ATOM 1551 O O . TYR A 1 207 ? 5.622 19.824 -20.909 1.00 66.13 208 TYR A O 1
ATOM 1560 N N . VAL A 1 208 ? 4.813 20.880 -19.082 1.00 65.42 209 VAL A N 1
ATOM 1561 C CA . VAL A 1 208 ? 5.517 20.060 -18.116 1.00 62.85 209 VAL A CA 1
ATOM 1562 C C . VAL A 1 208 ? 4.466 19.539 -17.151 1.00 62.58 209 VAL A C 1
ATOM 1563 O O . VAL A 1 208 ? 3.831 20.327 -16.474 1.00 67.34 209 VAL A O 1
ATOM 1567 N N . LEU A 1 209 ? 4.231 18.225 -17.178 1.00 71.42 210 LEU A N 1
ATOM 1568 C CA . LEU A 1 209 ? 3.201 17.606 -16.357 1.00 81.86 210 LEU A CA 1
ATOM 1569 C C . LEU A 1 209 ? 3.815 16.753 -15.249 1.00 82.99 210 LEU A C 1
ATOM 1570 O O . LEU A 1 209 ? 5.009 16.465 -15.266 1.00 85.46 210 LEU A O 1
ATOM 1575 N N . ASN A 1 210 ? 2.971 16.334 -14.297 1.00 83.55 211 ASN A N 1
ATOM 1576 C CA . ASN A 1 210 ? 3.367 15.402 -13.252 1.00 91.88 211 ASN A CA 1
ATOM 1577 C C . ASN A 1 210 ? 2.735 14.042 -13.531 1.00 99.97 211 ASN A C 1
ATOM 1578 O O . ASN A 1 210 ? 1.663 13.988 -14.139 1.00 97.78 211 ASN A O 1
ATOM 1583 N N . SER A 1 211 ? 3.402 12.968 -13.072 1.00 94.01 212 SER A N 1
ATOM 1584 C CA . SER A 1 211 ? 2.905 11.594 -13.129 1.00 82.15 212 SER A CA 1
ATOM 1585 C C . SER A 1 211 ? 1.412 11.494 -12.800 1.00 85.79 212 SER A C 1
ATOM 1586 O O . SER A 1 211 ? 0.683 10.706 -13.417 1.00 79.42 212 SER A O 1
ATOM 1589 N N . SER A 1 212 ? 0.958 12.303 -11.824 1.00 96.39 213 SER A N 1
ATOM 1590 C CA . SER A 1 212 ? -0.439 12.332 -11.398 1.00 87.02 213 SER A CA 1
ATOM 1591 C C . SER A 1 212 ? -1.386 12.411 -12.593 1.00 83.25 213 SER A C 1
ATOM 1592 O O . SER A 1 212 ? -2.475 11.857 -12.520 1.00 73.55 213 SER A O 1
ATOM 1595 N N . ILE A 1 213 ? -0.930 13.053 -13.685 1.00 84.78 214 ILE A N 1
ATOM 1596 C CA . ILE A 1 213 ? -1.754 13.396 -14.832 1.00 81.94 214 ILE A CA 1
ATOM 1597 C C . ILE A 1 213 ? -2.350 12.129 -15.430 1.00 80.10 214 ILE A C 1
ATOM 1598 O O . ILE A 1 213 ? -3.397 12.186 -16.077 1.00 85.19 214 ILE A O 1
ATOM 1603 N N . PHE A 1 214 ? -1.705 10.989 -15.151 1.00 84.73 215 PHE A N 1
ATOM 1604 C CA . PHE A 1 214 ? -2.187 9.711 -15.660 1.00 90.14 215 PHE A CA 1
ATOM 1605 C C . PHE A 1 214 ? -3.538 9.352 -15.057 1.00 90.87 215 PHE A C 1
ATOM 1606 O O . PHE A 1 214 ? -4.525 9.277 -15.794 1.00 78.99 215 PHE A O 1
ATOM 1614 N N . SER A 1 215 ? -3.557 9.188 -13.722 1.00 96.95 216 SER A N 1
ATOM 1615 C CA . SER A 1 215 ? -4.790 8.977 -12.975 1.00 99.71 216 SER A CA 1
ATOM 1616 C C . SER A 1 215 ? -5.894 9.801 -13.624 1.00 96.35 216 SER A C 1
ATOM 1617 O O . SER A 1 215 ? -6.912 9.274 -14.082 1.00 93.81 216 SER A O 1
ATOM 1620 N N . VAL A 1 216 ? -5.622 11.104 -13.699 1.00 86.12 217 VAL A N 1
ATOM 1621 C CA . VAL A 1 216 ? -6.553 12.062 -14.252 1.00 91.42 217 VAL A CA 1
ATOM 1622 C C . VAL A 1 216 ? -6.996 11.611 -15.643 1.00 99.69 217 VAL A C 1
ATOM 1623 O O . VAL A 1 216 ? -8.193 11.452 -15.878 1.00 107.72 217 VAL A O 1
ATOM 1627 N N . LEU A 1 217 ? -6.034 11.368 -16.543 1.00 87.63 218 LEU A N 1
ATOM 1628 C CA . LEU A 1 217 ? -6.367 11.153 -17.944 1.00 95.01 218 LEU A CA 1
ATOM 1629 C C . LEU A 1 217 ? -7.286 9.937 -18.102 1.00 98.11 218 LEU A C 1
ATOM 1630 O O . LEU A 1 217 ? -8.072 9.865 -19.054 1.00 92.59 218 LEU A O 1
ATOM 1635 N N . LYS A 1 218 ? -7.203 9.015 -17.131 1.00 99.39 219 LYS A N 1
ATOM 1636 C CA . LYS A 1 218 ? -7.913 7.745 -17.160 1.00 96.92 219 LYS A CA 1
ATOM 1637 C C . LYS A 1 218 ? -9.387 7.952 -16.802 1.00 101.66 219 LYS A C 1
ATOM 1638 O O . LYS A 1 218 ? -10.252 7.372 -17.455 1.00 104.39 219 LYS A O 1
ATOM 1640 N N . THR A 1 219 ? -9.665 8.812 -15.807 1.00 107.33 220 THR A N 1
ATOM 1641 C CA . THR A 1 219 ? -11.012 9.041 -15.284 1.00 113.08 220 THR A CA 1
ATOM 1642 C C . THR A 1 219 ? -11.935 9.707 -16.306 1.00 114.25 220 THR A C 1
ATOM 1643 O O . THR A 1 219 ? -13.068 9.253 -16.466 1.00 115.89 220 THR A O 1
ATOM 1647 N N . ILE A 1 220 ? -11.456 10.787 -16.951 1.00 114.50 221 ILE A N 1
ATOM 1648 C CA . ILE A 1 220 ? -12.153 11.543 -17.993 1.00 122.31 221 ILE A CA 1
ATOM 1649 C C . ILE A 1 220 ? -12.680 10.604 -19.086 1.00 131.09 221 ILE A C 1
ATOM 1650 O O . ILE A 1 220 ? -13.709 10.896 -19.695 1.00 127.88 221 ILE A O 1
ATOM 1655 N N . GLY A 1 221 ? -11.918 9.539 -19.395 1.00 130.26 222 GLY A N 1
ATOM 1656 C CA . GLY A 1 221 ? -12.305 8.525 -20.367 1.00 128.76 222 GLY A CA 1
ATOM 1657 C C . GLY A 1 221 ? -12.849 7.272 -19.691 1.00 124.21 222 GLY A C 1
ATOM 1658 O O . GLY A 1 221 ? -13.900 6.779 -20.148 1.00 118.65 222 GLY A O 1
ATOM 1659 N N . GLU A 1 227 ? -12.287 9.398 -27.034 1.00 104.62 228 GLU A N 1
ATOM 1660 C CA . GLU A 1 227 ? -11.739 10.735 -27.396 1.00 106.59 228 GLU A CA 1
ATOM 1661 C C . GLU A 1 227 ? -11.317 11.457 -26.112 1.00 113.51 228 GLU A C 1
ATOM 1662 O O . GLU A 1 227 ? -12.131 12.125 -25.471 1.00 145.30 228 GLU A O 1
ATOM 1664 N N . ILE A 1 228 ? -10.038 11.295 -25.738 1.00 105.64 229 ILE A N 1
ATOM 1665 C CA . ILE A 1 228 ? -9.458 11.902 -24.543 1.00 99.35 229 ILE A CA 1
ATOM 1666 C C . ILE A 1 228 ? -8.691 13.167 -24.934 1.00 99.09 229 ILE A C 1
ATOM 1667 O O . ILE A 1 228 ? -7.654 13.088 -25.585 1.00 111.26 229 ILE A O 1
ATOM 1672 N N . GLN A 1 229 ? -9.182 14.324 -24.485 1.00 89.50 230 GLN A N 1
ATOM 1673 C CA . GLN A 1 229 ? -8.535 15.607 -24.719 1.00 101.76 230 GLN A CA 1
ATOM 1674 C C . GLN A 1 229 ? -7.512 15.924 -23.615 1.00 96.88 230 GLN A C 1
ATOM 1675 O O . GLN A 1 229 ? -7.777 15.797 -22.425 1.00 86.44 230 GLN A O 1
ATOM 1681 N N . LEU A 1 230 ? -6.328 16.408 -23.984 1.00 91.60 231 LEU A N 1
ATOM 1682 C CA . LEU A 1 230 ? -5.357 16.666 -22.931 1.00 89.46 231 LEU A CA 1
ATOM 1683 C C . LEU A 1 230 ? -5.834 17.834 -22.081 1.00 88.98 231 LEU A C 1
ATOM 1684 O O . LEU A 1 230 ? -5.527 17.894 -20.894 1.00 97.59 231 LEU A O 1
ATOM 1689 N N . THR A 1 231 ? -6.591 18.740 -22.707 1.00 92.19 232 THR A N 1
ATOM 1690 C CA . THR A 1 231 ? -6.984 19.992 -22.080 1.00 95.94 232 THR A CA 1
ATOM 1691 C C . THR A 1 231 ? -7.917 19.726 -20.900 1.00 95.02 232 THR A C 1
ATOM 1692 O O . THR A 1 231 ? -7.741 20.308 -19.831 1.00 82.17 232 THR A O 1
ATOM 1696 N N . ASP A 1 232 ? -8.881 18.818 -21.095 1.00 96.91 233 ASP A N 1
ATOM 1697 C CA . ASP A 1 232 ? -9.874 18.516 -20.074 1.00 93.20 233 ASP A CA 1
ATOM 1698 C C . ASP A 1 232 ? -9.187 17.957 -18.824 1.00 92.17 233 ASP A C 1
ATOM 1699 O O . ASP A 1 232 ? -9.652 18.152 -17.700 1.00 95.92 233 ASP A O 1
ATOM 1704 N N . ALA A 1 233 ? -8.036 17.310 -19.018 1.00 84.22 234 ALA A N 1
ATOM 1705 C CA . ALA A 1 233 ? -7.319 16.711 -17.909 1.00 88.68 234 ALA A CA 1
ATOM 1706 C C . ALA A 1 233 ? -6.438 17.756 -17.236 1.00 89.91 234 ALA A C 1
ATOM 1707 O O . ALA A 1 233 ? -5.756 17.476 -16.256 1.00 87.35 234 ALA A O 1
ATOM 1709 N N . LEU A 1 234 ? -6.422 18.956 -17.800 1.00 91.76 235 LEU A N 1
ATOM 1710 C CA . LEU A 1 234 ? -5.839 20.062 -17.068 1.00 96.04 235 LEU A CA 1
ATOM 1711 C C . LEU A 1 234 ? -6.989 20.798 -16.397 1.00 97.42 235 LEU A C 1
ATOM 1712 O O . LEU A 1 234 ? -6.842 21.283 -15.281 1.00 99.77 235 LEU A O 1
ATOM 1717 N N . ARG A 1 235 ? -8.154 20.782 -17.059 1.00 99.25 236 ARG A N 1
ATOM 1718 C CA . ARG A 1 235 ? -9.382 21.339 -16.513 1.00 97.47 236 ARG A CA 1
ATOM 1719 C C . ARG A 1 235 ? -9.676 20.704 -15.157 1.00 104.19 236 ARG A C 1
ATOM 1720 O O . ARG A 1 235 ? -9.865 21.435 -14.185 1.00 111.20 236 ARG A O 1
ATOM 1728 N N . GLU A 1 236 ? -9.690 19.359 -15.091 1.00 99.99 237 GLU A N 1
ATOM 1729 C CA . GLU A 1 236 ? -9.955 18.679 -13.829 1.00 97.45 237 GLU A CA 1
ATOM 1730 C C . GLU A 1 236 ? -8.855 18.994 -12.815 1.00 99.67 237 GLU A C 1
ATOM 1731 O O . GLU A 1 236 ? -9.181 19.281 -11.673 1.00 111.71 237 GLU A O 1
ATOM 1733 N N . VAL A 1 237 ? -7.575 19.001 -13.230 1.00 97.24 238 VAL A N 1
ATOM 1734 C CA . VAL A 1 237 ? -6.489 19.380 -12.329 1.00 92.27 238 VAL A CA 1
ATOM 1735 C C . VAL A 1 237 ? -6.720 20.813 -11.867 1.00 91.25 238 VAL A C 1
ATOM 1736 O O . VAL A 1 237 ? -6.125 21.275 -10.894 1.00 88.93 238 VAL A O 1
ATOM 1740 N N . CYS A 1 238 ? -7.578 21.520 -12.597 1.00 94.67 239 CYS A N 1
ATOM 1741 C CA . CYS A 1 238 ? -7.821 22.903 -12.246 1.00 105.89 239 CYS A CA 1
ATOM 1742 C C . CYS A 1 238 ? -8.842 22.985 -11.121 1.00 109.97 239 CYS A C 1
ATOM 1743 O O . CYS A 1 238 ? -8.667 23.803 -10.222 1.00 109.72 239 CYS A O 1
ATOM 1746 N N . ARG A 1 239 ? -9.849 22.096 -11.150 1.00 111.39 240 ARG A N 1
ATOM 1747 C CA . ARG A 1 239 ? -10.915 22.079 -10.153 1.00 99.37 240 ARG A CA 1
ATOM 1748 C C . ARG A 1 239 ? -10.333 22.068 -8.734 1.00 109.03 240 ARG A C 1
ATOM 1749 O O . ARG A 1 239 ? -10.661 22.951 -7.943 1.00 142.84 240 ARG A O 1
ATOM 1751 N N . LYS A 1 240 ? -9.442 21.115 -8.412 1.00 105.56 241 LYS A N 1
ATOM 1752 C CA . LYS A 1 240 ? -8.911 20.996 -7.055 1.00 98.06 241 LYS A CA 1
ATOM 1753 C C . LYS A 1 240 ? -8.016 22.187 -6.704 1.00 104.46 241 LYS A C 1
ATOM 1754 O O . LYS A 1 240 ? -7.911 22.568 -5.541 1.00 114.21 241 LYS A O 1
ATOM 1756 N N . GLU A 1 241 ? -7.375 22.779 -7.719 1.00 116.44 242 GLU A N 1
ATOM 1757 C CA . GLU A 1 241 ? -6.175 23.573 -7.494 1.00 119.01 242 GLU A CA 1
ATOM 1758 C C . GLU A 1 241 ? -5.661 24.135 -8.832 1.00 121.03 242 GLU A C 1
ATOM 1759 O O . GLU A 1 241 ? -5.731 23.475 -9.874 1.00 114.26 242 GLU A O 1
ATOM 1765 N N . PRO A 1 242 ? -5.164 25.397 -8.871 1.00 107.20 243 PRO A N 1
ATOM 1766 C CA . PRO A 1 242 ? -4.824 26.055 -10.132 1.00 99.22 243 PRO A CA 1
ATOM 1767 C C . PRO A 1 242 ? -3.374 25.898 -10.605 1.00 98.65 243 PRO A C 1
ATOM 1768 O O . PRO A 1 242 ? -2.446 25.800 -9.802 1.00 109.25 243 PRO A O 1
ATOM 1772 N N . ILE A 1 243 ? -3.210 25.925 -11.934 1.00 91.42 244 ILE A N 1
ATOM 1773 C CA . ILE A 1 243 ? -2.010 25.556 -12.671 1.00 89.46 244 ILE A CA 1
ATOM 1774 C C . ILE A 1 243 ? -1.257 26.831 -13.043 1.00 84.67 244 ILE A C 1
ATOM 1775 O O . ILE A 1 243 ? -1.773 27.927 -12.866 1.00 88.00 244 ILE A O 1
ATOM 1780 N N . HIS A 1 244 ? -0.031 26.691 -13.555 1.00 82.64 245 HIS A N 1
ATOM 1781 C CA . HIS A 1 244 ? 0.747 27.854 -13.961 1.00 78.27 245 HIS A CA 1
ATOM 1782 C C . HIS A 1 244 ? 0.978 27.919 -15.471 1.00 82.15 245 HIS A C 1
ATOM 1783 O O . HIS A 1 244 ? 0.755 26.947 -16.200 1.00 81.99 245 HIS A O 1
ATOM 1790 N N . ALA A 1 245 ? 1.392 29.109 -15.925 1.00 73.83 246 ALA A N 1
ATOM 1791 C CA . ALA A 1 245 ? 1.764 29.310 -17.310 1.00 67.65 246 ALA A CA 1
ATOM 1792 C C . ALA A 1 245 ? 3.010 30.185 -17.424 1.00 68.15 246 ALA A C 1
ATOM 1793 O O . ALA A 1 245 ? 3.245 31.091 -16.632 1.00 82.11 246 ALA A O 1
ATOM 1795 N N . ARG A 1 246 ? 3.833 29.892 -18.424 1.00 64.67 247 ARG A N 1
ATOM 1796 C CA . ARG A 1 246 ? 5.032 30.679 -18.601 1.00 69.17 247 ARG A CA 1
ATOM 1797 C C . ARG A 1 246 ? 4.916 31.379 -19.942 1.00 78.98 247 ARG A C 1
ATOM 1798 O O . ARG A 1 246 ? 4.678 30.717 -20.954 1.00 87.03 247 ARG A O 1
ATOM 1806 N N . LEU A 1 247 ? 5.059 32.710 -19.915 1.00 77.49 248 LEU A N 1
ATOM 1807 C CA . LEU A 1 247 ? 5.182 33.462 -21.144 1.00 74.83 248 LEU A CA 1
ATOM 1808 C C . LEU A 1 247 ? 6.538 33.139 -21.764 1.00 82.81 248 LEU A C 1
ATOM 1809 O O . LEU A 1 247 ? 7.569 33.238 -21.105 1.00 85.72 248 LEU A O 1
ATOM 1814 N N . LEU A 1 248 ? 6.514 32.722 -23.031 1.00 76.29 249 LEU A N 1
ATOM 1815 C CA . LEU A 1 248 ? 7.693 32.147 -23.641 1.00 76.38 249 LEU A CA 1
ATOM 1816 C C . LEU A 1 248 ? 8.530 33.240 -24.299 1.00 82.61 249 LEU A C 1
ATOM 1817 O O . LEU A 1 248 ? 8.054 33.968 -25.162 1.00 85.40 249 LEU A O 1
ATOM 1822 N N . GLU A 1 249 ? 9.794 33.313 -23.888 1.00 80.86 250 GLU A N 1
ATOM 1823 C CA . GLU A 1 249 ? 10.697 34.374 -24.268 1.00 86.99 250 GLU A CA 1
ATOM 1824 C C . GLU A 1 249 ? 10.645 34.636 -25.774 1.00 98.24 250 GLU A C 1
ATOM 1825 O O . GLU A 1 249 ? 10.271 35.738 -26.176 1.00 138.19 250 GLU A O 1
ATOM 1831 N N . GLY A 1 250 ? 10.993 33.653 -26.613 1.00 75.02 251 GLY A N 1
ATOM 1832 C CA . GLY A 1 250 ? 11.501 34.012 -27.941 1.00 87.10 251 GLY A CA 1
ATOM 1833 C C . GLY A 1 250 ? 10.505 34.102 -29.114 1.00 81.42 251 GLY A C 1
ATOM 1834 O O . GLY A 1 250 ? 9.294 34.268 -28.946 1.00 81.21 251 GLY A O 1
ATOM 1835 N N . ASN A 1 251 ? 11.063 33.964 -30.328 1.00 77.09 252 ASN A N 1
ATOM 1836 C CA . ASN A 1 251 ? 10.390 34.149 -31.607 1.00 78.73 252 ASN A CA 1
ATOM 1837 C C . ASN A 1 251 ? 9.776 32.854 -32.115 1.00 78.97 252 ASN A C 1
ATOM 1838 O O . ASN A 1 251 ? 10.490 31.888 -32.378 1.00 86.87 252 ASN A O 1
ATOM 1843 N N . ARG A 1 252 ? 8.465 32.879 -32.347 1.00 70.18 253 ARG A N 1
ATOM 1844 C CA . ARG A 1 252 ? 7.761 31.661 -32.703 1.00 70.29 253 ARG A CA 1
ATOM 1845 C C . ARG A 1 252 ? 7.423 31.625 -34.195 1.00 73.59 253 ARG A C 1
ATOM 1846 O O . ARG A 1 252 ? 7.014 32.615 -34.791 1.00 99.41 253 ARG A O 1
ATOM 1854 N N . TYR A 1 253 ? 7.544 30.440 -34.787 1.00 71.94 254 TYR A N 1
ATOM 1855 C CA . TYR A 1 253 ? 7.232 30.228 -36.185 1.00 67.18 254 TYR A CA 1
ATOM 1856 C C . TYR A 1 253 ? 6.346 29.006 -36.320 1.00 73.31 254 TYR A C 1
ATOM 1857 O O . TYR A 1 253 ? 6.868 27.891 -36.354 1.00 71.10 254 TYR A O 1
ATOM 1866 N N . ASP A 1 254 ? 5.024 29.238 -36.381 1.00 69.75 255 ASP A N 1
ATOM 1867 C CA . ASP A 1 254 ? 4.074 28.162 -36.629 1.00 66.58 255 ASP A CA 1
ATOM 1868 C C . ASP A 1 254 ? 4.427 27.496 -37.963 1.00 73.40 255 ASP A C 1
ATOM 1869 O O . ASP A 1 254 ? 4.890 28.153 -38.911 1.00 78.18 255 ASP A O 1
ATOM 1874 N N . ILE A 1 255 ? 4.239 26.172 -37.989 1.00 67.01 256 ILE A N 1
ATOM 1875 C CA . ILE A 1 255 ? 4.541 25.351 -39.146 1.00 64.85 256 ILE A CA 1
ATOM 1876 C C . ILE A 1 255 ? 3.415 24.341 -39.371 1.00 66.67 256 ILE A C 1
ATOM 1877 O O . ILE A 1 255 ? 3.654 23.265 -39.908 1.00 75.75 256 ILE A O 1
ATOM 1882 N N . GLY A 1 256 ? 2.186 24.695 -38.975 1.00 65.87 257 GLY A N 1
ATOM 1883 C CA . GLY A 1 256 ? 1.021 23.847 -39.164 1.00 60.54 257 GLY A CA 1
ATOM 1884 C C . GLY A 1 256 ? 0.440 23.897 -40.582 1.00 65.46 257 GLY A C 1
ATOM 1885 O O . GLY A 1 256 ? -0.414 23.093 -40.924 1.00 76.33 257 GLY A 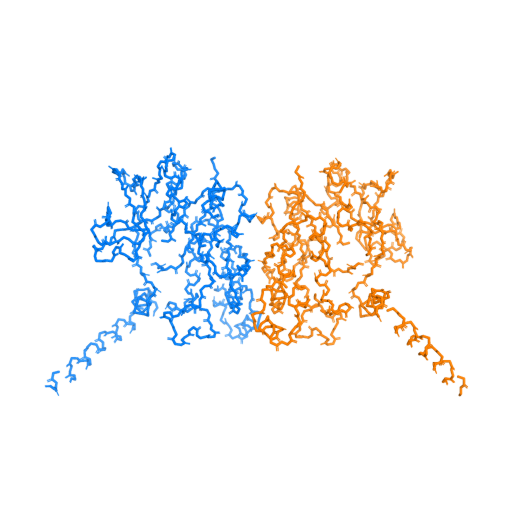O 1
ATOM 1886 N N . ASP A 1 257 ? 0.941 24.820 -41.400 1.00 63.60 258 ASP A N 1
ATOM 1887 C CA . ASP A 1 257 ? 0.368 25.298 -42.640 1.00 59.63 258 ASP A CA 1
ATOM 1888 C C . ASP A 1 257 ? 1.485 25.082 -43.645 1.00 65.02 258 ASP A C 1
ATOM 1889 O O . ASP A 1 257 ? 2.630 25.011 -43.216 1.00 62.08 258 ASP A O 1
ATOM 1894 N N . LYS A 1 258 ? 1.170 25.004 -44.952 1.00 60.71 259 LYS A N 1
ATOM 1895 C CA . LYS A 1 258 ? 2.221 25.089 -45.951 1.00 57.15 259 LYS A CA 1
ATOM 1896 C C . LYS A 1 258 ? 2.954 26.427 -45.821 1.00 65.71 259 LYS A C 1
ATOM 1897 O O . LYS A 1 258 ? 4.180 26.458 -45.722 1.00 80.41 259 LYS A O 1
ATOM 1903 N N . LEU A 1 259 ? 2.203 27.537 -45.801 1.00 67.97 260 LEU A N 1
ATOM 1904 C CA . LEU A 1 259 ? 2.767 28.878 -45.780 1.00 56.13 260 LEU A CA 1
ATOM 1905 C C . LEU A 1 259 ? 3.656 29.059 -44.553 1.00 66.13 260 LEU A C 1
ATOM 1906 O O . LEU A 1 259 ? 4.769 29.577 -44.669 1.00 65.09 260 LEU A O 1
ATOM 1911 N N . GLY A 1 260 ? 3.149 28.610 -43.390 1.00 63.12 261 GLY A N 1
ATOM 1912 C CA . GLY A 1 260 ? 3.869 28.665 -42.132 1.00 54.02 261 GLY A CA 1
ATOM 1913 C C . GLY A 1 260 ? 5.307 28.187 -42.285 1.00 56.06 261 GLY A C 1
ATOM 1914 O O . GLY A 1 260 ? 6.234 28.914 -41.930 1.00 59.27 261 GLY A O 1
ATOM 1915 N N . CYS A 1 261 ? 5.454 26.960 -42.812 1.00 54.07 262 CYS A N 1
ATOM 1916 C CA . CYS A 1 261 ? 6.731 26.298 -43.049 1.00 57.68 262 CYS A CA 1
ATOM 1917 C C . CYS A 1 261 ? 7.629 27.113 -43.970 1.00 64.50 262 CYS A C 1
ATOM 1918 O O . CYS A 1 261 ? 8.839 27.157 -43.748 1.00 66.54 262 CYS A O 1
ATOM 1921 N N . PHE A 1 262 ? 7.031 27.688 -45.030 1.00 61.07 263 PHE A N 1
ATOM 1922 C CA . PHE A 1 262 ? 7.769 28.543 -45.939 1.00 56.17 263 PHE A CA 1
ATOM 1923 C C . PHE A 1 262 ? 8.270 29.772 -45.183 1.00 59.50 263 PHE A C 1
ATOM 1924 O O . PHE A 1 262 ? 9.438 30.133 -45.310 1.00 57.26 263 PHE A O 1
ATOM 1932 N N . LYS A 1 263 ? 7.397 30.400 -44.384 1.00 49.15 264 LYS A N 1
ATOM 1933 C CA . LYS A 1 263 ? 7.870 31.487 -43.546 1.00 52.81 264 LYS A CA 1
ATOM 1934 C C . LYS A 1 263 ? 9.000 30.996 -42.628 1.00 56.80 264 LYS A C 1
ATOM 1935 O O . LYS A 1 263 ? 10.058 31.604 -42.523 1.00 56.14 264 LYS A O 1
ATOM 1941 N N . ALA A 1 264 ? 8.800 29.852 -41.981 1.00 59.49 265 ALA A N 1
ATOM 1942 C CA . ALA A 1 264 ? 9.792 29.315 -41.069 1.00 55.18 265 ALA A CA 1
ATOM 1943 C C . ALA A 1 264 ? 11.120 29.136 -41.798 1.00 61.80 265 ALA A C 1
ATOM 1944 O O . ALA A 1 264 ? 12.156 29.607 -41.333 1.00 68.32 265 ALA A O 1
ATOM 1946 N N . SER A 1 265 ? 11.077 28.472 -42.956 1.00 57.30 266 SER A N 1
ATOM 1947 C CA . SER A 1 265 ? 12.297 28.219 -43.702 1.00 60.51 266 SER A CA 1
ATOM 1948 C C . SER A 1 265 ? 13.040 29.527 -43.998 1.00 61.19 266 SER A C 1
ATOM 1949 O O . SER A 1 265 ? 14.259 29.593 -43.940 1.00 72.66 2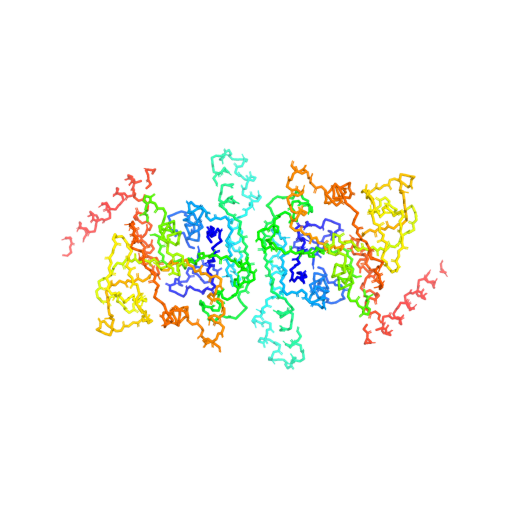66 SER A O 1
ATOM 1952 N N . THR A 1 266 ? 12.300 30.569 -44.348 1.00 60.29 267 THR A N 1
ATOM 1953 C CA . THR A 1 266 ? 12.917 31.831 -44.688 1.00 57.92 267 THR A CA 1
ATOM 1954 C C . THR A 1 266 ? 13.519 32.436 -43.424 1.00 59.38 267 THR A C 1
ATOM 1955 O O . THR A 1 266 ? 14.686 32.821 -43.429 1.00 63.54 267 THR A O 1
ATOM 1959 N N . GLU A 1 267 ? 12.731 32.501 -42.349 1.00 54.84 268 GLU A N 1
ATOM 1960 C CA . GLU A 1 267 ? 13.206 33.140 -41.130 1.00 66.86 268 GLU A CA 1
ATOM 1961 C C . GLU A 1 267 ? 14.503 32.495 -40.636 1.00 62.73 268 GLU A C 1
ATOM 1962 O O . GLU A 1 267 ? 15.499 33.200 -40.435 1.00 66.32 268 GLU A O 1
ATOM 1968 N N . ILE A 1 268 ? 14.467 31.171 -40.440 1.00 55.68 269 ILE A N 1
ATOM 1969 C CA . ILE A 1 268 ? 15.586 30.406 -39.910 1.00 58.75 269 ILE A CA 1
ATOM 1970 C C . ILE A 1 268 ? 16.752 30.479 -40.907 1.00 65.59 269 ILE A C 1
ATOM 1971 O O . ILE A 1 268 ? 17.921 30.506 -40.521 1.00 67.41 269 ILE A O 1
ATOM 1976 N N . GLY A 1 269 ? 16.418 30.512 -42.206 1.00 67.49 270 GLY A N 1
ATOM 1977 C CA . GLY A 1 269 ? 17.393 30.543 -43.283 1.00 59.04 270 GLY A CA 1
ATOM 1978 C C . GLY A 1 269 ? 18.246 31.796 -43.185 1.00 62.47 270 GLY A C 1
ATOM 1979 O O . GLY A 1 269 ? 19.470 31.724 -43.258 1.00 58.58 270 GLY A O 1
ATOM 1980 N N . LEU A 1 270 ? 17.557 32.923 -42.980 1.00 68.91 271 LEU A N 1
ATOM 1981 C CA . LEU A 1 270 ? 18.161 34.238 -42.836 1.00 67.48 271 LEU A CA 1
ATOM 1982 C C . LEU A 1 270 ? 19.018 34.311 -41.585 1.00 70.49 271 LEU A C 1
ATOM 1983 O O . LEU A 1 270 ? 19.854 35.205 -41.506 1.00 85.71 271 LEU A O 1
ATOM 1996 N N . ARG A 1 272 ? 21.039 31.873 -40.922 1.00 75.24 273 ARG A N 1
ATOM 1997 C CA . ARG A 1 272 ? 22.223 31.063 -41.173 1.00 76.98 273 ARG A CA 1
ATOM 1998 C C . ARG A 1 272 ? 23.192 31.856 -42.034 1.00 81.86 273 ARG A C 1
ATOM 1999 O O . ARG A 1 272 ? 22.882 32.173 -43.185 1.00 74.37 273 ARG A O 1
ATOM 2007 N N . PRO A 1 273 ? 24.337 32.251 -41.418 1.00 90.47 274 PRO A N 1
ATOM 2008 C CA . PRO A 1 273 ? 25.407 33.008 -42.071 1.00 79.42 274 PRO A CA 1
ATOM 2009 C C . PRO A 1 273 ? 25.816 32.540 -43.463 1.00 76.91 274 PRO A C 1
ATOM 2010 O O . PRO A 1 273 ? 25.967 33.356 -44.359 1.00 83.80 274 PRO A O 1
ATOM 2014 N N . GLU A 1 274 ? 25.982 31.228 -43.643 1.00 77.53 275 GLU A N 1
ATOM 2015 C CA . GLU A 1 274 ? 26.412 30.677 -44.920 1.00 82.73 275 GLU A CA 1
ATOM 2016 C C . GLU A 1 274 ? 25.347 30.969 -45.975 1.00 86.68 275 GLU A C 1
ATOM 2017 O O . GLU A 1 274 ? 25.657 31.085 -47.157 1.00 98.88 275 GLU A O 1
ATOM 2031 N N . ARG A 1 276 ? 22.719 33.429 -45.569 1.00 71.66 277 ARG A N 1
ATOM 2032 C CA . ARG A 1 276 ? 21.941 34.650 -45.437 1.00 77.39 277 ARG A CA 1
ATOM 2033 C C . ARG A 1 276 ? 22.056 35.524 -46.684 1.00 76.01 277 ARG A C 1
ATOM 2034 O O . ARG A 1 276 ? 21.051 35.982 -47.229 1.00 69.46 277 ARG A O 1
ATOM 2042 N N . SER A 1 277 ? 23.289 35.736 -47.145 1.00 85.30 278 SER A N 1
ATOM 2043 C CA . SER A 1 277 ? 23.507 36.727 -48.183 1.00 80.37 278 SER A CA 1
ATOM 2044 C C . SER A 1 277 ? 22.865 36.292 -49.492 1.00 76.87 278 SER A C 1
ATOM 2045 O O . SER A 1 277 ? 22.267 37.135 -50.143 1.00 75.42 278 SER A O 1
ATOM 2048 N N . GLN A 1 278 ? 22.929 34.996 -49.847 1.00 71.16 279 GLN A N 1
ATOM 2049 C CA . GLN A 1 278 ? 22.406 34.582 -51.147 1.00 82.46 279 GLN A CA 1
ATOM 2050 C C . GLN A 1 278 ? 20.877 34.639 -51.136 1.00 80.75 279 GLN A C 1
ATOM 2051 O O . GLN A 1 278 ? 20.235 34.941 -52.151 1.00 72.36 279 GLN A O 1
ATOM 2057 N N . LEU A 1 279 ? 20.321 34.342 -49.959 1.00 73.63 280 LEU A N 1
ATOM 2058 C CA . LEU A 1 279 ? 18.895 34.203 -49.750 1.00 70.73 280 LEU A CA 1
ATOM 2059 C C . LEU A 1 279 ? 18.241 35.583 -49.842 1.00 77.24 280 LEU A C 1
ATOM 2060 O O . LEU A 1 279 ? 17.311 35.796 -50.630 1.00 69.19 280 LEU A O 1
ATOM 2065 N N . LEU A 1 280 ? 18.778 36.528 -49.052 1.00 77.81 281 LEU A N 1
ATOM 2066 C CA . LEU A 1 280 ? 18.374 37.927 -49.086 1.00 78.73 281 LEU A CA 1
ATOM 2067 C C . LEU A 1 280 ? 18.471 38.486 -50.514 1.00 79.29 281 LEU A C 1
ATOM 2068 O O . LEU A 1 280 ? 17.510 39.049 -51.032 1.00 67.59 281 LEU A O 1
ATOM 2073 N N . ALA A 1 281 ? 19.628 38.277 -51.159 1.00 75.51 282 ALA A N 1
ATOM 2074 C CA . ALA A 1 281 ? 19.838 38.555 -52.570 1.00 66.98 282 ALA A CA 1
ATOM 2075 C C . ALA A 1 281 ? 18.642 38.088 -53.377 1.00 68.30 282 ALA A C 1
ATOM 2076 O O . ALA A 1 281 ? 17.988 38.904 -54.011 1.00 64.56 282 ALA A O 1
ATOM 2078 N N . TYR A 1 282 ? 18.397 36.767 -53.341 1.00 78.43 283 TYR A N 1
ATOM 2079 C CA . TYR A 1 282 ? 17.335 36.114 -54.096 1.00 67.85 283 TYR A CA 1
ATOM 2080 C C . TYR A 1 282 ? 15.988 36.778 -53.831 1.00 69.50 283 TYR A C 1
ATOM 2081 O O . TYR A 1 282 ? 15.235 37.027 -54.779 1.00 62.50 283 TYR A O 1
ATOM 2090 N N . LEU A 1 283 ? 15.704 37.050 -52.546 1.00 62.67 284 LEU A N 1
ATOM 2091 C CA . LEU A 1 283 ? 14.415 37.605 -52.166 1.00 70.13 284 LEU A CA 1
ATOM 2092 C C . LEU A 1 283 ? 14.195 38.989 -52.788 1.00 72.26 284 LEU A C 1
ATOM 2093 O O . LEU A 1 283 ? 13.185 39.191 -53.465 1.00 68.55 284 LEU A O 1
ATOM 2098 N N . GLU A 1 284 ? 15.140 39.926 -52.568 1.00 73.81 285 GLU A N 1
ATOM 2099 C CA . GLU A 1 284 ? 15.132 41.244 -53.200 1.00 76.86 285 GLU A CA 1
ATOM 2100 C C . GLU A 1 284 ? 14.902 41.105 -54.708 1.00 77.94 285 GLU A C 1
ATOM 2101 O O . GLU A 1 284 ? 14.057 41.792 -55.281 1.00 80.92 285 GLU A O 1
ATOM 2107 N N . ASP A 1 285 ? 15.626 40.172 -55.333 1.00 73.51 286 ASP A N 1
ATOM 2108 C CA . ASP A 1 285 ? 15.520 39.925 -56.758 1.00 79.28 286 ASP A CA 1
ATOM 2109 C C . ASP A 1 285 ? 14.083 39.634 -57.179 1.00 78.25 286 ASP A C 1
ATOM 2110 O O . ASP A 1 285 ? 13.566 40.293 -58.075 1.00 86.21 286 ASP A O 1
ATOM 2115 N N . VAL A 1 286 ? 13.462 38.633 -56.552 1.00 73.55 287 VAL A N 1
ATOM 2116 C CA . VAL A 1 286 ? 12.091 38.234 -56.852 1.00 68.95 287 VAL A CA 1
ATOM 2117 C C . VAL A 1 286 ? 11.181 39.463 -56.876 1.00 70.93 287 VAL A C 1
ATOM 2118 O O . VAL A 1 286 ? 10.407 39.645 -57.812 1.00 69.44 287 VAL A O 1
ATOM 2122 N N . ILE A 1 287 ? 11.252 40.289 -55.824 1.00 69.24 288 ILE A N 1
ATOM 2123 C CA . ILE A 1 287 ? 10.382 41.445 -55.724 1.00 64.59 288 ILE A CA 1
ATOM 2124 C C . ILE A 1 287 ? 10.699 42.416 -56.866 1.00 66.98 288 ILE A C 1
ATOM 2125 O O . ILE A 1 287 ? 9.784 42.806 -57.608 1.00 56.76 288 ILE A O 1
ATOM 2130 N N . LYS A 1 288 ? 11.997 42.744 -57.046 1.00 61.13 289 LYS A N 1
ATOM 2131 C CA . LYS A 1 288 ? 12.428 43.547 -58.189 1.00 63.65 289 LYS A CA 1
ATOM 2132 C C . LYS A 1 288 ? 11.812 43.020 -59.499 1.00 62.67 289 LYS A C 1
ATOM 2133 O O . LYS A 1 288 ? 11.161 43.762 -60.232 1.00 66.78 289 LYS A O 1
ATOM 2135 N N . ARG A 1 289 ? 11.965 41.725 -59.783 1.00 63.80 290 ARG A N 1
ATOM 2136 C CA . ARG A 1 289 ? 11.443 41.140 -61.006 1.00 66.51 290 ARG A CA 1
ATOM 2137 C C . ARG A 1 289 ? 9.917 41.230 -61.069 1.00 73.29 290 ARG A C 1
ATOM 2138 O O . ARG A 1 289 ? 9.348 41.354 -62.157 1.00 82.19 290 ARG A O 1
ATOM 2146 N N . GLU A 1 290 ? 9.243 41.170 -59.915 1.00 72.92 291 GLU A N 1
ATOM 2147 C CA . GLU A 1 290 ? 7.787 41.152 -59.930 1.00 76.67 291 GLU A CA 1
ATOM 2148 C C . GLU A 1 290 ? 7.265 42.555 -60.222 1.00 75.63 291 GLU A C 1
ATOM 2149 O O . GLU A 1 290 ? 6.196 42.715 -60.805 1.00 72.13 291 GLU A O 1
ATOM 2155 N N . THR A 1 291 ? 8.023 43.552 -59.754 1.00 76.10 292 THR A N 1
ATOM 2156 C CA . THR A 1 291 ? 7.700 44.951 -59.944 1.00 78.16 292 THR A CA 1
ATOM 2157 C C . THR A 1 291 ? 7.779 45.261 -61.430 1.00 85.06 292 THR A C 1
ATOM 2158 O O . THR A 1 291 ? 6.739 45.584 -62.007 1.00 90.94 292 THR A O 1
ATOM 2162 N N . LYS A 1 292 ? 8.988 45.115 -62.022 1.00 76.96 293 LYS A N 1
ATOM 2163 C CA . LYS A 1 292 ? 9.209 45.418 -63.428 1.00 81.57 293 LYS A CA 1
ATOM 2164 C C . LYS A 1 292 ? 8.044 44.875 -64.257 1.00 96.15 293 LYS A C 1
ATOM 2165 O O . LYS A 1 292 ? 7.404 45.633 -64.986 1.00 109.91 293 LYS A O 1
ATOM 2167 N N . GLU A 1 293 ? 7.742 43.574 -64.087 1.00 93.08 294 GLU A N 1
ATOM 2168 C CA . GLU A 1 293 ? 6.790 42.856 -64.926 1.00 96.76 294 GLU A CA 1
ATOM 2169 C C . GLU A 1 293 ? 5.357 43.301 -64.652 1.00 101.05 294 GLU A C 1
ATOM 2170 O O . GLU A 1 293 ? 4.509 43.185 -65.533 1.00 126.90 294 GLU A O 1
ATOM 2180 N N . LEU A 1 295 ? 4.526 46.597 -63.532 1.00 113.77 296 LEU A N 1
ATOM 2181 C CA . LEU A 1 295 ? 4.448 47.939 -64.097 1.00 109.19 296 LEU A CA 1
ATOM 2182 C C . LEU A 1 295 ? 4.264 47.894 -65.629 1.00 131.25 296 LEU A C 1
ATOM 2183 O O . LEU A 1 295 ? 3.632 48.788 -66.194 1.00 162.91 296 LEU A O 1
ATOM 2188 N N . ARG A 1 296 ? 4.789 46.861 -66.317 1.00 125.66 297 ARG A N 1
ATOM 2189 C CA . ARG A 1 296 ? 4.663 46.743 -67.770 1.00 115.57 297 ARG A CA 1
ATOM 2190 C C . ARG A 1 296 ? 3.365 46.012 -68.145 1.00 119.63 297 ARG A C 1
ATOM 2191 O O . ARG A 1 296 ? 3.328 45.267 -69.124 1.00 117.69 297 ARG A O 1
ATOM 2193 N N . LEU A 1 297 ? 2.293 46.237 -67.366 1.00 123.72 298 LEU A N 1
ATOM 2194 C CA . LEU A 1 297 ? 0.994 45.599 -67.561 1.00 122.62 298 LEU A CA 1
ATOM 2195 C C . LEU A 1 297 ? -0.111 46.398 -66.842 1.00 130.62 298 LEU A C 1
ATOM 2196 O O . LEU A 1 297 ? -0.253 47.627 -67.113 1.00 115.81 298 LEU A O 1
ATOM 2198 N N . LYS B 1 2 ? 8.688 -4.884 -4.688 1.00 128.55 3 LYS B N 1
ATOM 2199 C CA . LYS B 1 2 ? 8.469 -4.439 -6.104 1.00 124.29 3 LYS B CA 1
ATOM 2200 C C . LYS B 1 2 ? 8.386 -5.656 -7.034 1.00 114.95 3 LYS B C 1
ATOM 2201 O O . LYS B 1 2 ? 9.364 -6.391 -7.208 1.00 103.17 3 LYS B O 1
ATOM 2203 N N . LYS B 1 3 ? 7.193 -5.839 -7.623 1.00 104.34 4 LYS B N 1
ATOM 2204 C CA . LYS B 1 3 ? 6.884 -6.807 -8.669 1.00 98.05 4 LYS B CA 1
ATOM 2205 C C . LYS B 1 3 ? 7.650 -6.466 -9.956 1.00 88.44 4 LYS B C 1
ATOM 2206 O O . LYS B 1 3 ? 7.729 -5.297 -10.310 1.00 91.77 4 LYS B O 1
ATOM 2208 N N . VAL B 1 4 ? 8.207 -7.474 -10.656 1.00 77.08 5 VAL B N 1
ATOM 2209 C CA . VAL B 1 4 ? 8.735 -7.310 -12.011 1.00 73.05 5 VAL B CA 1
ATOM 2210 C C . VAL B 1 4 ? 7.575 -7.064 -12.976 1.00 83.28 5 VAL B C 1
ATOM 2211 O O . VAL B 1 4 ? 6.598 -7.824 -12.977 1.00 94.89 5 VAL B O 1
ATOM 2215 N N . ARG B 1 5 ? 7.677 -5.988 -13.779 1.00 71.30 6 ARG B N 1
ATOM 2216 C CA . ARG B 1 5 ? 6.592 -5.678 -14.696 1.00 71.43 6 ARG B CA 1
ATOM 2217 C C . ARG B 1 5 ? 7.137 -5.207 -16.051 1.00 70.03 6 ARG B C 1
ATOM 2218 O O . ARG B 1 5 ? 6.388 -4.996 -17.011 1.00 65.87 6 ARG B O 1
ATOM 2226 N N . LYS B 1 6 ? 8.464 -5.146 -16.149 1.00 61.43 7 LYS B N 1
ATOM 2227 C CA . LYS B 1 6 ? 9.107 -4.620 -17.336 1.00 64.65 7 LYS B CA 1
ATOM 2228 C C . LYS B 1 6 ? 10.206 -5.591 -17.746 1.00 73.12 7 LYS B C 1
ATOM 2229 O O . LYS B 1 6 ? 10.841 -6.210 -16.899 1.00 80.21 7 LYS B O 1
ATOM 2235 N N . ALA B 1 7 ? 10.415 -5.723 -19.059 1.00 68.93 8 ALA B N 1
ATOM 2236 C CA . ALA B 1 7 ? 11.295 -6.741 -19.598 1.00 57.91 8 ALA B CA 1
ATOM 2237 C C . ALA B 1 7 ? 12.102 -6.141 -20.746 1.00 64.78 8 ALA B C 1
ATOM 2238 O O . ALA B 1 7 ? 11.740 -5.098 -21.299 1.00 72.59 8 ALA B O 1
ATOM 2240 N N . VAL B 1 8 ? 13.192 -6.814 -21.118 1.00 60.74 9 VAL B N 1
ATOM 2241 C CA . VAL B 1 8 ? 14.067 -6.315 -22.170 1.00 62.29 9 VAL B CA 1
ATOM 2242 C C . VAL B 1 8 ? 14.450 -7.443 -23.129 1.00 68.61 9 VAL B C 1
ATOM 2243 O O . VAL B 1 8 ? 15.188 -8.357 -22.759 1.00 80.80 9 VAL B O 1
ATOM 2247 N N . ILE B 1 9 ? 13.999 -7.354 -24.383 1.00 63.78 10 ILE B N 1
ATOM 2248 C CA . ILE B 1 9 ? 14.414 -8.338 -25.377 1.00 63.28 10 ILE B CA 1
ATOM 2249 C C . ILE B 1 9 ? 15.438 -7.680 -26.307 1.00 64.07 10 ILE B C 1
ATOM 2250 O O . ILE B 1 9 ? 15.068 -6.816 -27.102 1.00 69.80 10 ILE B O 1
ATOM 2255 N N . PRO B 1 10 ? 16.754 -7.994 -26.217 1.00 64.67 11 PRO B N 1
ATOM 2256 C CA . PRO B 1 10 ? 17.745 -7.403 -27.128 1.00 66.61 11 PRO B CA 1
ATOM 2257 C C . PRO B 1 10 ? 17.608 -8.131 -28.453 1.00 65.51 11 PRO B C 1
ATOM 2258 O O . PRO B 1 10 ? 17.433 -9.342 -28.442 1.00 63.76 11 PRO B O 1
ATOM 2262 N N . ALA B 1 11 ? 17.608 -7.385 -29.565 1.00 61.30 12 ALA B N 1
ATOM 2263 C CA . ALA B 1 11 ? 17.197 -7.951 -30.837 1.00 59.42 12 ALA B CA 1
ATOM 2264 C C . ALA B 1 11 ? 17.874 -7.216 -31.978 1.00 60.64 12 ALA B C 1
ATOM 2265 O O . ALA B 1 11 ? 17.239 -6.972 -32.996 1.00 61.44 12 ALA B O 1
ATOM 2267 N N . ALA B 1 12 ? 19.162 -6.903 -31.791 1.00 72.60 13 ALA B N 1
ATOM 2268 C CA . ALA B 1 12 ? 19.925 -6.116 -32.750 1.00 76.23 13 ALA B CA 1
ATOM 2269 C C . ALA B 1 12 ? 20.848 -7.000 -33.597 1.00 74.57 13 ALA B C 1
ATOM 2270 O O . ALA B 1 12 ? 21.494 -6.498 -34.512 1.00 73.75 13 ALA B O 1
ATOM 2272 N N . GLY B 1 13 ? 20.877 -8.313 -33.317 1.00 72.89 14 GLY B N 1
ATOM 2273 C CA . GLY B 1 13 ? 21.634 -9.265 -34.113 1.00 77.34 14 GLY B CA 1
ATOM 2274 C C . GLY B 1 13 ? 21.429 -9.068 -35.616 1.00 79.56 14 GLY B C 1
ATOM 2275 O O . GLY B 1 13 ? 20.341 -8.774 -36.093 1.00 99.61 14 GLY B O 1
ATOM 2276 N N . LEU B 1 14 ? 22.491 -9.251 -36.379 1.00 70.17 15 LEU B N 1
ATOM 2277 C CA . LEU B 1 14 ? 22.362 -9.214 -37.822 1.00 76.31 15 LEU B CA 1
ATOM 2278 C C . LEU B 1 14 ? 22.112 -10.639 -38.336 1.00 89.27 15 LEU B C 1
ATOM 2279 O O . LEU B 1 14 ? 21.804 -10.834 -39.518 1.00 89.03 15 LEU B O 1
ATOM 2284 N N . GLY B 1 15 ? 22.284 -11.624 -37.428 1.00 87.78 16 GLY B N 1
ATOM 2285 C CA . GLY B 1 15 ? 21.861 -13.013 -37.564 1.00 73.30 16 GLY B CA 1
ATOM 2286 C C . GLY B 1 15 ? 22.477 -13.763 -38.742 1.00 77.82 16 GLY B C 1
ATOM 2287 O O . GLY B 1 15 ? 21.772 -14.359 -39.552 1.00 85.41 16 GLY B O 1
ATOM 2288 N N . THR B 1 16 ? 23.808 -13.806 -38.790 1.00 88.20 17 THR B N 1
ATOM 2289 C CA . THR B 1 16 ? 24.541 -14.295 -39.953 1.00 74.36 17 THR B CA 1
ATOM 2290 C C . THR B 1 16 ? 24.479 -15.817 -40.083 1.00 73.06 17 THR B C 1
ATOM 2291 O O . THR B 1 16 ? 24.651 -16.350 -41.180 1.00 67.55 17 THR B O 1
ATOM 2295 N N . ARG B 1 17 ? 24.209 -16.506 -38.966 1.00 73.36 18 ARG B N 1
ATOM 2296 C CA . ARG B 1 17 ? 24.068 -17.956 -38.947 1.00 78.94 18 ARG B CA 1
ATOM 2297 C C . ARG B 1 17 ? 22.920 -18.428 -39.841 1.00 80.35 18 ARG B C 1
ATOM 2298 O O . ARG B 1 17 ? 22.863 -19.605 -40.185 1.00 85.32 18 ARG B O 1
ATOM 2306 N N . PHE B 1 18 ? 21.991 -17.532 -40.197 1.00 68.73 19 PHE B N 1
ATOM 2307 C CA . PHE B 1 18 ? 20.862 -18.022 -40.959 1.00 62.08 19 PHE B CA 1
ATOM 2308 C C . PHE B 1 18 ? 20.873 -17.506 -42.392 1.00 62.54 19 PHE B C 1
ATOM 2309 O O . PHE B 1 18 ? 19.843 -17.524 -43.060 1.00 65.43 19 PHE B O 1
ATOM 2317 N N . LEU B 1 19 ? 22.039 -17.078 -42.877 1.00 58.69 20 LEU B N 1
ATOM 2318 C CA . LEU B 1 19 ? 22.114 -16.613 -44.248 1.00 56.92 20 LEU B CA 1
ATOM 2319 C C . LEU B 1 19 ? 21.863 -17.810 -45.165 1.00 59.21 20 LEU B C 1
ATOM 2320 O O . LEU B 1 19 ? 22.096 -18.957 -44.767 1.00 56.90 20 LEU B O 1
ATOM 2325 N N . PRO B 1 20 ? 21.262 -17.616 -46.360 1.00 55.00 21 PRO B N 1
ATOM 2326 C CA . PRO B 1 20 ? 20.645 -16.340 -46.760 1.00 63.72 21 PRO B CA 1
ATOM 2327 C C . PRO B 1 20 ? 19.196 -16.013 -46.348 1.00 61.05 21 PRO B C 1
ATOM 2328 O O . PRO B 1 20 ? 18.599 -15.081 -46.884 1.00 60.71 21 PRO B O 1
ATOM 2332 N N . ALA B 1 21 ? 18.615 -16.760 -45.404 1.00 57.07 22 ALA B N 1
ATOM 2333 C CA . ALA B 1 21 ? 17.251 -16.446 -45.016 1.00 58.60 22 ALA B CA 1
ATOM 2334 C C . ALA B 1 21 ? 17.211 -15.018 -44.477 1.00 64.90 22 ALA B C 1
ATOM 2335 O O . ALA B 1 21 ? 16.197 -14.328 -44.615 1.00 73.21 22 ALA B O 1
ATOM 2337 N N . THR B 1 22 ? 18.333 -14.563 -43.897 1.00 52.96 23 THR B N 1
ATOM 2338 C CA . THR B 1 22 ? 18.268 -13.341 -43.117 1.00 51.04 23 THR B CA 1
ATOM 2339 C C . THR B 1 22 ? 19.057 -12.219 -43.757 1.00 52.98 23 THR B C 1
ATOM 2340 O O . THR B 1 22 ? 19.359 -11.241 -43.088 1.00 63.00 23 THR B O 1
ATOM 2344 N N . LYS B 1 23 ? 19.385 -12.380 -45.036 1.00 56.36 24 LYS B N 1
ATOM 2345 C CA . LYS B 1 23 ? 20.118 -11.379 -45.787 1.00 52.12 24 LYS B CA 1
ATOM 2346 C C . LYS B 1 23 ? 19.336 -10.065 -45.744 1.00 56.92 24 LYS B C 1
ATOM 2347 O O . LYS B 1 23 ? 19.928 -8.995 -45.633 1.00 61.30 24 LYS B O 1
ATOM 2353 N N . ALA B 1 24 ? 17.996 -10.143 -45.849 1.00 68.39 25 ALA B N 1
ATOM 2354 C CA . ALA B 1 24 ? 17.198 -8.929 -46.004 1.00 61.22 25 ALA B CA 1
ATOM 2355 C C . ALA B 1 24 ? 15.970 -8.949 -45.093 1.00 60.15 25 ALA B C 1
ATOM 2356 O O . ALA B 1 24 ? 15.038 -8.180 -45.311 1.00 67.06 25 ALA B O 1
ATOM 2358 N N . GLN B 1 25 ? 15.979 -9.824 -44.077 1.00 59.58 26 GLN B N 1
ATOM 2359 C CA . GLN B 1 25 ? 14.952 -9.844 -43.048 1.00 51.60 26 GLN B CA 1
ATOM 2360 C C . GLN B 1 25 ? 15.511 -10.396 -41.737 1.00 47.01 26 GLN B C 1
ATOM 2361 O O . GLN B 1 25 ? 16.465 -11.160 -41.715 1.00 60.65 26 GLN B O 1
ATOM 2367 N N . PRO B 1 26 ? 14.982 -9.995 -40.574 1.00 42.19 27 PRO B N 1
ATOM 2368 C CA . PRO B 1 26 ? 15.620 -10.321 -39.298 1.00 47.17 27 PRO B CA 1
ATOM 2369 C C . PRO B 1 26 ? 15.389 -11.711 -38.736 1.00 50.05 27 PRO B C 1
ATOM 2370 O O . PRO B 1 26 ? 14.334 -12.298 -38.938 1.00 67.88 27 PRO B O 1
ATOM 2374 N N . LYS B 1 27 ? 16.400 -12.202 -38.018 1.00 56.85 28 LYS B N 1
ATOM 2375 C CA . LYS B 1 27 ? 16.428 -13.520 -37.403 1.00 58.14 28 LYS B CA 1
ATOM 2376 C C . LYS B 1 27 ? 15.205 -13.702 -36.497 1.00 64.22 28 LYS B C 1
ATOM 2377 O O . LYS B 1 27 ? 14.650 -14.797 -36.391 1.00 74.16 28 LYS B O 1
ATOM 2383 N N . GLU B 1 28 ? 14.753 -12.619 -35.857 1.00 63.16 29 GLU B N 1
ATOM 2384 C CA . GLU B 1 28 ? 13.735 -12.755 -34.822 1.00 68.60 29 GLU B CA 1
ATOM 2385 C C . GLU B 1 28 ? 12.355 -13.027 -35.427 1.00 65.48 29 GLU B C 1
ATOM 2386 O O . GLU B 1 28 ? 11.388 -13.295 -34.700 1.00 63.70 29 GLU B O 1
ATOM 2400 N N . LEU B 1 30 ? 12.101 -15.139 -38.390 1.00 63.31 31 LEU B N 1
ATOM 2401 C CA . LEU B 1 30 ? 12.038 -16.490 -38.926 1.00 60.18 31 LEU B CA 1
ATOM 2402 C C . LEU B 1 30 ? 10.944 -17.263 -38.189 1.00 63.98 31 LEU B C 1
ATOM 2403 O O . LEU B 1 30 ? 10.834 -17.289 -36.952 1.00 57.86 31 LEU B O 1
ATOM 2408 N N . PRO B 1 31 ? 10.056 -17.891 -38.970 1.00 60.57 32 PRO B N 1
ATOM 2409 C CA . PRO B 1 31 ? 8.912 -18.592 -38.395 1.00 57.47 32 PRO B CA 1
ATOM 2410 C C . PRO B 1 31 ? 9.378 -19.830 -37.638 1.00 60.11 32 PRO B C 1
ATOM 2411 O O . PRO B 1 31 ? 10.317 -20.493 -38.086 1.00 61.35 32 PRO B O 1
ATOM 2415 N N . ILE B 1 32 ? 8.708 -20.132 -36.510 1.00 64.67 33 ILE B N 1
ATOM 2416 C CA . ILE B 1 32 ? 9.041 -21.319 -35.736 1.00 61.43 33 ILE B CA 1
ATOM 2417 C C . ILE B 1 32 ? 8.030 -22.429 -35.969 1.00 71.89 33 ILE B C 1
ATOM 2418 O O . ILE B 1 32 ? 8.384 -23.506 -36.447 1.00 95.25 33 ILE B O 1
ATOM 2423 N N . VAL B 1 33 ? 6.753 -22.207 -35.722 1.00 62.43 34 VAL B N 1
ATOM 2424 C CA . VAL B 1 33 ? 5.990 -23.178 -36.498 1.00 67.40 34 VAL B CA 1
ATOM 2425 C C . VAL B 1 33 ? 5.360 -22.438 -37.672 1.00 67.19 34 VAL B C 1
ATOM 2426 O O . VAL B 1 33 ? 5.708 -22.627 -38.828 1.00 68.67 34 VAL B O 1
ATOM 2430 N N . ASP B 1 34 ? 4.516 -21.490 -37.322 1.00 68.80 35 ASP B N 1
ATOM 2431 C CA . ASP B 1 34 ? 4.034 -20.499 -38.250 1.00 69.65 35 ASP B CA 1
ATOM 2432 C C . ASP B 1 34 ? 4.096 -19.169 -37.516 1.00 68.93 35 ASP B C 1
ATOM 2433 O O . ASP B 1 34 ? 3.437 -18.223 -37.922 1.00 66.47 35 ASP B O 1
ATOM 2438 N N . LYS B 1 35 ? 4.823 -19.163 -36.385 1.00 70.65 36 LYS B N 1
ATOM 2439 C CA . LYS B 1 35 ? 5.007 -17.991 -35.544 1.00 62.91 36 LYS B CA 1
ATOM 2440 C C . LYS B 1 35 ? 6.449 -17.503 -35.650 1.00 58.24 36 LYS B C 1
ATOM 2441 O O . LYS B 1 35 ? 7.402 -18.281 -35.572 1.00 66.87 36 LYS B O 1
ATOM 2447 N N . PRO B 1 36 ? 6.657 -16.184 -35.801 1.00 53.80 37 PRO B N 1
ATOM 2448 C CA . PRO B 1 36 ? 7.987 -15.583 -35.700 1.00 56.59 37 PRO B CA 1
ATOM 2449 C C . PRO B 1 36 ? 8.584 -15.847 -34.327 1.00 60.91 37 PRO B C 1
ATOM 2450 O O . PRO B 1 36 ? 7.872 -15.756 -33.312 1.00 55.98 37 PRO B O 1
ATOM 2454 N N . ALA B 1 37 ? 9.885 -16.176 -34.333 1.00 55.57 38 ALA B N 1
ATOM 2455 C CA . ALA B 1 37 ? 10.557 -16.544 -33.103 1.00 54.91 38 ALA B CA 1
ATOM 2456 C C . ALA B 1 37 ? 10.212 -15.510 -32.027 1.00 59.89 38 ALA B C 1
ATOM 2457 O O . ALA B 1 37 ? 9.778 -15.873 -30.927 1.00 59.30 38 ALA B O 1
ATOM 2459 N N . ILE B 1 38 ? 10.355 -14.220 -32.372 1.00 52.32 39 ILE B N 1
ATOM 2460 C CA . ILE B 1 38 ? 10.181 -13.153 -31.399 1.00 53.86 39 ILE B CA 1
ATOM 2461 C C . ILE B 1 38 ? 8.813 -13.259 -30.725 1.00 54.97 39 ILE B C 1
ATOM 2462 O O . ILE B 1 38 ? 8.670 -12.803 -29.599 1.00 61.60 39 ILE B O 1
ATOM 2467 N N . GLN B 1 39 ? 7.811 -13.843 -31.409 1.00 53.70 40 GLN B N 1
ATOM 2468 C CA . GLN B 1 39 ? 6.470 -13.886 -30.852 1.00 50.40 40 GLN B CA 1
ATOM 2469 C C . GLN B 1 39 ? 6.445 -14.794 -29.637 1.00 53.66 40 GLN B C 1
ATOM 2470 O O . GLN B 1 39 ? 5.745 -14.476 -28.691 1.00 66.23 40 GLN B O 1
ATOM 2476 N N . TYR B 1 40 ? 7.175 -15.918 -29.701 1.00 56.58 41 TYR B N 1
ATOM 2477 C CA . TYR B 1 40 ? 7.277 -16.882 -28.616 1.00 59.77 41 TYR B CA 1
ATOM 2478 C C . TYR B 1 40 ? 7.750 -16.158 -27.344 1.00 71.07 41 TYR B C 1
ATOM 2479 O O . TYR B 1 40 ? 7.157 -16.326 -26.261 1.00 66.78 41 TYR B O 1
ATOM 2488 N N . ILE B 1 41 ? 8.793 -15.322 -27.506 1.00 63.47 42 ILE B N 1
ATOM 2489 C CA . ILE B 1 41 ? 9.468 -14.652 -26.406 1.00 62.02 42 ILE B CA 1
ATOM 2490 C C . ILE B 1 41 ? 8.546 -13.600 -25.798 1.00 65.18 42 ILE B C 1
ATOM 2491 O O . ILE B 1 41 ? 8.431 -13.538 -24.576 1.00 71.22 42 ILE B O 1
ATOM 2496 N N . VAL B 1 42 ? 7.878 -12.807 -26.650 1.00 57.77 43 VAL B N 1
ATOM 2497 C CA . VAL B 1 42 ? 6.954 -11.788 -26.171 1.00 56.92 43 VAL B CA 1
ATOM 2498 C C . VAL B 1 42 ? 5.781 -12.493 -25.490 1.00 63.88 43 VAL B C 1
ATOM 2499 O O . VAL B 1 42 ? 5.238 -11.983 -24.515 1.00 64.30 43 VAL B O 1
ATOM 2503 N N . GLU B 1 43 ? 5.431 -13.698 -25.974 1.00 70.88 44 GLU B N 1
ATOM 2504 C CA . GLU B 1 43 ? 4.340 -14.480 -25.403 1.00 62.71 44 GLU B CA 1
ATOM 2505 C C . GLU B 1 43 ? 4.724 -14.980 -24.010 1.00 61.70 44 GLU B C 1
ATOM 2506 O O . GLU B 1 43 ? 3.936 -14.850 -23.076 1.00 58.25 44 GLU B O 1
ATOM 2512 N N . GLU B 1 44 ? 5.943 -15.515 -23.869 1.00 53.01 45 GLU B N 1
ATOM 2513 C CA . GLU B 1 44 ? 6.446 -15.856 -22.549 1.00 55.99 45 GLU B CA 1
ATOM 2514 C C . GLU B 1 44 ? 6.260 -14.655 -21.619 1.00 63.33 45 GLU B C 1
ATOM 2515 O O . GLU B 1 44 ? 5.515 -14.740 -20.638 1.00 61.05 45 GLU B O 1
ATOM 2521 N N . ALA B 1 45 ? 6.891 -13.522 -21.966 1.00 55.94 46 ALA B N 1
ATOM 2522 C CA . ALA B 1 45 ? 6.801 -12.350 -21.120 1.00 57.35 46 ALA B CA 1
ATOM 2523 C C . ALA B 1 45 ? 5.339 -12.070 -20.761 1.00 63.09 46 ALA B C 1
ATOM 2524 O O . ALA B 1 45 ? 4.976 -12.131 -19.593 1.00 68.52 46 ALA B O 1
ATOM 2526 N N . ALA B 1 46 ? 4.480 -11.819 -21.752 1.00 65.79 47 ALA B N 1
ATOM 2527 C CA . ALA B 1 46 ? 3.099 -11.484 -21.441 1.00 67.06 47 ALA B CA 1
ATOM 2528 C C . ALA B 1 46 ? 2.509 -12.491 -20.453 1.00 79.70 47 ALA B C 1
ATOM 2529 O O . ALA B 1 46 ? 1.886 -12.085 -19.473 1.00 87.46 47 ALA B O 1
ATOM 2531 N N . GLU B 1 47 ? 2.739 -13.795 -20.678 1.00 87.61 48 GLU B N 1
ATOM 2532 C CA . GLU B 1 47 ? 2.102 -14.827 -19.863 1.00 89.26 48 GLU B CA 1
ATOM 2533 C C . GLU B 1 47 ? 2.658 -14.822 -18.443 1.00 80.28 48 GLU B C 1
ATOM 2534 O O . GLU B 1 47 ? 1.971 -15.253 -17.529 1.00 78.24 48 GLU B O 1
ATOM 2540 N N . SER B 1 48 ? 3.892 -14.334 -18.278 1.00 74.60 49 SER B N 1
ATOM 2541 C CA . SER B 1 48 ? 4.520 -14.231 -16.968 1.00 77.21 49 SER B CA 1
ATOM 2542 C C . SER B 1 48 ? 4.013 -12.990 -16.233 1.00 78.45 49 SER B C 1
ATOM 2543 O O . SER B 1 48 ? 4.385 -12.761 -15.082 1.00 84.26 49 SER B O 1
ATOM 2546 N N . GLY B 1 49 ? 3.204 -12.175 -16.927 1.00 73.72 50 GLY B N 1
ATOM 2547 C CA . GLY B 1 49 ? 2.601 -10.981 -16.351 1.00 70.23 50 GLY B CA 1
ATOM 2548 C C . GLY B 1 49 ? 3.433 -9.704 -16.518 1.00 69.75 50 GLY B C 1
ATOM 2549 O O . GLY B 1 49 ? 3.157 -8.707 -15.857 1.00 71.93 50 GLY B O 1
ATOM 2550 N N . ILE B 1 50 ? 4.452 -9.729 -17.385 1.00 65.47 51 ILE B N 1
ATOM 2551 C CA . ILE B 1 50 ? 5.114 -8.513 -17.827 1.00 62.17 51 ILE B CA 1
ATOM 2552 C C . ILE B 1 50 ? 4.112 -7.690 -18.625 1.00 65.10 51 ILE B C 1
ATOM 2553 O O . ILE B 1 50 ? 3.370 -8.244 -19.433 1.00 66.53 51 ILE B O 1
ATOM 2558 N N . GLU B 1 51 ? 4.087 -6.371 -18.377 1.00 72.29 52 GLU B N 1
ATOM 2559 C CA . GLU B 1 51 ? 3.164 -5.503 -19.096 1.00 73.34 52 GLU B CA 1
ATOM 2560 C C . GLU B 1 51 ? 3.887 -4.564 -20.063 1.00 68.81 52 GLU B C 1
ATOM 2561 O O . GLU B 1 51 ? 3.236 -3.967 -20.918 1.00 75.35 52 GLU B O 1
ATOM 2567 N N . ASP B 1 52 ? 5.216 -4.443 -19.960 1.00 65.19 53 ASP B N 1
ATOM 2568 C CA . ASP B 1 52 ? 5.931 -3.538 -20.850 1.00 68.24 53 ASP B CA 1
ATOM 2569 C C . ASP B 1 52 ? 7.297 -4.123 -21.202 1.00 70.28 53 ASP B C 1
ATOM 2570 O O . ASP B 1 52 ? 8.094 -4.461 -20.324 1.00 72.56 53 ASP B O 1
ATOM 2575 N N . ILE B 1 53 ? 7.558 -4.186 -22.510 1.00 63.93 54 ILE B N 1
ATOM 2576 C CA . ILE B 1 53 ? 8.802 -4.688 -23.051 1.00 55.19 54 ILE B CA 1
ATOM 2577 C C . ILE B 1 53 ? 9.533 -3.555 -23.779 1.00 61.51 54 ILE B C 1
ATOM 2578 O O . ILE B 1 53 ? 8.920 -2.724 -24.463 1.00 62.33 54 ILE B O 1
ATOM 2583 N N . LEU B 1 54 ? 10.859 -3.522 -23.605 1.00 55.39 55 LEU B N 1
ATOM 2584 C CA . LEU B 1 54 ? 11.715 -2.704 -24.437 1.00 51.78 55 LEU B CA 1
ATOM 2585 C C . LEU B 1 54 ? 12.457 -3.658 -25.345 1.00 54.16 55 LEU B C 1
ATOM 2586 O O . LEU B 1 54 ? 13.093 -4.583 -24.851 1.00 61.02 55 LEU B O 1
ATOM 2591 N N . ILE B 1 55 ? 12.301 -3.466 -26.659 1.00 57.48 56 ILE B N 1
ATOM 2592 C CA . ILE B 1 55 ? 13.051 -4.242 -27.635 1.00 50.47 56 ILE B CA 1
ATOM 2593 C C . ILE B 1 55 ? 14.194 -3.364 -28.131 1.00 51.46 56 ILE B C 1
ATOM 2594 O O . ILE B 1 55 ? 13.966 -2.240 -28.568 1.00 59.96 56 ILE B O 1
ATOM 2599 N N . ILE B 1 56 ? 15.431 -3.847 -27.982 1.00 50.01 57 ILE B N 1
ATOM 2600 C CA . ILE B 1 56 ? 16.572 -3.061 -28.402 1.00 49.98 57 ILE B CA 1
ATOM 2601 C C . ILE B 1 56 ? 16.846 -3.524 -29.814 1.00 51.13 57 ILE B C 1
ATOM 2602 O O . ILE B 1 56 ? 17.220 -4.664 -30.037 1.00 59.84 57 ILE B O 1
ATOM 2607 N N . THR B 1 57 ? 16.545 -2.655 -30.764 1.00 59.61 58 THR B N 1
ATOM 2608 C CA . THR B 1 57 ? 16.509 -3.074 -32.151 1.00 62.40 58 THR B CA 1
ATOM 2609 C C . THR B 1 57 ? 17.623 -2.373 -32.919 1.00 62.42 58 THR B C 1
ATOM 2610 O O . THR B 1 57 ? 18.307 -1.516 -32.383 1.00 76.11 58 THR B O 1
ATOM 2614 N N . GLY B 1 58 ? 17.801 -2.753 -34.181 1.00 66.14 59 GLY B N 1
ATOM 2615 C CA . GLY B 1 58 ? 18.780 -2.148 -35.069 1.00 60.30 59 GLY B CA 1
ATOM 2616 C C . GLY B 1 58 ? 18.128 -1.779 -36.394 1.00 62.75 59 GLY B C 1
ATOM 2617 O O . GLY B 1 58 ? 16.907 -1.660 -36.476 1.00 71.26 59 GLY B O 1
ATOM 2618 N N . ARG B 1 59 ? 18.954 -1.585 -37.420 1.00 68.79 60 ARG B N 1
ATOM 2619 C CA . ARG B 1 59 ? 18.447 -1.146 -38.706 1.00 70.30 60 ARG B CA 1
ATOM 2620 C C . ARG B 1 59 ? 17.696 -2.291 -39.384 1.00 69.83 60 ARG B C 1
ATOM 2621 O O . ARG B 1 59 ? 18.004 -3.469 -39.193 1.00 70.96 60 ARG B O 1
ATOM 2629 N N . ASN B 1 60 ? 16.686 -1.917 -40.167 1.00 65.00 61 ASN B N 1
ATOM 2630 C CA . ASN B 1 60 ? 15.897 -2.833 -40.985 1.00 69.26 61 ASN B CA 1
ATOM 2631 C C . ASN B 1 60 ? 15.277 -3.958 -40.167 1.00 64.44 61 ASN B C 1
ATOM 2632 O O . ASN B 1 60 ? 15.240 -5.082 -40.644 1.00 63.04 61 ASN B O 1
ATOM 2637 N N . LYS B 1 61 ? 14.738 -3.629 -38.985 1.00 63.47 62 LYS B N 1
ATOM 2638 C CA . LYS B 1 61 ? 13.945 -4.579 -38.223 1.00 65.49 62 LYS B CA 1
ATOM 2639 C C . LYS B 1 61 ? 12.498 -4.101 -38.037 1.00 64.39 62 LYS B C 1
ATOM 2640 O O . LYS B 1 61 ? 11.815 -4.553 -37.109 1.00 67.50 62 LYS B O 1
ATOM 2646 N N . ARG B 1 62 ? 12.031 -3.233 -38.954 1.00 62.03 63 ARG B N 1
ATOM 2647 C CA . ARG B 1 62 ? 10.706 -2.616 -38.897 1.00 65.73 63 ARG B CA 1
ATOM 2648 C C . ARG B 1 62 ? 9.648 -3.711 -38.760 1.00 65.10 63 ARG B C 1
ATOM 2649 O O . ARG B 1 62 ? 8.631 -3.568 -38.071 1.00 51.40 63 ARG B O 1
ATOM 2651 N N . SER B 1 63 ? 9.916 -4.834 -39.430 1.00 66.99 64 SER B N 1
ATOM 2652 C CA . SER B 1 63 ? 8.945 -5.904 -39.478 1.00 58.54 64 SER B CA 1
ATOM 2653 C C . SER B 1 63 ? 8.556 -6.412 -38.084 1.00 54.06 64 SER B C 1
ATOM 2654 O O . SER B 1 63 ? 7.414 -6.834 -37.919 1.00 55.00 64 SER B O 1
ATOM 2657 N N . ILE B 1 64 ? 9.470 -6.341 -37.095 1.00 52.43 65 ILE B N 1
ATOM 2658 C CA . ILE B 1 64 ? 9.174 -6.687 -35.703 1.00 50.12 65 ILE B CA 1
ATOM 2659 C C . ILE B 1 64 ? 8.129 -5.720 -35.145 1.00 49.64 65 ILE B C 1
ATOM 2660 O O . ILE B 1 64 ? 7.136 -6.119 -34.551 1.00 46.17 65 ILE B O 1
ATOM 2665 N N . GLU B 1 65 ? 8.358 -4.432 -35.370 1.00 49.05 66 GLU B N 1
ATOM 2666 C CA . GLU B 1 65 ? 7.473 -3.399 -34.876 1.00 54.02 66 GLU B CA 1
ATOM 2667 C C . GLU B 1 65 ? 6.097 -3.569 -35.516 1.00 53.06 66 GLU B C 1
ATOM 2668 O O . GLU B 1 65 ? 5.067 -3.292 -34.909 1.00 53.75 66 GLU B O 1
ATOM 2674 N N . ASP B 1 66 ? 6.097 -4.019 -36.769 1.00 56.64 67 ASP B N 1
ATOM 2675 C CA . ASP B 1 66 ? 4.876 -4.100 -37.545 1.00 54.00 67 ASP B CA 1
ATOM 2676 C C . ASP B 1 66 ? 4.062 -5.303 -37.074 1.00 57.95 67 ASP B C 1
ATOM 2677 O O . ASP B 1 66 ? 2.834 -5.253 -36.992 1.00 58.81 67 ASP B O 1
ATOM 2682 N N . HIS B 1 67 ? 4.775 -6.397 -36.801 1.00 53.01 68 HIS B N 1
ATOM 2683 C CA . HIS B 1 67 ? 4.170 -7.618 -36.323 1.00 53.18 68 HIS B CA 1
ATOM 2684 C C . HIS B 1 67 ? 3.274 -7.305 -35.135 1.00 55.48 68 HIS B C 1
ATOM 2685 O O . HIS B 1 67 ? 2.174 -7.838 -35.064 1.00 63.11 68 HIS B O 1
ATOM 2692 N N . PHE B 1 68 ? 3.737 -6.451 -34.217 1.00 49.78 69 PHE B N 1
ATOM 2693 C CA . PHE B 1 68 ? 3.002 -6.270 -32.975 1.00 53.53 69 PHE B CA 1
ATOM 2694 C C . PHE B 1 68 ? 2.071 -5.057 -33.052 1.00 56.54 69 PHE B C 1
ATOM 2695 O O . PHE B 1 68 ? 1.526 -4.606 -32.047 1.00 65.31 69 PHE B O 1
ATOM 2703 N N . ASP B 1 69 ? 1.841 -4.535 -34.252 1.00 59.27 70 ASP B N 1
ATOM 2704 C CA . ASP B 1 69 ? 0.870 -3.462 -34.379 1.00 64.03 70 ASP B CA 1
ATOM 2705 C C . ASP B 1 69 ? -0.394 -4.010 -35.052 1.00 69.88 70 ASP B C 1
ATOM 2706 O O . ASP B 1 69 ? -0.516 -5.215 -35.284 1.00 72.71 70 ASP B O 1
ATOM 2711 N N . ARG B 1 70 ? -1.368 -3.134 -35.321 1.00 72.19 71 ARG B N 1
ATOM 2712 C CA . ARG B 1 70 ? -2.525 -3.512 -36.115 1.00 77.72 71 ARG B CA 1
ATOM 2713 C C . ARG B 1 70 ? -2.232 -3.304 -37.606 1.00 72.15 71 ARG B C 1
ATOM 2714 O O . ARG B 1 70 ? -1.984 -2.177 -38.025 1.00 76.45 71 ARG B O 1
ATOM 2722 N N . SER B 1 71 ? -2.264 -4.381 -38.410 1.00 79.66 72 SER B N 1
ATOM 2723 C CA . SER B 1 71 ? -2.116 -4.270 -39.864 1.00 101.78 72 SER B CA 1
ATOM 2724 C C . SER B 1 71 ? -3.472 -4.031 -40.543 1.00 107.88 72 SER B C 1
ATOM 2725 O O . SER B 1 71 ? -4.252 -4.964 -40.720 1.00 108.27 72 SER B O 1
ATOM 2728 N N . ALA B 1 72 ? -3.742 -2.787 -40.963 1.00 116.62 73 ALA B N 1
ATOM 2729 C CA . ALA B 1 72 ? -5.073 -2.408 -41.433 1.00 111.31 73 ALA B CA 1
ATOM 2730 C C . ALA B 1 72 ? -5.491 -3.250 -42.637 1.00 101.79 73 ALA B C 1
ATOM 2731 O O . ALA B 1 72 ? -6.534 -3.896 -42.593 1.00 115.43 73 ALA B O 1
ATOM 2733 N N . GLU B 1 73 ? -4.660 -3.241 -43.685 1.00 88.83 74 GLU B N 1
ATOM 2734 C CA . GLU B 1 73 ? -4.901 -3.955 -44.928 1.00 91.76 74 GLU B CA 1
ATOM 2735 C C . GLU B 1 73 ? -5.181 -5.440 -44.683 1.00 90.46 74 GLU B C 1
ATOM 2736 O O . GLU B 1 73 ? -5.946 -6.059 -45.421 1.00 100.25 74 GLU B O 1
ATOM 2742 N N . LEU B 1 74 ? -4.523 -6.020 -43.677 1.00 85.70 75 LEU B N 1
ATOM 2743 C CA . LEU B 1 74 ? -4.676 -7.431 -43.375 1.00 80.98 75 LEU B CA 1
ATOM 2744 C C . LEU B 1 74 ? -6.021 -7.660 -42.687 1.00 87.35 75 LEU B C 1
ATOM 2745 O O . LEU B 1 74 ? -6.637 -8.705 -42.872 1.00 98.36 75 LEU B O 1
ATOM 2750 N N . GLU B 1 75 ? -6.448 -6.693 -41.858 1.00 99.81 76 GLU B N 1
ATOM 2751 C CA . GLU B 1 75 ? -7.676 -6.805 -41.076 1.00 101.62 76 GLU B CA 1
ATOM 2752 C C . GLU B 1 75 ? -8.884 -6.768 -42.015 1.00 105.28 76 GLU B C 1
ATOM 2753 O O . GLU B 1 75 ? -9.775 -7.618 -41.905 1.00 97.35 76 GLU B O 1
ATOM 2755 N N . PHE B 1 76 ? -8.884 -5.780 -42.931 1.00 90.09 77 PHE B N 1
ATOM 2756 C CA . PHE B 1 76 ? -9.849 -5.697 -44.012 1.00 85.28 77 PHE B CA 1
ATOM 2757 C C . PHE B 1 76 ? -9.933 -7.047 -44.733 1.00 88.86 77 PHE B C 1
ATOM 2758 O O . PHE B 1 76 ? -10.988 -7.669 -44.769 1.00 99.97 77 PHE B O 1
ATOM 2766 N N . ASN B 1 77 ? -8.806 -7.548 -45.242 1.00 87.51 78 ASN B N 1
ATOM 2767 C CA . ASN B 1 77 ? -8.810 -8.697 -46.133 1.00 84.46 78 ASN B CA 1
ATOM 2768 C C . ASN B 1 77 ? -9.298 -9.952 -45.417 1.00 82.82 78 ASN B C 1
ATOM 2769 O O . ASN B 1 77 ? -9.829 -10.868 -46.045 1.00 93.66 78 ASN B O 1
ATOM 2774 N N . LEU B 1 78 ? -9.091 -9.995 -44.102 1.00 85.13 79 LEU B N 1
ATOM 2775 C CA . LEU B 1 78 ? -9.470 -11.153 -43.316 1.00 89.63 79 LEU B CA 1
ATOM 2776 C C . LEU B 1 78 ? -10.981 -11.147 -43.094 1.00 104.56 79 LEU B C 1
ATOM 2777 O O . LEU B 1 78 ? -11.604 -12.219 -43.126 1.00 96.25 79 LEU B O 1
ATOM 2782 N N . ARG B 1 79 ? -11.534 -9.936 -42.860 1.00 92.78 80 ARG B N 1
ATOM 2783 C CA . ARG B 1 79 ? -12.973 -9.703 -42.790 1.00 87.19 80 ARG B CA 1
ATOM 2784 C C . ARG B 1 79 ? -13.658 -10.162 -44.084 1.00 94.10 80 ARG B C 1
ATOM 2785 O O . ARG B 1 79 ? -14.479 -11.080 -44.024 1.00 91.16 80 ARG B O 1
ATOM 2793 N N . GLU B 1 80 ? -13.297 -9.544 -45.231 1.00 69.81 81 GLU B N 1
ATOM 2794 C CA . GLU B 1 80 ? -13.861 -9.843 -46.536 1.00 65.91 81 GLU B CA 1
ATOM 2795 C C . GLU B 1 80 ? -13.636 -11.294 -46.931 1.00 75.72 81 GLU B C 1
ATOM 2796 O O . GLU B 1 80 ? -13.794 -11.601 -48.103 1.00 91.86 81 GLU B O 1
ATOM 2802 N N . LYS B 1 81 ? -13.229 -12.165 -46.001 1.00 73.11 82 LYS B N 1
ATOM 2803 C CA . LYS B 1 81 ? -12.989 -13.550 -46.376 1.00 80.27 82 LYS B CA 1
ATOM 2804 C C . LYS B 1 81 ? -13.567 -14.458 -45.290 1.00 83.78 82 LYS B C 1
ATOM 2805 O O . LYS B 1 81 ? -13.683 -15.668 -45.466 1.00 90.03 82 LYS B O 1
ATOM 2807 N N . GLY B 1 82 ? -13.937 -13.844 -44.164 1.00 85.89 83 GLY B N 1
ATOM 2808 C CA . GLY B 1 82 ? -14.746 -14.512 -43.159 1.00 88.43 83 GLY B CA 1
ATOM 2809 C C . GLY B 1 82 ? -13.919 -15.044 -42.000 1.00 95.60 83 GLY B C 1
ATOM 2810 O O . GLY B 1 82 ? -14.479 -15.587 -41.046 1.00 101.35 83 GLY B O 1
ATOM 2811 N N . LYS B 1 83 ? -12.593 -14.869 -42.106 1.00 106.11 84 LYS B N 1
ATOM 2812 C CA . LYS B 1 83 ? -11.646 -15.456 -41.171 1.00 99.81 84 LYS B CA 1
ATOM 2813 C C . LYS B 1 83 ? -11.708 -14.629 -39.898 1.00 97.96 84 LYS B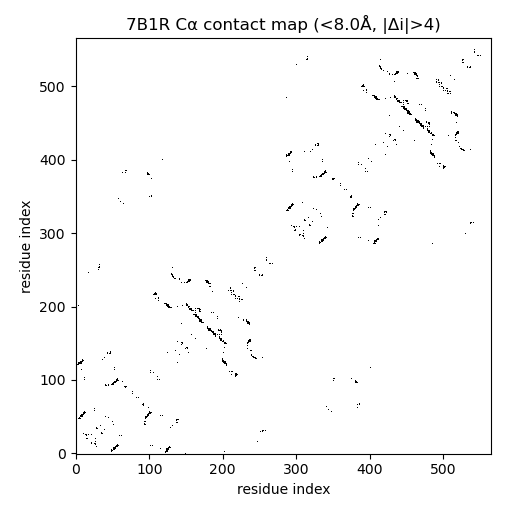 C 1
ATOM 2814 O O . LYS B 1 83 ? -10.911 -13.717 -39.704 1.00 112.85 84 LYS B O 1
ATOM 2820 N N . THR B 1 84 ? -12.726 -14.911 -39.081 1.00 103.59 85 THR B N 1
ATOM 2821 C CA . THR B 1 84 ? -13.020 -14.076 -37.928 1.00 102.73 85 THR B CA 1
ATOM 2822 C C . THR B 1 84 ? -12.165 -14.586 -36.784 1.00 87.79 85 THR B C 1
ATOM 2823 O O . THR B 1 84 ? -11.578 -13.799 -36.052 1.00 89.85 85 THR B O 1
ATOM 2827 N N . GLU B 1 85 ? -12.097 -15.912 -36.679 1.00 91.28 86 GLU B N 1
ATOM 2828 C CA . GLU B 1 85 ? -11.233 -16.545 -35.701 1.00 107.59 86 GLU B CA 1
ATOM 2829 C C . GLU B 1 85 ? -9.818 -16.007 -35.913 1.00 101.24 86 GLU B C 1
ATOM 2830 O O . GLU B 1 85 ? -9.063 -15.814 -34.960 1.00 88.50 86 GLU B O 1
ATOM 2836 N N . THR B 1 86 ? -9.498 -15.720 -37.180 1.00 97.36 87 THR B N 1
ATOM 2837 C CA . THR B 1 86 ? -8.163 -15.290 -37.552 1.00 81.59 87 THR B CA 1
ATOM 2838 C C . THR B 1 86 ? -8.011 -13.813 -37.206 1.00 79.88 87 THR B C 1
ATOM 2839 O O . THR B 1 86 ? -7.152 -13.453 -36.401 1.00 91.30 87 THR B O 1
ATOM 2843 N N . LEU B 1 87 ? -8.867 -12.971 -37.790 1.00 75.74 88 LEU B N 1
ATOM 2844 C CA . LEU B 1 87 ? -8.819 -11.551 -37.488 1.00 75.12 88 LEU B CA 1
ATOM 2845 C C . LEU B 1 87 ? -8.697 -11.353 -35.973 1.00 72.42 88 LEU B C 1
ATOM 2846 O O . LEU B 1 87 ? -8.164 -10.350 -35.511 1.00 74.42 88 LEU B O 1
ATOM 2851 N N . LYS B 1 88 ? -9.184 -12.317 -35.189 1.00 71.64 89 LYS B N 1
ATOM 2852 C CA . LYS B 1 88 ? -9.221 -12.101 -33.755 1.00 66.34 89 LYS B CA 1
ATOM 2853 C C . LYS B 1 88 ? -7.836 -12.401 -33.213 1.00 68.72 89 LYS B C 1
ATOM 2854 O O . LYS B 1 88 ? -7.338 -11.588 -32.446 1.00 79.62 89 LYS B O 1
ATOM 2856 N N . GLU B 1 89 ? -7.227 -13.527 -33.650 1.00 73.09 90 GLU B N 1
ATOM 2857 C CA . GLU B 1 89 ? -5.875 -13.932 -33.251 1.00 74.18 90 GLU B CA 1
ATOM 2858 C C . GLU B 1 89 ? -4.836 -12.869 -33.643 1.00 78.04 90 GLU B C 1
ATOM 2859 O O . GLU B 1 89 ? -3.810 -12.712 -32.974 1.00 67.66 90 GLU B O 1
ATOM 2869 N N . GLN B 1 91 ? -5.433 -9.585 -33.753 1.00 73.27 92 GLN B N 1
ATOM 2870 C CA . GLN B 1 91 ? -5.630 -8.449 -32.867 1.00 78.43 92 GLN B CA 1
ATOM 2871 C C . GLN B 1 91 ? -5.000 -8.713 -31.501 1.00 72.50 92 GLN B C 1
ATOM 2872 O O . GLN B 1 91 ? -4.536 -7.784 -30.850 1.00 85.55 92 GLN B O 1
ATOM 2878 N N . GLN B 1 92 ? -4.980 -9.975 -31.082 1.00 64.43 93 GLN B N 1
ATOM 2879 C CA . GLN B 1 92 ? -4.473 -10.328 -29.770 1.00 74.03 93 GLN B CA 1
ATOM 2880 C C . GLN B 1 92 ? -2.966 -10.126 -29.745 1.00 74.98 93 GLN B C 1
ATOM 2881 O O . GLN B 1 92 ? -2.394 -9.805 -28.706 1.00 87.91 93 GLN B O 1
ATOM 2887 N N . ILE B 1 93 ? -2.332 -10.345 -30.899 1.00 66.93 94 ILE B N 1
ATOM 2888 C CA . ILE B 1 93 ? -0.895 -10.189 -30.986 1.00 65.90 94 ILE B CA 1
ATOM 2889 C C . ILE B 1 93 ? -0.590 -8.751 -30.572 1.00 67.24 94 ILE B C 1
ATOM 2890 O O . ILE B 1 93 ? 0.261 -8.497 -29.709 1.00 72.23 94 ILE B O 1
ATOM 2895 N N . ALA B 1 94 ? -1.407 -7.826 -31.083 1.00 57.95 95 ALA B N 1
ATOM 2896 C CA . ALA B 1 94 ? -1.167 -6.418 -30.811 1.00 62.14 95 ALA B CA 1
ATOM 2897 C C . ALA B 1 94 ? -1.492 -6.047 -29.357 1.00 63.45 95 ALA B C 1
ATOM 2898 O O . ALA B 1 94 ? -1.230 -4.915 -28.915 1.00 57.16 95 ALA B O 1
ATOM 2900 N N . ASP B 1 95 ? -2.003 -7.032 -28.606 1.00 58.97 96 ASP B N 1
ATOM 2901 C CA . ASP B 1 95 ? -2.491 -6.770 -27.266 1.00 66.43 96 ASP B CA 1
ATOM 2902 C C . ASP B 1 95 ? -1.602 -7.419 -26.206 1.00 72.04 96 ASP B C 1
ATOM 2903 O O . ASP B 1 95 ? -1.655 -7.005 -25.051 1.00 81.50 96 ASP B O 1
ATOM 2908 N N . LEU B 1 96 ? -0.733 -8.367 -26.596 1.00 72.09 97 LEU B N 1
ATOM 2909 C CA . LEU B 1 96 ? 0.127 -9.066 -25.641 1.00 66.91 97 LEU B CA 1
ATOM 2910 C C . LEU B 1 96 ? 0.723 -8.120 -24.598 1.00 66.35 97 LEU B C 1
ATOM 2911 O O . LEU B 1 96 ? 0.556 -8.328 -23.400 1.00 83.20 97 LEU B O 1
ATOM 2916 N N . ALA B 1 97 ? 1.436 -7.090 -25.046 1.00 63.98 98 ALA B N 1
ATOM 2917 C CA . ALA B 1 97 ? 2.170 -6.235 -24.125 1.00 66.08 98 ALA B CA 1
ATOM 2918 C C . ALA B 1 97 ? 2.238 -4.829 -24.714 1.00 61.28 98 ALA B C 1
ATOM 2919 O O . ALA B 1 97 ? 1.758 -4.635 -25.815 1.00 77.85 98 ALA B O 1
ATOM 2921 N N . ASN B 1 98 ? 2.835 -3.856 -24.006 1.00 58.92 99 ASN B N 1
ATOM 2922 C CA . ASN B 1 98 ? 3.121 -2.564 -24.623 1.00 60.45 99 ASN B CA 1
ATOM 2923 C C . ASN B 1 98 ? 4.572 -2.514 -25.082 1.00 63.02 99 ASN B C 1
ATOM 2924 O O . ASN B 1 98 ? 5.472 -2.502 -24.238 1.00 59.71 99 ASN B O 1
ATOM 2929 N N . ILE B 1 99 ? 4.793 -2.503 -26.411 1.00 54.70 100 ILE B N 1
ATOM 2930 C CA . ILE B 1 99 ? 6.142 -2.811 -26.887 1.00 52.98 100 ILE B CA 1
ATOM 2931 C C . ILE B 1 99 ? 6.877 -1.514 -27.156 1.00 47.82 100 ILE B C 1
ATOM 2932 O O . ILE B 1 99 ? 6.471 -0.788 -28.049 1.00 63.89 100 ILE B O 1
ATOM 2937 N N . HIS B 1 100 ? 7.933 -1.226 -26.392 1.00 51.20 101 HIS B N 1
ATOM 2938 C CA . HIS B 1 100 ? 8.752 -0.046 -26.670 1.00 56.09 101 HIS B CA 1
ATOM 2939 C C . HIS B 1 100 ? 9.995 -0.463 -27.457 1.00 54.89 101 HIS B C 1
ATOM 2940 O O . HIS B 1 100 ? 10.393 -1.633 -27.415 1.00 52.05 101 HIS B O 1
ATOM 2947 N N . TYR B 1 101 ? 10.582 0.488 -28.196 1.00 48.95 102 TYR B N 1
ATOM 2948 C CA . TYR B 1 101 ? 11.740 0.178 -29.027 1.00 53.50 102 TYR B CA 1
ATOM 2949 C C . TYR B 1 101 ? 12.764 1.278 -28.861 1.00 57.90 102 TYR B C 1
ATOM 2950 O O . TYR B 1 101 ? 12.407 2.448 -28.694 1.00 65.98 102 TYR B O 1
ATOM 2959 N N . ILE B 1 102 ? 14.026 0.868 -28.926 1.00 53.52 103 ILE B N 1
ATOM 2960 C CA . ILE B 1 102 ? 15.142 1.792 -28.850 1.00 55.62 103 ILE B CA 1
ATOM 2961 C C . ILE B 1 102 ? 16.177 1.269 -29.827 1.00 49.47 103 ILE B C 1
ATOM 2962 O O . ILE B 1 102 ? 16.279 0.067 -30.008 1.00 57.78 103 ILE B O 1
ATOM 2967 N N . ARG B 1 103 ? 16.910 2.146 -30.486 1.00 51.94 104 ARG B N 1
ATOM 2968 C CA . ARG B 1 103 ? 17.915 1.621 -31.396 1.00 60.57 104 ARG B CA 1
ATOM 2969 C C . ARG B 1 103 ? 19.231 1.471 -30.633 1.00 69.12 104 ARG B C 1
ATOM 2970 O O . ARG B 1 103 ? 19.641 2.388 -29.935 1.00 101.80 104 ARG B O 1
ATOM 2978 N N . GLN B 1 104 ? 19.868 0.299 -30.726 1.00 76.69 105 GLN B N 1
ATOM 2979 C CA . GLN B 1 104 ? 21.244 0.140 -30.294 1.00 74.61 105 GLN B CA 1
ATOM 2980 C C . GLN B 1 104 ? 22.093 0.756 -31.389 1.00 81.66 105 GLN B C 1
ATOM 2981 O O . GLN B 1 104 ? 21.816 0.534 -32.574 1.00 86.35 105 GLN B O 1
ATOM 2987 N N . LYS B 1 105 ? 23.096 1.541 -30.987 1.00 85.71 106 LYS B N 1
ATOM 2988 C CA . LYS B 1 105 ? 23.676 2.457 -31.956 1.00 102.78 106 LYS B CA 1
ATOM 2989 C C . LYS B 1 105 ? 24.534 1.677 -32.947 1.00 99.86 106 LYS B C 1
ATOM 2990 O O . LYS B 1 105 ? 24.184 1.536 -34.118 1.00 95.02 106 LYS B O 1
ATOM 2996 N N . GLU B 1 106 ? 25.646 1.164 -32.423 1.00 112.12 107 GLU B N 1
ATOM 2997 C CA . GLU B 1 106 ? 26.558 0.262 -33.101 1.00 126.02 107 GLU B CA 1
ATOM 2998 C C . GLU B 1 106 ? 26.576 -1.035 -32.283 1.00 126.97 107 GLU B C 1
ATOM 2999 O O . GLU B 1 106 ? 26.154 -1.022 -31.126 1.00 123.22 107 GLU B O 1
ATOM 3005 N N . PRO B 1 107 ? 27.017 -2.199 -32.828 1.00 129.92 108 PRO B N 1
ATOM 3006 C CA . PRO B 1 107 ? 26.948 -3.465 -32.084 1.00 111.55 108 PRO B CA 1
ATOM 3007 C C . PRO B 1 107 ? 28.021 -3.612 -31.004 1.00 99.62 108 PRO B C 1
ATOM 3008 O O . PRO B 1 107 ? 29.166 -3.923 -31.302 1.00 106.48 108 PRO B O 1
ATOM 3012 N N . LEU B 1 108 ? 27.637 -3.381 -29.744 1.00 91.07 109 LEU B N 1
ATOM 3013 C CA . LEU B 1 108 ? 28.591 -3.345 -28.649 1.00 85.28 109 LEU B CA 1
ATOM 3014 C C . LEU B 1 108 ? 28.260 -4.450 -27.652 1.00 98.12 109 LEU B C 1
ATOM 3015 O O . LEU B 1 108 ? 28.867 -4.507 -26.578 1.00 108.15 109 LEU B O 1
ATOM 3017 N N . GLY B 1 109 ? 27.274 -5.296 -28.017 1.00 103.99 110 GLY B N 1
ATOM 3018 C CA . GLY B 1 109 ? 26.941 -6.538 -27.323 1.00 94.71 110 GLY B CA 1
ATOM 3019 C C . GLY B 1 109 ? 25.817 -6.395 -26.297 1.00 103.87 110 GLY B C 1
ATOM 3020 O O . GLY B 1 109 ? 25.250 -5.315 -26.160 1.00 139.96 110 GLY B O 1
ATOM 3021 N N . LEU B 1 110 ? 25.537 -7.487 -25.558 1.00 102.92 111 LEU B N 1
ATOM 3022 C CA . LEU B 1 110 ? 24.379 -7.632 -24.674 1.00 96.96 111 LEU B CA 1
ATOM 3023 C C . LEU B 1 110 ? 24.509 -6.774 -23.421 1.00 102.53 111 LEU B C 1
ATOM 3024 O O . LEU B 1 110 ? 23.512 -6.520 -22.753 1.00 118.97 111 LEU B O 1
ATOM 3026 N N . GLY B 1 111 ? 25.734 -6.377 -23.073 1.00 100.14 112 GLY B N 1
ATOM 3027 C CA . GLY B 1 111 ? 25.923 -5.526 -21.910 1.00 96.7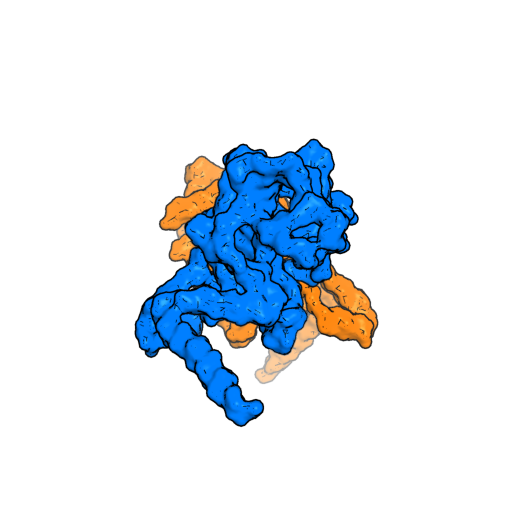8 112 GLY B CA 1
ATOM 3028 C C . GLY B 1 111 ? 25.508 -4.095 -22.212 1.00 94.68 112 GLY B C 1
ATOM 3029 O O . GLY B 1 111 ? 24.751 -3.495 -21.449 1.00 94.43 112 GLY B O 1
ATOM 3030 N N . HIS B 1 112 ? 26.014 -3.584 -23.342 1.00 96.72 113 HIS B N 1
ATOM 3031 C CA . HIS B 1 112 ? 25.547 -2.324 -23.896 1.00 107.48 113 HIS B CA 1
ATOM 3032 C C . HIS B 1 112 ? 24.015 -2.338 -23.903 1.00 112.15 113 HIS B C 1
ATOM 3033 O O . HIS B 1 112 ? 23.388 -1.511 -23.227 1.00 103.21 113 HIS B O 1
ATOM 3040 N N . ALA B 1 113 ? 23.449 -3.354 -24.586 1.00 86.98 114 ALA B N 1
ATOM 3041 C CA . ALA B 1 113 ? 22.018 -3.496 -24.782 1.00 71.76 114 ALA B CA 1
ATOM 3042 C C . ALA B 1 113 ? 21.274 -3.336 -23.461 1.00 79.46 114 ALA B C 1
ATOM 3043 O O . ALA B 1 113 ? 20.295 -2.598 -23.401 1.00 106.75 114 ALA B O 1
ATOM 3045 N N . VAL B 1 114 ? 21.736 -4.006 -22.399 1.00 67.89 115 VAL B N 1
ATOM 3046 C CA . VAL B 1 114 ? 21.011 -3.937 -21.141 1.00 69.20 115 VAL B CA 1
ATOM 3047 C C . VAL B 1 114 ? 21.113 -2.523 -20.571 1.00 79.11 115 VAL B C 1
ATOM 3048 O O . VAL B 1 114 ? 20.210 -2.071 -19.875 1.00 84.97 115 VAL B O 1
ATOM 3052 N N . LEU B 1 115 ? 22.208 -1.823 -20.870 1.00 82.40 116 LEU B N 1
ATOM 3053 C CA . LEU B 1 115 ? 22.406 -0.505 -20.290 1.00 84.39 116 LEU B CA 1
ATOM 3054 C C . LEU B 1 115 ? 21.450 0.498 -20.925 1.00 83.27 116 LEU B C 1
ATOM 3055 O O . LEU B 1 115 ? 21.014 1.437 -20.236 1.00 67.46 116 LEU B O 1
ATOM 3060 N N . CYS B 1 116 ? 21.161 0.264 -22.227 1.00 74.95 117 CYS B N 1
ATOM 3061 C CA . CYS B 1 116 ? 20.243 1.066 -23.028 1.00 71.71 117 CYS B CA 1
ATOM 3062 C C . CYS B 1 116 ? 18.840 1.050 -22.435 1.00 69.70 117 CYS B C 1
ATOM 3063 O O . CYS B 1 116 ? 18.018 1.879 -22.788 1.00 87.75 117 CYS B O 1
ATOM 3066 N N . ALA B 1 117 ? 18.572 0.111 -21.528 1.00 70.59 118 ALA B N 1
ATOM 3067 C CA . ALA B 1 117 ? 17.261 0.000 -20.913 1.00 77.80 118 ALA B CA 1
ATOM 3068 C C . ALA B 1 117 ? 17.167 0.853 -19.644 1.00 83.31 118 ALA B C 1
ATOM 3069 O O . ALA B 1 117 ? 16.106 0.921 -19.008 1.00 81.23 118 ALA B O 1
ATOM 3071 N N . GLU B 1 118 ? 18.277 1.521 -19.293 1.00 81.56 119 GLU B N 1
ATOM 3072 C CA . GLU B 1 118 ? 18.436 2.070 -17.956 1.00 79.59 119 GLU B CA 1
ATOM 3073 C C . GLU B 1 118 ? 17.254 2.955 -17.567 1.00 80.81 119 GLU B C 1
ATOM 3074 O O . GLU B 1 118 ? 16.635 2.736 -16.529 1.00 76.64 119 GLU B O 1
ATOM 3080 N N . HIS B 1 119 ? 16.968 3.957 -18.410 1.00 87.96 120 HIS B N 1
ATOM 3081 C CA . HIS B 1 119 ? 16.023 5.012 -18.079 1.00 77.54 120 HIS B CA 1
ATOM 3082 C C . HIS B 1 119 ? 14.589 4.539 -18.293 1.00 82.71 120 HIS B C 1
ATOM 3083 O O . HIS B 1 119 ? 13.676 5.100 -17.679 1.00 75.80 120 HIS B O 1
ATOM 3090 N N . PHE B 1 120 ? 14.410 3.534 -19.175 1.00 77.68 121 PHE B N 1
ATOM 3091 C CA . PHE B 1 120 ? 13.099 2.962 -19.432 1.00 64.72 121 PHE B CA 1
ATOM 3092 C C . PHE B 1 120 ? 12.603 2.200 -18.204 1.00 65.15 121 PHE B C 1
ATOM 3093 O O . PHE B 1 120 ? 11.483 2.426 -17.740 1.00 65.98 121 PHE B O 1
ATOM 3101 N N . ILE B 1 121 ? 13.428 1.299 -17.661 1.00 75.13 122 ILE B N 1
ATOM 3102 C CA . ILE B 1 121 ? 12.947 0.571 -16.495 1.00 82.11 122 ILE B CA 1
ATOM 3103 C C . ILE B 1 121 ? 13.108 1.453 -15.263 1.00 75.20 122 ILE B C 1
ATOM 3104 O O . ILE B 1 121 ? 12.276 1.422 -14.357 1.00 71.86 122 ILE B O 1
ATOM 3109 N N . GLY B 1 122 ? 14.186 2.244 -15.267 1.00 77.27 123 GLY B N 1
ATOM 3110 C CA . GLY B 1 122 ? 14.451 3.218 -14.223 1.00 81.62 123 GLY B CA 1
ATOM 3111 C C . GLY B 1 122 ? 14.782 2.560 -12.883 1.00 91.83 123 GLY B C 1
ATOM 3112 O O . GLY B 1 122 ? 15.915 2.106 -12.668 1.00 84.10 123 GLY B O 1
ATOM 3113 N N . ASP B 1 123 ? 13.781 2.537 -11.989 1.00 78.10 124 ASP B N 1
ATOM 3114 C CA . ASP B 1 123 ? 14.021 2.046 -10.645 1.00 97.85 124 ASP B CA 1
ATOM 3115 C C . ASP B 1 123 ? 13.014 0.962 -10.288 1.00 99.01 124 ASP B C 1
ATOM 3116 O O . ASP B 1 123 ? 12.191 1.123 -9.388 1.00 95.03 124 ASP B O 1
ATOM 3121 N N . GLU B 1 124 ? 13.112 -0.133 -11.042 1.00 98.47 125 GLU B N 1
ATOM 3122 C CA . GLU B 1 124 ? 12.302 -1.327 -10.903 1.00 92.52 125 GLU B CA 1
ATOM 3123 C C . GLU B 1 124 ? 13.247 -2.510 -11.133 1.00 96.89 125 GLU B C 1
ATOM 3124 O O . GLU B 1 124 ? 14.364 -2.339 -11.640 1.00 94.96 125 GLU B O 1
ATOM 3130 N N . PRO B 1 125 ? 12.896 -3.750 -10.717 1.00 82.00 126 PRO B N 1
ATOM 3131 C CA . PRO B 1 125 ? 13.694 -4.899 -11.140 1.00 70.97 126 PRO B CA 1
ATOM 3132 C C . PRO B 1 125 ? 13.183 -5.287 -12.526 1.00 75.21 126 PRO B C 1
ATOM 3133 O O . PRO B 1 125 ? 11.982 -5.201 -12.840 1.00 66.45 126 PRO B O 1
ATOM 3137 N N . PHE B 1 126 ? 14.092 -5.728 -13.382 1.00 68.72 127 PHE B N 1
ATOM 3138 C CA . PHE B 1 126 ? 13.542 -6.118 -14.662 1.00 82.93 127 PHE B CA 1
ATOM 3139 C C . PHE B 1 126 ? 14.037 -7.476 -15.143 1.00 96.25 127 PHE B C 1
ATOM 3140 O O . PHE B 1 126 ? 15.121 -7.924 -14.766 1.00 111.44 127 PHE B O 1
ATOM 3148 N N . ALA B 1 127 ? 13.227 -8.063 -16.042 1.00 90.53 128 ALA B N 1
ATOM 3149 C CA . ALA B 1 127 ? 13.506 -9.291 -16.768 1.00 69.49 128 ALA B CA 1
ATOM 3150 C C . ALA B 1 127 ? 14.306 -8.970 -18.013 1.00 63.39 128 ALA B C 1
ATOM 3151 O O . ALA B 1 127 ? 14.053 -7.953 -18.662 1.00 78.90 128 ALA B O 1
ATOM 3153 N N . VAL B 1 128 ? 15.254 -9.853 -18.326 1.00 59.67 129 VAL B N 1
ATOM 3154 C CA . VAL B 1 128 ? 15.904 -9.871 -19.631 1.00 61.54 129 VAL B CA 1
ATOM 3155 C C . VAL B 1 128 ? 15.630 -11.218 -20.302 1.00 64.91 129 VAL B C 1
ATOM 3156 O O . VAL B 1 128 ? 15.672 -12.241 -19.631 1.00 75.60 129 VAL B O 1
ATOM 3160 N N . LEU B 1 129 ? 15.311 -11.219 -21.607 1.00 58.31 130 LEU B N 1
ATOM 3161 C CA . LEU B 1 129 ? 15.073 -12.461 -22.333 1.00 57.80 130 LEU B CA 1
ATOM 3162 C C . LEU B 1 129 ? 15.834 -12.414 -23.652 1.00 61.77 130 LEU B C 1
ATOM 3163 O O . LEU B 1 129 ? 15.492 -11.643 -24.544 1.00 76.18 130 LEU B O 1
ATOM 3168 N N . LEU B 1 130 ? 16.897 -13.213 -23.747 1.00 61.50 131 LEU B N 1
ATOM 3169 C CA . LEU B 1 130 ? 17.620 -13.371 -24.996 1.00 68.59 131 LEU B CA 1
ATOM 3170 C C . LEU B 1 130 ? 16.761 -14.272 -25.865 1.00 73.10 131 LEU B C 1
ATOM 3171 O O . LEU B 1 130 ? 16.058 -15.161 -25.367 1.00 83.10 131 LEU B O 1
ATOM 3176 N N . GLY B 1 131 ? 16.824 -14.066 -27.170 1.00 69.13 132 GLY B N 1
ATOM 3177 C CA . GLY B 1 131 ? 15.798 -14.745 -27.942 1.00 84.60 132 GLY B CA 1
ATOM 3178 C C . GLY B 1 131 ? 16.245 -16.066 -28.549 1.00 70.76 132 GLY B C 1
ATOM 3179 O O . GLY B 1 131 ? 15.929 -16.314 -29.702 1.00 85.75 132 GLY B O 1
ATOM 3180 N N . ASP B 1 132 ? 16.937 -16.898 -27.768 1.00 78.93 133 ASP B N 1
ATOM 3181 C CA . ASP B 1 132 ? 17.834 -17.909 -28.321 1.00 98.47 133 ASP B CA 1
ATOM 3182 C C . ASP B 1 132 ? 17.327 -19.322 -28.032 1.00 93.19 133 ASP B C 1
ATOM 3183 O O . ASP B 1 132 ? 17.915 -20.299 -28.490 1.00 95.72 133 ASP B O 1
ATOM 3188 N N . ASP B 1 133 ? 16.252 -19.418 -27.249 1.00 79.44 134 ASP B N 1
ATOM 3189 C CA . ASP B 1 133 ? 15.629 -20.701 -26.989 1.00 96.43 134 ASP B CA 1
ATOM 3190 C C . ASP B 1 133 ? 14.134 -20.503 -26.728 1.00 89.10 134 ASP B C 1
ATOM 3191 O O . ASP B 1 133 ? 13.696 -19.430 -26.324 1.00 76.70 134 ASP B O 1
ATOM 3196 N N . ILE B 1 134 ? 13.343 -21.542 -27.011 1.00 77.29 135 ILE B N 1
ATOM 3197 C CA . ILE B 1 134 ? 11.919 -21.483 -26.762 1.00 71.23 135 ILE B CA 1
ATOM 3198 C C . ILE B 1 134 ? 11.600 -22.533 -25.705 1.00 81.16 135 ILE B C 1
ATOM 3199 O O . ILE B 1 134 ? 12.108 -23.656 -25.786 1.00 87.51 135 ILE B O 1
ATOM 3212 N N . VAL B 1 136 ? 8.834 -24.667 -23.406 1.00 68.38 137 VAL B N 1
ATOM 3213 C CA . VAL B 1 136 ? 7.504 -25.204 -23.217 1.00 64.54 137 VAL B CA 1
ATOM 3214 C C . VAL B 1 136 ? 7.451 -25.740 -21.789 1.00 77.12 137 VAL B C 1
ATOM 3215 O O . VAL B 1 136 ? 8.294 -26.568 -21.439 1.00 76.88 137 VAL B O 1
ATOM 3219 N N . SER B 1 137 ? 6.466 -25.267 -20.993 1.00 81.38 138 SER B N 1
ATOM 3220 C CA . SER B 1 137 ? 6.390 -25.427 -19.541 1.00 75.06 138 SER B CA 1
ATOM 3221 C C . SER B 1 137 ? 4.967 -25.148 -19.044 1.00 79.88 138 SER B C 1
ATOM 3222 O O . SER B 1 137 ? 4.303 -24.228 -19.529 1.00 78.05 138 SER B O 1
ATOM 3225 N N . GLU B 1 138 ? 4.520 -25.876 -18.008 1.00 80.52 139 GLU B N 1
ATOM 3226 C CA . GLU B 1 138 ? 3.205 -25.591 -17.429 1.00 86.44 139 GLU B CA 1
ATOM 3227 C C . GLU B 1 138 ? 3.220 -24.233 -16.707 1.00 92.03 139 GLU B C 1
ATOM 3228 O O . GLU B 1 138 ? 2.192 -23.559 -16.617 1.00 98.26 139 GLU B O 1
ATOM 3230 N N . THR B 1 139 ? 4.396 -23.836 -16.194 1.00 89.69 140 THR B N 1
ATOM 3231 C CA . THR B 1 139 ? 4.630 -22.495 -15.679 1.00 84.52 140 THR B CA 1
ATOM 3232 C C . THR B 1 139 ? 5.698 -21.805 -16.530 1.00 83.60 140 THR B C 1
ATOM 3233 O O . THR B 1 139 ? 6.826 -22.301 -16.611 1.00 75.88 140 THR B O 1
ATOM 3237 N N . PRO B 1 140 ? 5.369 -20.647 -17.170 1.00 69.22 141 PRO B N 1
ATOM 3238 C CA . PRO B 1 140 ? 6.282 -19.952 -18.078 1.00 61.51 141 PRO B CA 1
ATOM 3239 C C . PRO B 1 140 ? 7.637 -19.713 -17.427 1.00 61.41 141 PRO B C 1
ATOM 3240 O O . PRO B 1 140 ? 7.719 -19.238 -16.300 1.00 70.93 141 PRO B O 1
ATOM 3244 N N . ALA B 1 141 ? 8.691 -20.042 -18.162 1.00 65.81 142 ALA B N 1
ATOM 3245 C CA . ALA B 1 141 ? 10.065 -19.927 -17.703 1.00 69.25 142 ALA B CA 1
ATOM 3246 C C . ALA B 1 141 ? 10.260 -18.668 -16.863 1.00 80.97 142 ALA B C 1
ATOM 3247 O O . ALA B 1 141 ? 10.711 -18.760 -15.728 1.00 87.87 142 ALA B O 1
ATOM 3249 N N . LEU B 1 142 ? 9.944 -17.496 -17.432 1.00 82.75 143 LEU B N 1
ATOM 3250 C CA . LEU B 1 142 ? 10.166 -16.242 -16.733 1.00 74.33 143 LEU B CA 1
ATOM 3251 C C . LEU B 1 142 ? 9.388 -16.237 -15.419 1.00 70.55 143 LEU B C 1
ATOM 3252 O O . LEU B 1 142 ? 9.946 -15.871 -14.391 1.00 75.27 143 LEU B O 1
ATOM 3257 N N . ARG B 1 143 ? 8.115 -16.651 -15.466 1.00 62.58 144 ARG B N 1
ATOM 3258 C CA . ARG B 1 143 ? 7.287 -16.622 -14.276 1.00 74.30 144 ARG B CA 1
ATOM 3259 C C . ARG B 1 143 ? 8.019 -17.353 -13.158 1.00 77.25 144 ARG B C 1
ATOM 3260 O O . ARG B 1 143 ? 7.890 -16.981 -11.999 1.00 87.77 144 ARG B O 1
ATOM 3268 N N . GLN B 1 144 ? 8.817 -18.354 -13.538 1.00 71.31 145 GLN B N 1
ATOM 3269 C CA . GLN B 1 144 ? 9.549 -19.159 -12.581 1.00 78.26 145 GLN B CA 1
ATOM 3270 C C . GLN B 1 144 ? 10.608 -18.303 -11.881 1.00 87.68 145 GLN B C 1
ATOM 3271 O O . GLN B 1 144 ? 10.528 -18.147 -10.664 1.00 116.25 145 GLN B O 1
ATOM 3277 N N . LEU B 1 145 ? 11.578 -17.763 -12.647 1.00 81.50 146 LEU B N 1
ATOM 3278 C CA . LEU B 1 145 ? 12.582 -16.797 -12.202 1.00 74.89 146 LEU B CA 1
ATOM 3279 C C . LEU B 1 145 ? 11.961 -15.685 -11.353 1.00 84.20 146 LEU B C 1
ATOM 3280 O O . LEU B 1 145 ? 12.615 -15.180 -10.447 1.00 90.11 146 LEU B O 1
ATOM 3293 N N . ASP B 1 147 ? 9.321 -15.845 -9.410 1.00 112.82 148 ASP B N 1
ATOM 3294 C CA . ASP B 1 147 ? 8.805 -16.403 -8.166 1.00 95.56 148 ASP B CA 1
ATOM 3295 C C . ASP B 1 147 ? 9.963 -16.615 -7.192 1.00 85.47 148 ASP B C 1
ATOM 3296 O O . ASP B 1 147 ? 9.808 -16.376 -5.999 1.00 91.67 148 ASP B O 1
ATOM 3301 N N . VAL B 1 148 ? 11.128 -17.003 -7.719 1.00 58.08 149 VAL B N 1
ATOM 3302 C CA . VAL B 1 148 ? 12.336 -16.877 -6.935 1.00 68.70 149 VAL B CA 1
ATOM 3303 C C . VAL B 1 148 ? 12.633 -15.411 -6.573 1.00 95.39 149 VAL B C 1
ATOM 3304 O O . VAL B 1 148 ? 12.995 -15.148 -5.425 1.00 124.60 149 VAL B O 1
ATOM 3308 N N . TYR B 1 149 ? 12.433 -14.450 -7.495 1.00 98.99 150 TYR B N 1
ATOM 3309 C CA . TYR B 1 149 ? 12.679 -13.052 -7.151 1.00 86.54 150 TYR B CA 1
ATOM 3310 C C . TYR B 1 149 ? 11.779 -12.653 -5.992 1.00 80.81 150 TYR B C 1
ATOM 3311 O O . TYR B 1 149 ? 12.279 -12.245 -4.952 1.00 91.63 150 TYR B O 1
ATOM 3320 N N . ASP B 1 150 ? 10.463 -12.783 -6.177 1.00 75.12 151 ASP B N 1
ATOM 3321 C CA . ASP B 1 150 ? 9.500 -12.405 -5.148 1.00 93.40 151 ASP B CA 1
ATOM 3322 C C . ASP B 1 150 ? 9.935 -12.893 -3.765 1.00 109.41 151 ASP B C 1
ATOM 3323 O O . ASP B 1 150 ? 9.604 -12.294 -2.742 1.00 132.25 151 ASP B O 1
ATOM 3328 N N . VAL B 1 151 ? 10.693 -13.985 -3.732 1.00 103.00 152 VAL B N 1
ATOM 3329 C CA . VAL B 1 151 ? 11.174 -14.490 -2.466 1.00 95.55 152 VAL B CA 1
ATOM 3330 C C . VAL B 1 151 ? 12.452 -13.751 -2.069 1.00 91.20 152 VAL B C 1
ATOM 3331 O O . VAL B 1 151 ? 12.390 -12.885 -1.203 1.00 102.12 152 VAL B O 1
ATOM 3335 N N . TYR B 1 152 ? 13.570 -14.047 -2.744 1.00 73.29 153 TYR B N 1
ATOM 3336 C CA . TYR B 1 152 ? 14.900 -13.613 -2.337 1.00 87.26 153 TYR B CA 1
ATOM 3337 C C . TYR B 1 152 ? 15.147 -12.133 -2.619 1.00 102.21 153 TYR B C 1
ATOM 3338 O O . TYR B 1 152 ? 15.917 -11.498 -1.905 1.00 117.85 153 TYR B O 1
ATOM 3347 N N . GLY B 1 153 ? 14.540 -11.600 -3.686 1.00 104.17 154 GLY B N 1
ATOM 3348 C CA . GLY B 1 153 ? 14.667 -10.193 -4.027 1.00 82.82 154 GLY B CA 1
ATOM 3349 C C . GLY B 1 153 ? 16.039 -9.818 -4.587 1.00 82.08 154 GLY B C 1
ATOM 3350 O O . GLY B 1 153 ? 16.299 -8.634 -4.768 1.00 102.73 154 GLY B O 1
ATOM 3351 N N . THR B 1 154 ? 16.906 -10.801 -4.872 1.00 81.41 155 THR B N 1
ATOM 3352 C CA . THR B 1 154 ? 18.181 -10.534 -5.537 1.00 96.06 155 THR B CA 1
ATOM 3353 C C . THR B 1 154 ? 18.124 -10.904 -7.020 1.00 94.15 155 THR B C 1
ATOM 3354 O O . THR B 1 154 ? 17.074 -11.312 -7.523 1.00 96.06 155 THR B O 1
ATOM 3358 N N . GLU B 1 155 ? 19.279 -10.768 -7.697 1.00 85.85 156 GLU B N 1
ATOM 3359 C CA . GLU B 1 155 ? 19.456 -11.143 -9.095 1.00 93.67 156 GLU B CA 1
ATOM 3360 C C . GLU B 1 155 ? 19.258 -12.651 -9.262 1.00 105.60 156 GLU B C 1
ATOM 3361 O O . GLU B 1 155 ? 20.118 -13.432 -8.869 1.00 125.37 156 GLU B O 1
ATOM 3367 N N . VAL B 1 156 ? 18.130 -13.057 -9.856 1.00 100.54 157 VAL B N 1
ATOM 3368 C CA . VAL B 1 156 ? 17.890 -14.456 -10.180 1.00 81.22 157 VAL B CA 1
ATOM 3369 C C . VAL B 1 156 ? 18.240 -14.723 -11.648 1.00 79.97 157 VAL B C 1
ATOM 3370 O O . VAL B 1 156 ? 18.095 -13.874 -12.516 1.00 84.39 157 VAL B O 1
ATOM 3374 N N . VAL B 1 157 ? 18.752 -15.923 -11.905 1.00 82.67 158 VAL B N 1
ATOM 3375 C CA . VAL B 1 157 ? 19.142 -16.374 -13.228 1.00 78.43 158 VAL B CA 1
ATOM 3376 C C . VAL B 1 157 ? 18.315 -17.627 -13.550 1.00 86.60 158 VAL B C 1
ATOM 3377 O O . VAL B 1 157 ? 17.885 -18.345 -12.650 1.00 87.04 158 VAL B O 1
ATOM 3381 N N . GLY B 1 158 ? 18.074 -17.887 -14.842 1.00 90.02 159 GLY B N 1
ATOM 3382 C CA . GLY B 1 158 ? 17.417 -19.103 -15.299 1.00 77.89 159 GLY B CA 1
ATOM 3383 C C . GLY B 1 158 ? 18.416 -20.158 -15.780 1.00 88.55 159 GLY B C 1
ATOM 3384 O O . GLY B 1 158 ? 19.394 -19.855 -16.484 1.00 79.33 159 GLY B O 1
ATOM 3385 N N . VAL B 1 159 ? 18.154 -21.417 -15.404 1.00 92.31 160 VAL B N 1
ATOM 3386 C CA . VAL B 1 159 ? 19.181 -22.438 -15.550 1.00 89.75 160 VAL B CA 1
ATOM 3387 C C . VAL B 1 159 ? 18.578 -23.798 -15.880 1.00 91.81 160 VAL B C 1
ATOM 3388 O O . VAL B 1 159 ? 17.428 -24.115 -15.520 1.00 69.57 160 VAL B O 1
ATOM 3392 N N . GLN B 1 160 ? 19.418 -24.583 -16.577 1.00 91.87 161 GLN B N 1
ATOM 3393 C CA . GLN B 1 160 ? 19.169 -25.988 -16.868 1.00 101.43 161 GLN B CA 1
ATOM 3394 C C . GLN B 1 160 ? 20.504 -26.718 -16.974 1.00 94.53 161 GLN B C 1
ATOM 3395 O O . GLN B 1 160 ? 21.468 -26.182 -17.524 1.00 94.31 161 GLN B O 1
ATOM 3401 N N . SER B 1 161 ? 20.538 -27.950 -16.447 1.00 88.72 162 SER B N 1
ATOM 3402 C CA . SER B 1 161 ? 21.738 -28.769 -16.495 1.00 88.31 162 SER B CA 1
ATOM 3403 C C . SER B 1 161 ? 22.035 -29.132 -17.941 1.00 97.11 162 SER B C 1
ATOM 3404 O O . SER B 1 161 ? 21.131 -29.241 -18.766 1.00 109.43 162 SER B O 1
ATOM 3407 N N . VAL B 1 162 ? 23.321 -29.298 -18.237 1.00 98.07 163 VAL B N 1
ATOM 3408 C CA . VAL B 1 162 ? 23.732 -29.685 -19.571 1.00 105.14 163 VAL B CA 1
ATOM 3409 C C . VAL B 1 162 ? 24.844 -30.735 -19.452 1.00 116.60 163 VAL B C 1
ATOM 3410 O O . VAL B 1 162 ? 25.465 -30.880 -18.397 1.00 121.04 163 VAL B O 1
ATOM 3414 N N . LEU B 1 163 ? 25.049 -31.517 -20.516 1.00 124.37 164 LEU B N 1
ATOM 3415 C CA . LEU B 1 163 ? 26.061 -32.566 -20.512 1.00 134.49 164 LEU B CA 1
ATOM 3416 C C . LEU B 1 163 ? 27.449 -31.925 -20.587 1.00 141.42 164 LEU B C 1
ATOM 3417 O O . LEU B 1 163 ? 27.658 -31.005 -21.381 1.00 128.33 164 LEU B O 1
ATOM 3422 N N . PRO B 1 164 ? 28.432 -32.343 -19.745 1.00 143.53 165 PRO B N 1
ATOM 3423 C CA . PRO B 1 164 ? 29.807 -31.858 -19.882 1.00 135.27 165 PRO B CA 1
ATOM 3424 C C . PRO B 1 164 ? 30.278 -32.049 -21.321 1.00 146.52 165 PRO B C 1
ATOM 3425 O O . PRO B 1 164 ? 29.690 -32.835 -22.065 1.00 141.63 165 PRO B O 1
ATOM 3429 N N . GLU B 1 165 ? 31.331 -31.305 -21.691 1.00 160.87 166 GLU B N 1
ATOM 3430 C CA . GLU B 1 165 ? 31.826 -31.200 -23.059 1.00 153.64 166 GLU B CA 1
ATOM 3431 C C . GLU B 1 165 ? 30.794 -30.456 -23.899 1.00 150.06 166 GLU B C 1
ATOM 3432 O O . GLU B 1 165 ? 30.729 -30.630 -25.113 1.00 137.79 166 GLU B O 1
ATOM 3434 N N . ASP B 1 166 ? 29.960 -29.673 -23.206 1.00 164.76 167 ASP B N 1
ATOM 3435 C CA . ASP B 1 166 ? 29.058 -28.707 -23.810 1.00 167.58 167 ASP B CA 1
ATOM 3436 C C . ASP B 1 166 ? 29.258 -27.374 -23.098 1.00 155.29 167 ASP B C 1
ATOM 3437 O O . ASP B 1 166 ? 28.831 -26.331 -23.585 1.00 154.16 167 ASP B O 1
ATOM 3442 N N . VAL B 1 167 ? 29.925 -27.438 -21.941 1.00 138.16 168 VAL B N 1
ATOM 3443 C CA . VAL B 1 167 ? 29.973 -26.334 -21.002 1.00 130.52 168 VAL B CA 1
ATOM 3444 C C . VAL B 1 167 ? 30.662 -25.134 -21.646 1.00 137.74 168 VAL B C 1
ATOM 3445 O O . VAL B 1 167 ? 30.479 -24.012 -21.176 1.00 160.40 168 VAL B O 1
ATOM 3449 N N . SER B 1 168 ? 31.428 -25.380 -22.720 1.00 127.48 169 SER B N 1
ATOM 3450 C CA . SER B 1 168 ? 32.172 -24.329 -23.409 1.00 142.81 169 SER B CA 1
ATOM 3451 C C . SER B 1 168 ? 31.260 -23.414 -24.230 1.00 145.98 169 SER B C 1
ATOM 3452 O O . SER B 1 168 ? 31.620 -22.269 -24.519 1.00 127.68 169 SER B O 1
ATOM 3455 N N . LYS B 1 169 ? 30.095 -23.953 -24.619 1.00 154.00 170 LYS B N 1
ATOM 3456 C CA . LYS B 1 169 ? 29.121 -23.252 -25.441 1.00 137.66 170 LYS B CA 1
ATOM 3457 C C . LYS B 1 169 ? 28.300 -22.315 -24.558 1.00 129.55 170 LYS B C 1
ATOM 3458 O O . LYS B 1 169 ? 27.809 -21.298 -25.037 1.00 141.05 170 LYS B O 1
ATOM 3460 N N . TYR B 1 170 ? 28.179 -22.648 -23.263 1.00 111.92 171 TYR B N 1
ATOM 3461 C CA . TYR B 1 170 ? 27.283 -21.932 -22.364 1.00 112.27 171 TYR B CA 1
ATOM 3462 C C . TYR B 1 170 ? 28.049 -21.144 -21.296 1.00 119.12 171 TYR B C 1
ATOM 3463 O O . TYR B 1 170 ? 29.210 -20.768 -21.485 1.00 121.80 171 TYR B O 1
ATOM 3472 N N . GLY B 1 171 ? 27.325 -20.834 -20.206 1.00 120.17 172 GLY B N 1
ATOM 3473 C CA . GLY B 1 171 ? 27.834 -20.265 -18.966 1.00 109.49 172 GLY B CA 1
ATOM 3474 C C . GLY B 1 171 ? 27.704 -21.286 -17.836 1.00 128.14 172 GLY B C 1
ATOM 3475 O O . GLY B 1 171 ? 27.491 -22.467 -18.110 1.00 156.01 172 GLY B O 1
ATOM 3476 N N . ILE B 1 172 ? 27.816 -20.849 -16.571 1.00 115.24 173 ILE B N 1
ATOM 3477 C CA . ILE B 1 172 ? 27.917 -21.822 -15.489 1.00 112.48 173 ILE B CA 1
ATOM 3478 C C . ILE B 1 172 ? 27.546 -21.250 -14.113 1.00 112.72 173 ILE B C 1
ATOM 3479 O O . ILE B 1 172 ? 28.158 -20.278 -13.666 1.00 108.13 173 ILE B O 1
ATOM 3484 N N . ILE B 1 173 ? 26.591 -21.904 -13.415 1.00 100.22 174 ILE B N 1
ATOM 3485 C CA . ILE B 1 173 ? 26.311 -21.646 -12.009 1.00 107.43 174 ILE B CA 1
ATOM 3486 C C . ILE B 1 173 ? 27.488 -22.233 -11.235 1.00 145.49 174 ILE B C 1
ATOM 3487 O O . ILE B 1 173 ? 27.752 -23.430 -11.342 1.00 186.61 174 ILE B O 1
ATOM 3492 N N . ASN B 1 174 ? 28.199 -21.411 -10.458 1.00 152.71 175 ASN B N 1
ATOM 3493 C CA . ASN B 1 174 ? 29.073 -21.990 -9.448 1.00 138.39 175 ASN B CA 1
ATOM 3494 C C . ASN B 1 174 ? 28.309 -22.108 -8.127 1.00 132.20 175 ASN B C 1
ATOM 3495 O O . ASN B 1 174 ? 28.220 -21.162 -7.343 1.00 118.20 175 ASN B O 1
ATOM 3500 N N . THR B 1 175 ? 27.727 -23.291 -7.914 1.00 120.76 176 THR B N 1
ATOM 3501 C CA . THR B 1 175 ? 26.897 -23.534 -6.752 1.00 116.16 176 THR B CA 1
ATOM 3502 C C . THR B 1 175 ? 27.779 -24.107 -5.649 1.00 128.56 176 THR B C 1
ATOM 3503 O O . THR B 1 175 ? 28.686 -24.905 -5.907 1.00 115.05 176 THR B O 1
ATOM 3507 N N . SER B 1 176 ? 27.513 -23.640 -4.428 1.00 133.84 177 SER B N 1
ATOM 3508 C CA . SER B 1 176 ? 28.053 -24.252 -3.232 1.00 137.96 177 SER B CA 1
ATOM 3509 C C . SER B 1 176 ? 26.892 -24.664 -2.332 1.00 140.09 177 SER B C 1
ATOM 3510 O O . SER B 1 176 ? 27.086 -25.346 -1.330 1.00 182.04 177 SER B O 1
ATOM 3513 N N . GLY B 1 177 ? 25.680 -24.248 -2.712 1.00 116.31 178 GLY B N 1
ATOM 3514 C CA . GLY B 1 177 ? 24.461 -24.705 -2.065 1.00 115.28 178 GLY B CA 1
ATOM 3515 C C . GLY B 1 177 ? 23.393 -25.040 -3.103 1.00 122.29 178 GLY B C 1
ATOM 3516 O O . GLY B 1 177 ? 23.546 -24.684 -4.266 1.00 136.53 178 GLY B O 1
ATOM 3517 N N . SER B 1 178 ? 22.338 -25.744 -2.675 1.00 117.49 179 SER B N 1
ATOM 3518 C CA . SER B 1 178 ? 21.196 -26.092 -3.510 1.00 125.31 179 SER B CA 1
ATOM 3519 C C . SER B 1 178 ? 19.989 -26.423 -2.628 1.00 131.21 179 SER B C 1
ATOM 3520 O O . SER B 1 178 ? 20.021 -27.368 -1.839 1.00 152.79 179 SER B O 1
ATOM 3523 N N . GLN B 1 179 ? 18.913 -25.649 -2.780 1.00 114.35 180 GLN B N 1
ATOM 3524 C CA . GLN B 1 179 ? 17.734 -25.782 -1.940 1.00 111.61 180 GLN B CA 1
ATOM 3525 C C . GLN B 1 179 ? 16.502 -25.628 -2.822 1.00 103.46 180 GLN B C 1
ATOM 3526 O O . GLN B 1 179 ? 16.470 -24.731 -3.659 1.00 89.56 180 GLN B O 1
ATOM 3532 N N . GLY B 1 180 ? 15.497 -26.491 -2.630 1.00 103.15 181 GLY B N 1
ATOM 3533 C CA . GLY B 1 180 ? 14.320 -26.494 -3.493 1.00 109.52 181 GLY B CA 1
ATOM 3534 C C . GLY B 1 180 ? 14.684 -26.747 -4.959 1.00 125.48 181 GLY B C 1
ATOM 3535 O O . GLY B 1 180 ? 15.617 -27.501 -5.248 1.00 132.60 181 GLY B O 1
ATOM 3536 N N . HIS B 1 181 ? 13.954 -26.094 -5.879 1.00 123.06 182 HIS B N 1
ATOM 3537 C CA . HIS B 1 181 ? 14.333 -26.100 -7.284 1.00 119.02 182 HIS B CA 1
ATOM 3538 C C . HIS B 1 181 ? 15.214 -24.898 -7.585 1.00 106.02 182 HIS B C 1
ATOM 3539 O O . HIS B 1 181 ? 15.254 -24.454 -8.727 1.00 109.61 182 HIS B O 1
ATOM 3546 N N . VAL B 1 182 ? 15.929 -24.418 -6.561 1.00 106.13 183 VAL B N 1
ATOM 3547 C CA . VAL B 1 182 ? 16.516 -23.088 -6.543 1.00 99.90 183 VAL B CA 1
ATOM 3548 C C . VAL B 1 182 ? 17.959 -23.147 -6.046 1.00 90.84 183 VAL B C 1
ATOM 3549 O O . VAL B 1 182 ? 18.215 -22.834 -4.893 1.00 96.28 183 VAL B O 1
ATOM 3553 N N . TYR B 1 183 ? 18.891 -23.517 -6.934 1.00 96.54 184 TYR B N 1
ATOM 3554 C CA . TYR B 1 183 ? 20.328 -23.439 -6.691 1.00 98.33 184 TYR B CA 1
ATOM 3555 C C . TYR B 1 183 ? 20.723 -22.046 -6.178 1.00 101.03 184 TYR B C 1
ATOM 3556 O O . TYR B 1 183 ? 19.997 -21.068 -6.346 1.00 88.48 184 TYR B O 1
ATOM 3565 N N . GLU B 1 184 ? 21.888 -21.965 -5.529 1.00 105.12 185 GLU B N 1
ATOM 3566 C CA . GLU B 1 184 ? 22.373 -20.721 -4.958 1.00 95.50 185 GLU B CA 1
ATOM 3567 C C . GLU B 1 184 ? 23.760 -20.451 -5.524 1.00 91.22 185 GLU B C 1
ATOM 3568 O O . GLU B 1 184 ? 24.608 -21.336 -5.580 1.00 100.33 185 GLU B O 1
ATOM 3574 N N . VAL B 1 185 ? 23.986 -19.212 -5.947 1.00 95.71 186 VAL B N 1
ATOM 3575 C CA . VAL B 1 185 ? 25.101 -18.941 -6.840 1.00 109.43 186 VAL B CA 1
ATOM 3576 C C . VAL B 1 185 ? 26.160 -18.112 -6.119 1.00 118.26 186 VAL B C 1
ATOM 3577 O O . VAL B 1 185 ? 25.863 -17.070 -5.535 1.00 134.97 186 VAL B O 1
ATOM 3581 N N . ASN B 1 186 ? 27.411 -18.571 -6.201 1.00 111.70 187 ASN B N 1
ATOM 3582 C CA . ASN B 1 186 ? 28.492 -17.898 -5.505 1.00 102.56 187 ASN B CA 1
ATOM 3583 C C . ASN B 1 186 ? 29.455 -17.368 -6.552 1.00 100.52 187 ASN B C 1
ATOM 3584 O O . ASN B 1 186 ? 30.138 -16.382 -6.302 1.00 123.66 187 ASN B O 1
ATOM 3589 N N . ASP B 1 187 ? 29.500 -18.025 -7.717 1.00 101.07 188 ASP B N 1
ATOM 3590 C CA . ASP B 1 187 ? 30.191 -17.433 -8.855 1.00 110.74 188 ASP B CA 1
ATOM 3591 C C . ASP B 1 187 ? 29.646 -17.936 -10.198 1.00 120.94 188 ASP B C 1
ATOM 3592 O O . ASP B 1 187 ? 28.584 -18.568 -10.239 1.00 126.50 188 ASP B O 1
ATOM 3597 N N . LEU B 1 188 ? 30.404 -17.655 -11.279 1.00 100.55 189 LEU B N 1
ATOM 3598 C CA . LEU B 1 188 ? 29.912 -17.549 -12.648 1.00 86.75 189 LEU B CA 1
ATOM 3599 C C . LEU B 1 188 ? 31.089 -17.599 -13.615 1.00 89.42 189 LEU B C 1
ATOM 3600 O O . LEU B 1 188 ? 32.061 -16.874 -13.418 1.00 96.92 189 LEU B O 1
ATOM 3605 N N . VAL B 1 189 ? 30.978 -18.359 -14.711 1.00 95.66 190 VAL B N 1
ATOM 3606 C CA . VAL B 1 189 ? 32.008 -18.212 -15.734 1.00 119.13 190 VAL B CA 1
ATOM 3607 C C . VAL B 1 189 ? 31.411 -18.293 -17.139 1.00 114.86 190 VAL B C 1
ATOM 3608 O O . VAL B 1 189 ? 30.498 -19.075 -17.402 1.00 100.41 190 VAL B O 1
ATOM 3612 N N . GLU B 1 190 ? 31.986 -17.496 -18.047 1.00 117.44 191 GLU B N 1
ATOM 3613 C CA . GLU B 1 190 ? 31.606 -17.513 -19.447 1.00 125.98 191 GLU B CA 1
ATOM 3614 C C . GLU B 1 190 ? 32.533 -18.447 -20.215 1.00 121.38 191 GLU B C 1
ATOM 3615 O O . GLU B 1 190 ? 33.751 -18.319 -20.121 1.00 110.75 191 GLU B O 1
ATOM 3621 N N . LYS B 1 191 ? 31.918 -19.355 -20.985 1.00 125.09 192 LYS B N 1
ATOM 3622 C CA . LYS B 1 191 ? 32.571 -20.268 -21.916 1.00 130.23 192 LYS B CA 1
ATOM 3623 C C . LYS B 1 191 ? 33.731 -21.016 -21.247 1.00 130.81 192 LYS B C 1
ATOM 3624 O O . LYS B 1 191 ? 34.842 -21.042 -21.772 1.00 134.82 192 LYS B O 1
ATOM 3630 N N . PRO B 1 192 ? 33.513 -21.695 -20.091 1.00 130.63 193 PRO B N 1
ATOM 3631 C CA . PRO B 1 192 ? 34.586 -22.409 -19.394 1.00 131.89 193 PRO B CA 1
ATOM 3632 C C . PRO B 1 192 ? 35.021 -23.680 -20.116 1.00 135.88 193 PRO B C 1
ATOM 3633 O O . PRO B 1 192 ? 34.183 -24.550 -20.341 1.00 142.93 193 PRO B O 1
ATOM 3637 N N . SER B 1 193 ? 36.327 -23.780 -20.422 1.00 143.79 194 SER B N 1
ATOM 3638 C CA . SER B 1 193 ? 36.968 -24.970 -20.980 1.00 155.07 194 SER B CA 1
ATOM 3639 C C . SER B 1 193 ? 36.647 -26.210 -20.140 1.00 144.17 194 SER B C 1
ATOM 3640 O O . SER B 1 193 ? 36.684 -26.136 -18.912 1.00 129.41 194 SER B O 1
ATOM 3643 N N . PRO B 1 194 ? 36.367 -27.391 -20.756 1.00 132.05 195 PRO B N 1
ATOM 3644 C CA . PRO B 1 194 ? 35.698 -28.494 -20.055 1.00 126.07 195 PRO B CA 1
ATOM 3645 C C . PRO B 1 194 ? 36.173 -28.698 -18.613 1.00 130.17 195 PRO B C 1
ATOM 3646 O O . PRO B 1 194 ? 35.379 -29.026 -17.720 1.00 108.76 195 PRO B O 1
ATOM 3650 N N . GLU B 1 195 ? 37.480 -28.465 -18.413 1.00 143.32 196 GLU B N 1
ATOM 3651 C CA . GLU B 1 195 ? 38.184 -28.676 -17.156 1.00 144.42 196 GLU B CA 1
ATOM 3652 C C . GLU B 1 195 ? 37.953 -27.490 -16.223 1.00 139.00 196 GLU B C 1
ATOM 3653 O O . GLU B 1 195 ? 37.708 -27.696 -15.034 1.00 123.37 196 GLU B O 1
ATOM 3659 N N . GLU B 1 196 ? 38.009 -26.275 -16.793 1.00 139.85 197 GLU B N 1
ATOM 3660 C CA . GLU B 1 196 ? 37.813 -25.020 -16.080 1.00 133.43 197 GLU B CA 1
ATOM 3661 C C . GLU B 1 196 ? 36.418 -24.965 -15.452 1.00 138.42 197 GLU B C 1
ATOM 3662 O O . GLU B 1 196 ? 36.209 -24.239 -14.480 1.00 126.14 197 GLU B O 1
ATOM 3668 N N . ALA B 1 197 ? 35.474 -25.749 -16.001 1.00 150.46 198 ALA B N 1
ATOM 3669 C CA . ALA B 1 197 ? 34.049 -25.644 -15.697 1.00 136.56 198 ALA B CA 1
ATOM 3670 C C . ALA B 1 197 ? 33.720 -26.192 -14.309 1.00 120.06 198 ALA B C 1
ATOM 3671 O O . ALA B 1 197 ? 33.795 -27.391 -14.066 1.00 147.41 198 ALA B O 1
ATOM 3673 N N . PRO B 1 198 ? 33.310 -25.332 -13.360 1.00 109.79 199 PRO B N 1
ATOM 3674 C CA . PRO B 1 198 ? 33.064 -25.760 -11.984 1.00 110.71 199 PRO B CA 1
ATOM 3675 C C . PRO B 1 198 ? 31.647 -26.251 -11.720 1.00 106.69 199 PRO B C 1
ATOM 3676 O O . PRO B 1 198 ? 31.164 -26.155 -10.588 1.00 93.77 199 PRO B O 1
ATOM 3680 N N . SER B 1 199 ? 30.973 -26.723 -12.780 1.00 112.92 200 SER B N 1
ATOM 3681 C CA . SER B 1 199 ? 29.629 -27.286 -12.671 1.00 118.02 200 SER B CA 1
ATOM 3682 C C . SER B 1 199 ? 29.171 -27.841 -14.016 1.00 111.80 200 SER B C 1
ATOM 3683 O O . SER B 1 199 ? 29.894 -27.772 -15.008 1.00 106.27 200 SER B O 1
ATOM 3686 N N . GLU B 1 200 ? 27.957 -28.394 -14.033 1.00 113.77 201 GLU B N 1
ATOM 3687 C CA . GLU B 1 200 ? 27.394 -28.876 -15.281 1.00 134.71 201 GLU B CA 1
ATOM 3688 C C . GLU B 1 200 ? 26.152 -28.060 -15.650 1.00 147.87 201 GLU B C 1
ATOM 3689 O O . GLU B 1 200 ? 25.468 -28.373 -16.623 1.00 157.23 201 GLU B O 1
ATOM 3691 N N . ILE B 1 201 ? 25.890 -26.991 -14.885 1.00 143.01 202 ILE B N 1
ATOM 3692 C CA . ILE B 1 201 ? 24.661 -26.218 -14.993 1.00 119.81 202 ILE B CA 1
ATOM 3693 C C . ILE B 1 201 ? 24.929 -24.919 -15.764 1.00 117.23 202 ILE B C 1
ATOM 3694 O O . ILE B 1 201 ? 25.931 -24.236 -15.550 1.00 99.56 202 ILE B O 1
ATOM 3699 N N . ALA B 1 202 ? 24.037 -24.595 -16.705 1.00 120.43 203 ALA B N 1
ATOM 3700 C CA . ALA B 1 202 ? 24.187 -23.391 -17.510 1.00 106.39 203 ALA B CA 1
ATOM 3701 C C . ALA B 1 202 ? 22.938 -22.514 -17.413 1.00 110.38 203 ALA B C 1
ATOM 3702 O O . ALA B 1 202 ? 21.841 -22.967 -17.051 1.00 92.15 203 ALA B O 1
ATOM 3704 N N . VAL B 1 203 ? 23.141 -21.236 -17.748 1.00 117.26 204 VAL B N 1
ATOM 3705 C CA . VAL B 1 203 ? 22.109 -20.213 -17.717 1.00 103.67 204 VAL B CA 1
ATOM 3706 C C . VAL B 1 203 ? 21.440 -20.136 -19.090 1.00 94.22 204 VAL B C 1
ATOM 3707 O O . VAL B 1 203 ? 22.106 -20.099 -20.131 1.00 74.70 204 VAL B O 1
ATOM 3719 N N . GLY B 1 205 ? 19.501 -18.001 -21.021 1.00 77.81 206 GLY B N 1
ATOM 3720 C CA . GLY B 1 205 ? 19.089 -16.728 -21.607 1.00 77.75 206 GLY B CA 1
ATOM 3721 C C . GLY B 1 205 ? 17.842 -16.110 -20.967 1.00 82.16 206 GLY B C 1
ATOM 3722 O O . GLY B 1 205 ? 16.981 -15.550 -21.649 1.00 87.86 206 GLY B O 1
ATOM 3723 N N . ARG B 1 206 ? 17.743 -16.239 -19.644 1.00 78.62 207 ARG B N 1
ATOM 3724 C CA . ARG B 1 206 ? 16.681 -15.626 -18.871 1.00 74.70 207 ARG B CA 1
ATOM 3725 C C . ARG B 1 206 ? 17.286 -15.046 -17.597 1.00 83.71 207 ARG B C 1
ATOM 3726 O O . ARG B 1 206 ? 18.269 -15.580 -17.091 1.00 88.07 207 ARG B O 1
ATOM 3734 N N . TYR B 1 207 ? 16.729 -13.920 -17.127 1.00 83.30 208 TYR B N 1
ATOM 3735 C CA . TYR B 1 207 ? 17.255 -13.177 -15.989 1.00 72.38 208 TYR B CA 1
ATOM 3736 C C . TYR B 1 207 ? 16.150 -12.329 -15.380 1.00 72.20 208 TYR B C 1
ATOM 3737 O O . TYR B 1 207 ? 15.192 -11.948 -16.039 1.00 87.17 208 TYR B O 1
ATOM 3746 N N . VAL B 1 208 ? 16.289 -12.074 -14.088 1.00 73.40 209 VAL B N 1
ATOM 3747 C CA . VAL B 1 208 ? 15.666 -10.922 -13.466 1.00 77.22 209 VAL B CA 1
ATOM 3748 C C . VAL B 1 208 ? 16.797 -10.123 -12.817 1.00 77.94 209 VAL B C 1
ATOM 3749 O O . VAL B 1 208 ? 17.718 -10.730 -12.265 1.00 80.11 209 VAL B O 1
ATOM 3753 N N . LEU B 1 209 ? 16.781 -8.783 -12.970 1.00 79.24 210 LEU B N 1
ATOM 3754 C CA . LEU B 1 209 ? 17.825 -7.924 -12.404 1.00 78.19 210 LEU B CA 1
ATOM 3755 C C . LEU B 1 209 ? 17.245 -6.741 -11.612 1.00 84.25 210 LEU B C 1
ATOM 3756 O O . LEU B 1 209 ? 16.020 -6.558 -11.523 1.00 78.74 210 LEU B O 1
ATOM 3761 N N . ASN B 1 210 ? 18.146 -5.958 -10.991 1.00 82.04 211 ASN B N 1
ATOM 3762 C CA . ASN B 1 210 ? 17.753 -4.704 -10.361 1.00 88.49 211 ASN B CA 1
ATOM 3763 C C . ASN B 1 210 ? 18.548 -3.550 -10.983 1.00 99.09 211 ASN B C 1
ATOM 3764 O O . ASN B 1 210 ? 19.566 -3.767 -11.670 1.00 85.04 211 ASN B O 1
ATOM 3769 N N . SER B 1 211 ? 18.073 -2.325 -10.700 1.00 84.93 212 SER B N 1
ATOM 3770 C CA . SER B 1 211 ? 18.744 -1.075 -11.025 1.00 85.59 212 SER B CA 1
ATOM 3771 C C . SER B 1 211 ? 20.181 -1.057 -10.500 1.00 91.89 212 SER B C 1
ATOM 3772 O O . SER B 1 211 ? 21.091 -0.552 -11.148 1.00 102.29 212 SER B O 1
ATOM 3775 N N . SER B 1 212 ? 20.362 -1.576 -9.288 1.00 88.74 213 SER B N 1
ATOM 3776 C CA . SER B 1 212 ? 21.677 -1.877 -8.759 1.00 96.81 213 SER B CA 1
ATOM 3777 C C . SER B 1 212 ? 22.568 -2.349 -9.906 1.00 100.54 213 SER B C 1
ATOM 3778 O O . SER B 1 212 ? 23.597 -1.742 -10.191 1.00 102.23 213 SER B O 1
ATOM 3781 N N . ILE B 1 213 ? 22.114 -3.403 -10.594 1.00 103.12 214 ILE B N 1
ATOM 3782 C CA . ILE B 1 213 ? 22.897 -4.033 -11.640 1.00 105.03 214 ILE B CA 1
ATOM 3783 C C . ILE B 1 213 ? 23.235 -2.943 -12.650 1.00 94.90 214 ILE B C 1
ATOM 3784 O O . ILE B 1 213 ? 24.307 -2.930 -13.267 1.00 81.86 214 ILE B O 1
ATOM 3789 N N . PHE B 1 214 ? 22.324 -1.975 -12.775 1.00 98.08 215 PHE B N 1
ATOM 3790 C CA . PHE B 1 214 ? 22.536 -0.949 -13.796 1.00 119.05 215 PHE B CA 1
ATOM 3791 C C . PHE B 1 214 ? 23.804 -0.149 -13.550 1.00 114.51 215 PHE B C 1
ATOM 3792 O O . PHE B 1 214 ? 24.599 0.038 -14.477 1.00 94.82 215 PHE B O 1
ATOM 3800 N N . SER B 1 215 ? 23.904 0.388 -12.325 1.00 115.68 216 SER B N 1
ATOM 3801 C CA . SER B 1 215 ? 25.100 1.076 -11.873 1.00 103.94 216 SER B CA 1
ATOM 3802 C C . SER B 1 215 ? 26.326 0.156 -11.963 1.00 105.03 216 SER B C 1
ATOM 3803 O O . SER B 1 215 ? 27.336 0.547 -12.541 1.00 86.60 216 SER B O 1
ATOM 3806 N N . VAL B 1 216 ? 26.223 -1.091 -11.467 1.00 112.19 217 VAL B N 1
ATOM 3807 C CA . VAL B 1 216 ? 27.309 -2.069 -11.494 1.00 97.84 217 VAL B CA 1
ATOM 3808 C C . VAL B 1 216 ? 27.887 -2.211 -12.906 1.00 94.83 217 VAL B C 1
ATOM 3809 O O . VAL B 1 216 ? 29.098 -2.308 -13.090 1.00 91.71 217 VAL B O 1
ATOM 3813 N N . LEU B 1 217 ? 26.998 -2.271 -13.904 1.00 110.81 218 LEU B N 1
ATOM 3814 C CA . LEU B 1 217 ? 27.391 -2.479 -15.290 1.00 117.90 218 LEU B CA 1
ATOM 3815 C C . LEU B 1 217 ? 27.971 -1.179 -15.852 1.00 118.84 218 LEU B C 1
ATOM 3816 O O . LEU B 1 217 ? 28.823 -1.218 -16.744 1.00 118.30 218 LEU B O 1
ATOM 3818 N N . LYS B 1 218 ? 27.478 -0.038 -15.336 1.00 113.39 219 LYS B N 1
ATOM 3819 C CA . LYS B 1 218 ? 28.067 1.257 -15.649 1.00 114.59 219 LYS B CA 1
ATOM 3820 C C . LYS B 1 218 ? 29.535 1.233 -15.230 1.00 118.99 219 LYS B C 1
ATOM 3821 O O . LYS B 1 218 ? 30.399 1.428 -16.088 1.00 106.65 219 LYS B O 1
ATOM 3827 N N . THR B 1 219 ? 29.787 0.903 -13.945 1.00 123.95 220 THR B N 1
ATOM 3828 C CA . THR B 1 219 ? 31.116 0.891 -13.330 1.00 127.06 220 THR B CA 1
ATOM 3829 C C . THR B 1 219 ? 32.098 0.031 -14.136 1.00 117.37 220 THR B C 1
ATOM 3830 O O . THR B 1 219 ? 33.088 0.548 -14.645 1.00 104.02 220 THR B O 1
ATOM 3834 N N . ILE B 1 220 ? 31.824 -1.282 -14.236 1.00 117.41 221 ILE B N 1
ATOM 3835 C CA . ILE B 1 220 ? 32.625 -2.266 -14.962 1.00 122.62 221 ILE B CA 1
ATOM 3836 C C . ILE B 1 220 ? 33.117 -1.710 -16.302 1.00 140.49 221 ILE B C 1
ATOM 3837 O O . ILE B 1 220 ? 34.198 -2.086 -16.775 1.00 118.34 221 ILE B O 1
ATOM 3842 N N . GLY B 1 221 ? 32.259 -0.897 -16.941 1.00 161.62 222 GLY B N 1
ATOM 3843 C CA . GLY B 1 221 ? 32.511 -0.278 -18.232 1.00 141.58 222 GLY B CA 1
ATOM 3844 C C . GLY B 1 221 ? 33.370 0.963 -18.095 1.00 132.16 222 GLY B C 1
ATOM 3845 O O . GLY B 1 221 ? 34.562 0.853 -18.434 1.00 151.56 222 GLY B O 1
ATOM 3846 N N . GLU B 1 227 ? 33.583 -4.445 -25.599 1.00 145.81 228 GLU B N 1
ATOM 3847 C CA . GLU B 1 227 ? 32.240 -4.943 -25.186 1.00 134.63 228 GLU B CA 1
ATOM 3848 C C . GLU B 1 227 ? 32.229 -5.194 -23.678 1.00 123.71 228 GLU B C 1
ATOM 3849 O O . GLU B 1 227 ? 33.271 -5.264 -23.035 1.00 124.65 228 GLU B O 1
ATOM 3851 N N . ILE B 1 228 ? 31.023 -5.342 -23.127 1.00 129.50 229 ILE B N 1
ATOM 3852 C CA . ILE B 1 228 ? 30.797 -5.401 -21.692 1.00 107.62 229 ILE B CA 1
ATOM 3853 C C . ILE B 1 228 ? 29.970 -6.651 -21.396 1.00 103.90 229 ILE B C 1
ATOM 3854 O O . ILE B 1 228 ? 28.748 -6.575 -21.414 1.00 135.96 229 ILE B O 1
ATOM 3859 N N . GLN B 1 229 ? 30.618 -7.799 -21.150 1.00 90.97 230 GLN B N 1
ATOM 3860 C CA . GLN B 1 229 ? 29.889 -9.038 -20.882 1.00 102.44 230 GLN B CA 1
ATOM 3861 C C . GLN B 1 229 ? 29.034 -8.903 -19.604 1.00 103.84 230 GLN B C 1
ATOM 3862 O O . GLN B 1 229 ? 29.457 -8.309 -18.617 1.00 102.23 230 GLN B O 1
ATOM 3864 N N . LEU B 1 230 ? 27.804 -9.436 -19.625 1.00 99.82 231 LEU B N 1
ATOM 3865 C CA . LEU B 1 230 ? 26.809 -9.142 -18.599 1.00 90.26 231 LEU B CA 1
ATOM 3866 C C . LEU B 1 230 ? 27.033 -10.033 -17.380 1.00 104.97 231 LEU B C 1
ATOM 3867 O O . LEU B 1 230 ? 26.472 -9.788 -16.312 1.00 92.24 231 LEU B O 1
ATOM 3872 N N . THR B 1 231 ? 27.875 -11.058 -17.561 1.00 123.18 232 THR B N 1
ATOM 3873 C CA . THR B 1 231 ? 28.161 -12.045 -16.533 1.00 122.21 232 THR B CA 1
ATOM 3874 C C . THR B 1 231 ? 29.078 -11.432 -15.479 1.00 115.68 232 THR B C 1
ATOM 3875 O O . THR B 1 231 ? 28.805 -11.523 -14.285 1.00 107.03 232 THR B O 1
ATOM 3879 N N . ASP B 1 232 ? 30.149 -10.789 -15.958 1.00 106.93 233 ASP B N 1
ATOM 3880 C CA . ASP B 1 232 ? 31.132 -10.103 -15.138 1.00 117.80 233 ASP B CA 1
ATOM 3881 C C . ASP B 1 232 ? 30.427 -9.231 -14.102 1.00 109.59 233 ASP B C 1
ATOM 3882 O O . ASP B 1 232 ? 30.942 -9.014 -13.003 1.00 116.17 233 ASP B O 1
ATOM 3887 N N . ALA B 1 233 ? 29.242 -8.741 -14.466 1.00 91.67 234 ALA B N 1
ATOM 3888 C CA . ALA B 1 233 ? 28.474 -7.900 -13.569 1.00 105.46 234 ALA B CA 1
ATOM 3889 C C . ALA B 1 233 ? 27.686 -8.772 -12.595 1.00 114.80 234 ALA B C 1
ATOM 3890 O O . ALA B 1 233 ? 27.663 -8.494 -11.397 1.00 121.53 234 ALA B O 1
ATOM 3892 N N . LEU B 1 234 ? 27.050 -9.828 -13.119 1.00 129.51 235 LEU B N 1
ATOM 3893 C CA . LEU B 1 234 ? 26.382 -10.803 -12.274 1.00 131.36 235 LEU B CA 1
ATOM 3894 C C . LEU B 1 234 ? 27.427 -11.487 -11.383 1.00 139.94 235 LEU B C 1
ATOM 3895 O O . LEU B 1 234 ? 27.070 -12.064 -10.360 1.00 177.33 235 LEU B O 1
ATOM 3897 N N . ARG B 1 235 ? 28.720 -11.363 -11.747 1.00 127.01 236 ARG B N 1
ATOM 3898 C CA . ARG B 1 235 ? 29.856 -11.922 -11.016 1.00 109.99 236 ARG B CA 1
ATOM 3899 C C . ARG B 1 235 ? 30.301 -10.999 -9.885 1.00 116.43 236 ARG B C 1
ATOM 3900 O O . ARG B 1 235 ? 30.522 -11.462 -8.763 1.00 110.41 236 ARG B O 1
ATOM 3908 N N . GLU B 1 236 ? 30.506 -9.716 -10.229 1.00 115.04 237 GLU B N 1
ATOM 3909 C CA . GLU B 1 236 ? 30.942 -8.694 -9.291 1.00 113.50 237 GLU B CA 1
ATOM 3910 C C . GLU B 1 236 ? 29.786 -8.297 -8.365 1.00 109.26 237 GLU B C 1
ATOM 3911 O O . GLU B 1 236 ? 29.998 -7.545 -7.418 1.00 131.47 237 GLU B O 1
ATOM 3913 N N . VAL B 1 237 ? 28.577 -8.824 -8.612 1.00 102.99 238 VAL B N 1
ATOM 3914 C CA . VAL B 1 237 ? 27.507 -8.730 -7.626 1.00 116.16 238 VAL B CA 1
ATOM 3915 C C . VAL B 1 237 ? 27.685 -9.843 -6.601 1.00 126.63 238 VAL B C 1
ATOM 3916 O O . VAL B 1 237 ? 27.306 -9.684 -5.439 1.00 130.69 238 VAL B O 1
ATOM 3920 N N . CYS B 1 238 ? 28.244 -10.969 -7.068 1.00 149.06 239 CYS B N 1
ATOM 3921 C CA . CYS B 1 238 ? 28.305 -12.202 -6.298 1.00 157.27 239 CYS B CA 1
ATOM 3922 C C . CYS B 1 238 ? 29.395 -12.119 -5.238 1.00 154.05 239 CYS B C 1
ATOM 3923 O O . CYS B 1 238 ? 29.268 -12.722 -4.172 1.00 142.91 239 CYS B O 1
ATOM 3926 N N . ARG B 1 239 ? 30.441 -11.351 -5.556 1.00 144.13 240 ARG B N 1
ATOM 3927 C CA . ARG B 1 239 ? 31.527 -11.079 -4.634 1.00 126.46 240 ARG B CA 1
ATOM 3928 C C . ARG B 1 239 ? 30.997 -10.304 -3.431 1.00 113.56 240 ARG B C 1
ATOM 3929 O O . ARG B 1 239 ? 31.359 -10.603 -2.298 1.00 106.63 240 ARG B O 1
ATOM 3937 N N . LYS B 1 240 ? 30.101 -9.345 -3.677 1.00 116.91 241 LYS B N 1
ATOM 3938 C CA . LYS B 1 240 ? 29.502 -8.591 -2.585 1.00 123.89 241 LYS B CA 1
ATOM 3939 C C . LYS B 1 240 ? 28.371 -9.396 -1.940 1.00 115.26 241 LYS B C 1
ATOM 3940 O O . LYS B 1 240 ? 28.147 -9.284 -0.743 1.00 135.26 241 LYS B O 1
ATOM 3942 N N . GLU B 1 241 ? 27.679 -10.237 -2.711 1.00 104.66 242 GLU B N 1
ATOM 3943 C CA . GLU B 1 241 ? 26.514 -10.919 -2.171 1.00 114.36 242 GLU B CA 1
ATOM 3944 C C . GLU B 1 241 ? 26.199 -12.130 -3.046 1.00 123.38 242 GLU B C 1
ATOM 3945 O O . GLU B 1 241 ? 26.572 -12.173 -4.214 1.00 117.62 242 GLU B O 1
ATOM 3951 N N . PRO B 1 242 ? 25.515 -13.171 -2.523 1.00 124.60 243 PRO B N 1
ATOM 3952 C CA . PRO B 1 242 ? 25.152 -14.318 -3.352 1.00 115.98 243 PRO B CA 1
ATOM 3953 C C . PRO B 1 242 ? 23.803 -14.137 -4.045 1.00 105.48 243 PRO B C 1
ATOM 3954 O O . PRO B 1 242 ? 22.798 -13.852 -3.380 1.00 89.94 243 PRO B O 1
ATOM 3958 N N . ILE B 1 243 ? 23.796 -14.367 -5.371 1.00 103.09 244 ILE B N 1
ATOM 3959 C CA . ILE B 1 243 ? 22.572 -14.416 -6.175 1.00 102.77 244 ILE B CA 1
ATOM 3960 C C . ILE B 1 243 ? 21.913 -15.809 -6.138 1.00 97.16 244 ILE B C 1
ATOM 3961 O O . ILE B 1 243 ? 22.270 -16.673 -5.338 1.00 99.13 244 ILE B O 1
ATOM 3966 N N . HIS B 1 244 ? 20.882 -16.006 -6.968 1.00 95.20 245 HIS B N 1
ATOM 3967 C CA . HIS B 1 244 ? 20.063 -17.215 -6.960 1.00 108.03 245 HIS B CA 1
ATOM 3968 C C . HIS B 1 244 ? 19.725 -17.651 -8.392 1.00 124.61 245 HIS B C 1
ATOM 3969 O O . HIS B 1 244 ? 19.683 -16.820 -9.297 1.00 127.72 245 HIS B O 1
ATOM 3976 N N . ALA B 1 245 ? 19.506 -18.967 -8.598 1.00 127.35 246 ALA B N 1
ATOM 3977 C CA . ALA B 1 245 ? 19.179 -19.565 -9.896 1.00 102.46 246 ALA B CA 1
ATOM 3978 C C . ALA B 1 245 ? 18.056 -20.591 -9.753 1.00 91.22 246 ALA B C 1
ATOM 3979 O O . ALA B 1 245 ? 18.000 -21.305 -8.760 1.00 99.60 246 ALA B O 1
ATOM 3981 N N . ARG B 1 246 ? 17.172 -20.675 -10.756 1.00 90.49 247 ARG B N 1
ATOM 3982 C CA . ARG B 1 246 ? 16.048 -21.603 -10.710 1.00 84.25 247 ARG B CA 1
ATOM 3983 C C . ARG B 1 246 ? 16.267 -22.664 -11.780 1.00 88.43 247 ARG B C 1
ATOM 3984 O O . ARG B 1 246 ? 16.624 -22.331 -12.911 1.00 89.67 247 ARG B O 1
ATOM 3992 N N . LEU B 1 247 ? 16.132 -23.938 -11.394 1.00 87.34 248 LEU B N 1
ATOM 3993 C CA . LEU B 1 247 ? 16.077 -24.974 -12.406 1.00 79.98 248 LEU B CA 1
ATOM 3994 C C . LEU B 1 247 ? 14.760 -24.735 -13.124 1.00 95.11 248 LEU B C 1
ATOM 3995 O O . LEU B 1 247 ? 13.714 -24.554 -12.488 1.00 86.58 248 LEU B O 1
ATOM 4000 N N . LEU B 1 248 ? 14.864 -24.591 -14.444 1.00 99.51 249 LEU B N 1
ATOM 4001 C CA . LEU B 1 248 ? 13.689 -24.296 -15.236 1.00 90.48 249 LEU B CA 1
ATOM 4002 C C . LEU B 1 248 ? 12.991 -25.615 -15.550 1.00 99.72 249 LEU B C 1
ATOM 4003 O O . LEU B 1 248 ? 13.509 -26.440 -16.309 1.00 99.16 249 LEU B O 1
ATOM 4008 N N . GLU B 1 249 ? 11.839 -25.831 -14.903 1.00 94.30 250 GLU B N 1
ATOM 4009 C CA . GLU B 1 249 ? 10.922 -26.880 -15.318 1.00 92.55 250 GLU B CA 1
ATOM 4010 C C . GLU B 1 249 ? 10.353 -26.535 -16.697 1.00 94.34 250 GLU B C 1
ATOM 4011 O O . GLU B 1 249 ? 9.811 -25.456 -16.918 1.00 110.33 250 GLU B O 1
ATOM 4017 N N . GLY B 1 250 ? 10.492 -27.476 -17.626 1.00 84.27 251 GLY B N 1
ATOM 4018 C CA . GLY B 1 250 ? 9.931 -27.355 -18.955 1.00 89.76 251 GLY B CA 1
ATOM 4019 C C . GLY B 1 250 ? 10.918 -27.804 -20.032 1.00 92.78 251 GLY B C 1
ATOM 4020 O O . GLY B 1 250 ? 12.077 -28.119 -19.747 1.00 90.26 251 GLY B O 1
ATOM 4021 N N . ASN B 1 251 ? 10.453 -27.775 -21.284 1.00 84.17 252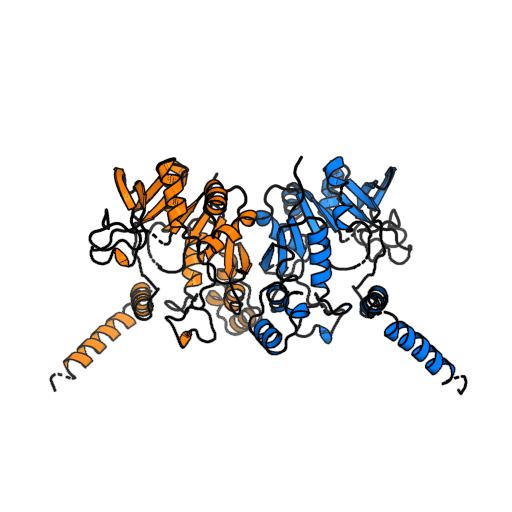 ASN B N 1
ATOM 4022 C CA . ASN B 1 251 ? 11.246 -28.211 -22.419 1.00 84.46 252 ASN B CA 1
ATOM 4023 C C . ASN B 1 251 ? 11.923 -27.030 -23.111 1.00 79.91 252 ASN B C 1
ATOM 4024 O O . ASN B 1 251 ? 11.266 -26.043 -23.446 1.00 87.20 252 ASN B O 1
ATOM 4029 N N . ARG B 1 252 ? 13.226 -27.183 -23.384 1.00 68.69 253 ARG B N 1
ATOM 4030 C CA . ARG B 1 252 ? 14.034 -26.124 -23.972 1.00 72.80 253 ARG B CA 1
ATOM 4031 C C . ARG B 1 252 ? 14.459 -26.452 -25.407 1.00 73.55 253 ARG B C 1
ATOM 4032 O O . ARG B 1 252 ? 15.164 -27.437 -25.630 1.00 81.21 253 ARG B O 1
ATOM 4040 N N . TYR B 1 253 ? 14.124 -25.561 -26.358 1.00 70.07 254 TYR B N 1
ATOM 4041 C CA . TYR B 1 253 ? 14.563 -25.694 -27.744 1.00 72.37 254 TYR B CA 1
ATOM 4042 C C . TYR B 1 253 ? 15.502 -24.550 -28.121 1.00 69.37 254 TYR B C 1
ATOM 4043 O O . TYR B 1 253 ? 15.055 -23.451 -28.398 1.00 86.37 254 TYR B O 1
ATOM 4052 N N . ASP B 1 254 ? 16.807 -24.807 -28.118 1.00 67.12 255 ASP B N 1
ATOM 4053 C CA . ASP B 1 254 ? 17.789 -23.848 -28.592 1.00 73.37 255 ASP B CA 1
ATOM 4054 C C . ASP B 1 254 ? 17.496 -23.542 -30.066 1.00 76.16 255 ASP B C 1
ATOM 4055 O O . ASP B 1 254 ? 17.331 -24.470 -30.862 1.00 77.36 255 ASP B O 1
ATOM 4060 N N . ILE B 1 255 ? 17.405 -22.245 -30.418 1.00 70.73 256 ILE B N 1
ATOM 4061 C CA . ILE B 1 255 ? 17.202 -21.853 -31.806 1.00 69.55 256 ILE B CA 1
ATOM 4062 C C . ILE B 1 255 ? 18.337 -20.981 -32.338 1.00 71.12 256 ILE B C 1
ATOM 4063 O O . ILE B 1 255 ? 18.080 -20.185 -33.239 1.00 84.83 256 ILE B O 1
ATOM 4068 N N . GLY B 1 256 ? 19.573 -21.178 -31.845 1.00 64.45 257 GLY B N 1
ATOM 4069 C CA . GLY B 1 256 ? 20.753 -20.505 -32.374 1.00 53.04 257 GLY B CA 1
ATOM 4070 C C . GLY B 1 256 ? 21.179 -21.019 -33.747 1.00 59.39 257 GLY B C 1
ATOM 4071 O O . GLY B 1 256 ? 21.809 -20.285 -34.488 1.00 78.35 257 GLY B O 1
ATOM 4072 N N . ASP B 1 257 ? 20.836 -22.278 -34.068 1.00 76.59 258 ASP B N 1
ATOM 4073 C CA . ASP B 1 257 ? 21.277 -23.048 -35.228 1.00 76.65 258 ASP B CA 1
ATOM 4074 C C . ASP B 1 257 ? 20.199 -23.059 -36.314 1.00 75.81 258 ASP B C 1
ATOM 4075 O O . ASP B 1 257 ? 19.022 -22.907 -36.005 1.00 75.09 258 ASP B O 1
ATOM 4080 N N . LYS B 1 258 ? 20.578 -23.353 -37.569 1.00 67.17 259 LYS B N 1
ATOM 4081 C CA . LYS B 1 258 ? 19.578 -23.718 -38.561 1.00 61.27 259 LYS B CA 1
ATOM 4082 C C . LYS B 1 258 ? 18.867 -24.987 -38.103 1.00 63.38 259 LYS B C 1
ATOM 4083 O O . LYS B 1 258 ? 17.633 -25.028 -37.989 1.00 72.90 259 LYS B O 1
ATOM 4089 N N . LEU B 1 259 ? 19.667 -26.003 -37.796 1.00 58.53 260 LEU B N 1
ATOM 4090 C CA . LEU B 1 259 ? 19.133 -27.268 -37.340 1.00 65.13 260 LEU B CA 1
ATOM 4091 C C . LEU B 1 259 ? 18.374 -27.128 -36.022 1.00 76.97 260 LEU B C 1
ATOM 4092 O O . LEU B 1 259 ? 17.412 -27.857 -35.789 1.00 86.39 260 LEU B O 1
ATOM 4097 N N . GLY B 1 260 ? 18.857 -26.251 -35.137 1.00 73.08 261 GLY B N 1
ATOM 4098 C CA . GLY B 1 260 ? 18.128 -25.888 -33.935 1.00 74.29 261 GLY B CA 1
ATOM 4099 C C . GLY B 1 260 ? 16.697 -25.450 -34.239 1.00 75.67 261 GLY B C 1
ATOM 4100 O O . GLY B 1 260 ? 15.761 -25.951 -33.618 1.00 92.92 261 GLY B O 1
ATOM 4101 N N . CYS B 1 261 ? 16.531 -24.531 -35.198 1.00 65.90 262 CYS B N 1
ATOM 4102 C CA . CYS B 1 261 ? 15.203 -24.147 -35.663 1.00 72.37 262 CYS B CA 1
ATOM 4103 C C . CYS B 1 261 ? 14.424 -25.315 -36.256 1.00 68.45 262 CYS B C 1
ATOM 4104 O O . CYS B 1 261 ? 13.237 -25.454 -35.972 1.00 59.72 262 CYS B O 1
ATOM 4107 N N . PHE B 1 262 ? 15.073 -26.116 -37.109 1.00 62.34 263 PHE B N 1
ATOM 4108 C CA . PHE B 1 262 ? 14.379 -27.297 -37.598 1.00 64.20 263 PHE B CA 1
ATOM 4109 C C . PHE B 1 262 ? 13.765 -28.075 -36.443 1.00 60.07 263 PHE B C 1
ATOM 4110 O O . PHE B 1 262 ? 12.546 -28.205 -36.408 1.00 64.69 263 PHE B O 1
ATOM 4118 N N . LYS B 1 263 ? 14.607 -28.554 -35.512 1.00 62.44 264 LYS B N 1
ATOM 4119 C CA . LYS B 1 263 ? 14.173 -29.262 -34.305 1.00 68.65 264 LYS B CA 1
ATOM 4120 C C . LYS B 1 263 ? 13.013 -28.558 -33.593 1.00 64.23 264 LYS B C 1
ATOM 4121 O O . LYS B 1 263 ? 12.039 -29.220 -33.233 1.00 62.38 264 LYS B O 1
ATOM 4127 N N . ALA B 1 264 ? 13.102 -27.229 -33.409 1.00 55.39 265 ALA B N 1
ATOM 4128 C CA . ALA B 1 264 ? 12.101 -26.520 -32.621 1.00 60.70 265 ALA B CA 1
ATOM 4129 C C . ALA B 1 264 ? 10.728 -26.563 -33.289 1.00 61.26 265 ALA B C 1
ATOM 4130 O O . ALA B 1 264 ? 9.707 -26.616 -32.610 1.00 56.82 265 ALA B O 1
ATOM 4132 N N . SER B 1 265 ? 10.735 -26.520 -34.627 1.00 62.91 266 SER B N 1
ATOM 4133 C CA . SER B 1 265 ? 9.533 -26.466 -35.438 1.00 63.97 266 SER B CA 1
ATOM 4134 C C . SER B 1 265 ? 8.798 -27.798 -35.392 1.00 68.90 266 SER B C 1
ATOM 4135 O O . SER B 1 265 ? 7.569 -27.836 -35.304 1.00 70.58 266 SER B O 1
ATOM 4138 N N . THR B 1 266 ? 9.574 -28.876 -35.512 1.00 60.18 267 THR B N 1
ATOM 4139 C CA . THR B 1 266 ? 9.061 -30.228 -35.421 1.00 59.25 267 THR B CA 1
ATOM 4140 C C . THR B 1 266 ? 8.413 -30.471 -34.062 1.00 64.75 267 THR B C 1
ATOM 4141 O O . THR B 1 266 ? 7.234 -30.823 -34.001 1.00 69.94 267 THR B O 1
ATOM 4145 N N . GLU B 1 267 ? 9.181 -30.262 -32.985 1.00 61.29 268 GLU B N 1
ATOM 4146 C CA . GLU B 1 267 ? 8.685 -30.522 -31.647 1.00 60.55 268 GLU B CA 1
ATOM 4147 C C . GLU B 1 267 ? 7.462 -29.667 -31.327 1.00 59.18 268 GLU B C 1
ATOM 4148 O O . GLU B 1 267 ? 6.412 -30.182 -30.929 1.00 68.90 268 GLU B O 1
ATOM 4154 N N . ILE B 1 268 ? 7.558 -28.357 -31.516 1.00 55.69 269 ILE B N 1
ATOM 4155 C CA . ILE B 1 268 ? 6.343 -27.600 -31.249 1.00 55.32 269 ILE B CA 1
ATOM 4156 C C . ILE B 1 268 ? 5.247 -28.033 -32.216 1.00 55.96 269 ILE B C 1
ATOM 4157 O O . ILE B 1 268 ? 4.071 -27.977 -31.873 1.00 58.91 269 ILE B O 1
ATOM 4162 N N . GLY B 1 269 ? 5.647 -28.479 -33.415 1.00 61.26 270 GLY B N 1
ATOM 4163 C CA . GLY B 1 269 ? 4.715 -28.964 -34.419 1.00 56.64 270 GLY B CA 1
ATOM 4164 C C . GLY B 1 269 ? 3.872 -30.086 -33.836 1.00 61.66 270 GLY B C 1
ATOM 4165 O O . GLY B 1 269 ? 2.629 -30.082 -33.949 1.00 50.08 270 GLY B O 1
ATOM 4166 N N . LEU B 1 270 ? 4.593 -30.976 -33.135 1.00 61.21 271 LEU B N 1
ATOM 4167 C CA . LEU B 1 270 ? 4.017 -32.159 -32.522 1.00 60.91 271 LEU B CA 1
ATOM 4168 C C . LEU B 1 270 ? 3.030 -31.814 -31.416 1.00 64.82 271 LEU B C 1
ATOM 4169 O O . LEU B 1 270 ? 2.185 -32.637 -31.114 1.00 69.43 271 LEU B O 1
ATOM 4182 N N . ARG B 1 272 ? 0.819 -29.316 -31.811 1.00 80.57 273 ARG B N 1
ATOM 4183 C CA . ARG B 1 272 ? -0.392 -28.993 -32.546 1.00 89.58 273 ARG B CA 1
ATOM 4184 C C . ARG B 1 272 ? -1.129 -30.289 -32.908 1.00 90.94 273 ARG B C 1
ATOM 4185 O O . ARG B 1 272 ? -0.559 -31.200 -33.526 1.00 89.47 273 ARG B O 1
ATOM 4193 N N . PRO B 1 273 ? -2.417 -30.424 -32.515 1.00 84.98 274 PRO B N 1
ATOM 4194 C CA . PRO B 1 273 ? -3.161 -31.663 -32.739 1.00 85.70 274 PRO B CA 1
ATOM 4195 C C . PRO B 1 273 ? -3.314 -31.987 -34.227 1.00 83.46 274 PRO B C 1
ATOM 4196 O O . PRO B 1 273 ? -3.065 -33.126 -34.642 1.00 93.09 274 PRO B O 1
ATOM 4200 N N . GLU B 1 274 ? -3.660 -30.964 -35.022 1.00 76.72 275 GLU B N 1
ATOM 4201 C CA . GLU B 1 274 ? -3.877 -31.112 -36.457 1.00 85.21 275 GLU B CA 1
ATOM 4202 C C . GLU B 1 274 ? -2.600 -31.518 -37.196 1.00 83.92 275 GLU B C 1
ATOM 4203 O O . GLU B 1 274 ? -2.686 -32.242 -38.182 1.00 103.65 275 GLU B O 1
ATOM 4217 N N . ARG B 1 276 ? 0.200 -32.972 -35.546 1.00 60.71 277 ARG B N 1
ATOM 4218 C CA . ARG B 1 276 ? 0.931 -34.033 -34.880 1.00 58.42 277 ARG B CA 1
ATOM 4219 C C . ARG B 1 276 ? 0.988 -35.310 -35.730 1.00 65.81 277 ARG B C 1
ATOM 4220 O O . ARG B 1 276 ? 2.068 -35.821 -36.030 1.00 69.28 277 ARG B O 1
ATOM 4228 N N . SER B 1 277 ? -0.178 -35.848 -36.106 1.00 69.00 278 SER B N 1
ATOM 4229 C CA . SER B 1 277 ? -0.211 -37.124 -36.810 1.00 65.90 278 SER B CA 1
ATOM 4230 C C . SER B 1 277 ? 0.274 -36.986 -38.260 1.00 65.35 278 SER B C 1
ATOM 4231 O O . SER B 1 277 ? 1.070 -37.785 -38.743 1.00 59.53 278 SER B O 1
ATOM 4234 N N . GLN B 1 278 ? -0.176 -35.940 -38.956 1.00 66.41 279 GLN B N 1
ATOM 4235 C CA . GLN B 1 278 ? 0.363 -35.624 -40.267 1.00 62.97 279 GLN B CA 1
ATOM 4236 C C . GLN B 1 278 ? 1.889 -35.588 -40.237 1.00 60.53 279 GLN B C 1
ATOM 4237 O O . GLN B 1 278 ? 2.546 -36.140 -41.108 1.00 63.91 279 GLN B O 1
ATOM 4243 N N . LEU B 1 279 ? 2.457 -34.927 -39.233 1.00 58.13 280 LEU B N 1
ATOM 4244 C CA . LEU B 1 279 ? 3.900 -34.797 -39.153 1.00 58.66 280 LEU B CA 1
ATOM 4245 C C . LEU B 1 279 ? 4.491 -36.180 -38.979 1.00 59.87 280 LEU B C 1
ATOM 4246 O O . LEU B 1 279 ? 5.365 -36.573 -39.747 1.00 67.74 280 LEU B O 1
ATOM 4251 N N . LEU B 1 280 ? 4.007 -36.880 -37.944 1.00 58.02 281 LEU B N 1
ATOM 4252 C CA . LEU B 1 280 ? 4.610 -38.115 -37.465 1.00 57.76 281 LEU B CA 1
ATOM 4253 C C . LEU B 1 280 ? 4.553 -39.191 -38.554 1.00 61.04 281 LEU B C 1
ATOM 4254 O O . LEU B 1 280 ? 5.567 -39.818 -38.875 1.00 52.63 281 LEU B O 1
ATOM 4259 N N . ALA B 1 281 ? 3.360 -39.345 -39.159 1.00 63.21 282 ALA B N 1
ATOM 4260 C CA . ALA B 1 281 ? 3.167 -40.150 -40.358 1.00 59.84 282 ALA B CA 1
ATOM 4261 C C . ALA B 1 281 ? 4.263 -39.825 -41.356 1.00 55.48 282 ALA B C 1
ATOM 4262 O O . ALA B 1 281 ? 5.017 -40.703 -41.734 1.00 60.22 282 ALA B O 1
ATOM 4264 N N . TYR B 1 282 ? 4.364 -38.547 -41.729 1.00 56.54 283 TYR B N 1
ATOM 4265 C CA . TYR B 1 282 ? 5.311 -38.119 -42.742 1.00 51.47 283 TYR B CA 1
ATOM 4266 C C . TYR B 1 282 ? 6.735 -38.522 -42.374 1.00 59.01 283 TYR B C 1
ATOM 4267 O O . TYR B 1 282 ? 7.493 -38.864 -43.286 1.00 64.63 283 TYR B O 1
ATOM 4276 N N . LEU B 1 283 ? 7.109 -38.484 -41.075 1.00 55.24 284 LEU B N 1
ATOM 4277 C CA . LEU B 1 283 ? 8.501 -38.782 -40.741 1.00 56.50 284 LEU B CA 1
ATOM 4278 C C . LEU B 1 283 ? 8.758 -40.285 -40.811 1.00 60.55 284 LEU B C 1
ATOM 4279 O O . LEU B 1 283 ? 9.832 -40.727 -41.248 1.00 57.07 284 LEU B O 1
ATOM 4284 N N . GLU B 1 284 ? 7.755 -41.064 -40.381 1.00 59.83 285 GLU B N 1
ATOM 4285 C CA . GLU B 1 284 ? 7.821 -42.500 -40.596 1.00 62.70 285 GLU B CA 1
ATOM 4286 C C . GLU B 1 284 ? 8.092 -42.752 -42.083 1.00 59.57 285 GLU B C 1
ATOM 4287 O O . GLU B 1 284 ? 9.083 -43.379 -42.432 1.00 63.43 285 GLU B O 1
ATOM 4293 N N . ASP B 1 285 ? 7.289 -42.188 -42.989 1.00 63.15 286 ASP B N 1
ATOM 4294 C CA . ASP B 1 285 ? 7.471 -42.559 -44.386 1.00 66.19 286 ASP B CA 1
ATOM 4295 C C . ASP B 1 285 ? 8.784 -42.048 -44.980 1.00 61.00 286 ASP B C 1
ATOM 4296 O O . ASP B 1 285 ? 9.338 -42.722 -45.844 1.00 66.72 286 ASP B O 1
ATOM 4301 N N . VAL B 1 286 ? 9.334 -40.940 -44.461 1.00 55.12 287 VAL B N 1
ATOM 4302 C CA . VAL B 1 286 ? 10.659 -40.503 -44.881 1.00 53.31 287 VAL B CA 1
ATOM 4303 C C . VAL B 1 286 ? 11.731 -41.510 -44.454 1.00 65.92 287 VAL B C 1
ATOM 4304 O O . VAL B 1 286 ? 12.608 -41.875 -45.253 1.00 69.60 287 VAL B O 1
ATOM 4308 N N . ILE B 1 287 ? 11.673 -41.952 -43.191 1.00 60.74 288 ILE B N 1
ATOM 4309 C CA . ILE B 1 287 ? 12.623 -42.960 -42.751 1.00 63.03 288 ILE B CA 1
ATOM 4310 C C . ILE B 1 287 ? 12.480 -44.255 -43.572 1.00 67.86 288 ILE B C 1
ATOM 4311 O O . ILE B 1 287 ? 13.488 -44.784 -44.046 1.00 65.79 288 ILE B O 1
ATOM 4316 N N . LYS B 1 288 ? 11.249 -44.770 -43.772 1.00 63.53 289 LYS B N 1
ATOM 4317 C CA . LYS B 1 288 ? 11.113 -45.922 -44.664 1.00 71.63 289 LYS B CA 1
ATOM 4318 C C . LYS B 1 288 ? 11.847 -45.640 -45.979 1.00 72.32 289 LYS B C 1
ATOM 4319 O O . LYS B 1 288 ? 12.728 -46.411 -46.351 1.00 70.51 289 LYS B O 1
ATOM 4321 N N . ARG B 1 289 ? 11.534 -44.513 -46.643 1.00 68.00 290 ARG B N 1
ATOM 4322 C CA . ARG B 1 289 ? 12.074 -44.289 -47.973 1.00 73.72 290 ARG B CA 1
ATOM 4323 C C . ARG B 1 289 ? 13.599 -44.301 -47.913 1.00 74.66 290 ARG B C 1
ATOM 4324 O O . ARG B 1 289 ? 14.244 -44.776 -48.845 1.00 79.80 290 ARG B O 1
ATOM 4332 N N . GLU B 1 290 ? 14.155 -43.842 -46.789 1.00 75.11 291 GLU B N 1
ATOM 4333 C CA . GLU B 1 290 ? 15.596 -43.674 -46.701 1.00 85.65 291 GLU B CA 1
ATOM 4334 C C . GLU B 1 290 ? 16.298 -45.014 -46.525 1.00 80.61 291 GLU B C 1
ATOM 4335 O O . GLU B 1 290 ? 17.405 -45.185 -47.014 1.00 84.44 291 GLU B O 1
ATOM 4341 N N . THR B 1 291 ? 15.638 -45.950 -45.837 1.00 93.53 292 THR B N 1
ATOM 4342 C CA . THR B 1 291 ? 16.167 -47.290 -45.632 1.00 88.66 292 THR B CA 1
ATOM 4343 C C . THR B 1 291 ? 16.120 -48.060 -46.950 1.00 91.49 292 THR B C 1
ATOM 4344 O O . THR B 1 291 ? 17.149 -48.548 -47.414 1.00 107.54 292 THR B O 1
ATOM 4348 N N . LYS B 1 292 ? 14.928 -48.133 -47.562 1.00 93.77 293 LYS B N 1
ATOM 4349 C CA . LYS B 1 292 ? 14.749 -48.757 -48.868 1.00 84.62 293 LYS B CA 1
ATOM 4350 C C . LYS B 1 292 ? 15.819 -48.249 -49.843 1.00 83.54 293 LYS B C 1
ATOM 4351 O O . LYS B 1 292 ? 16.483 -49.043 -50.500 1.00 98.10 293 LYS B O 1
ATOM 4353 N N . GLU B 1 293 ? 16.027 -46.930 -49.908 1.00 94.31 294 GLU B N 1
ATOM 4354 C CA . GLU B 1 293 ? 16.991 -46.375 -50.850 1.00 106.45 294 GLU B CA 1
ATOM 4355 C C . GLU B 1 293 ? 18.391 -46.888 -50.522 1.00 114.66 294 GLU B C 1
ATOM 4356 O O . GLU B 1 293 ? 19.104 -47.295 -51.439 1.00 122.44 294 GLU B O 1
ATOM 4366 N N . LEU B 1 295 ? 19.307 -49.551 -49.147 1.00 103.54 296 LEU B N 1
ATOM 4367 C CA . LEU B 1 295 ? 19.463 -50.975 -49.396 1.00 90.02 296 LEU B CA 1
ATOM 4368 C C . LEU B 1 295 ? 19.379 -51.273 -50.895 1.00 92.90 296 LEU B C 1
ATOM 4369 O O . LEU B 1 295 ? 18.643 -52.162 -51.290 1.00 101.66 296 LEU B O 1
ATOM 4374 N N . ARG B 1 296 ? 20.112 -50.523 -51.729 1.00 109.67 297 ARG B N 1
ATOM 4375 C CA . ARG B 1 296 ? 20.184 -50.755 -53.170 1.00 114.21 297 ARG B CA 1
ATOM 4376 C C . ARG B 1 296 ? 21.594 -50.379 -53.662 1.00 106.24 297 ARG B C 1
ATOM 4377 O O . ARG B 1 296 ? 22.527 -50.393 -52.813 1.00 101.07 297 ARG B O 1
#

Radius of gyration: 27.99 Å; Cα contacts (8 Å, |Δi|>4): 1040; chains: 2; bounding box: 54×99×66 Å

Solvent-accessible surface area: 28274 Å² total

InterPro domains:
  IPR005771 UTP--glucose-1-phosphate uridylyltransferase, bacterial/archaeal-type [PTHR43197] (3-291)
  IPR005771 UTP--glucose-1-phosphate uridylyltransferase, bacterial/archaeal-type [TIGR01099] (5-265)
  IPR005771 UTP--glucose-1-phosphate uridylyltransferase, bacterial/archaeal-type [cd02541] (6-271)
  IPR005835 Nucleotidyl transferase domain [PF00483] (7-266)
  IPR029044 Nucleotide-diphospho-sugar transferases [G3DSA:3.90.550.10] (1-293)
  IPR029044 Nucleotide-diphospho-sugar transferases [SSF53448] (2-269)

Secondary structure (DSSP, 8-state):
-PPP-EEEEEE----GGGTTGGGSS----BSSSSBHHHHHHHHHHHTT--EEEEEE-TT-HHHHHHTS--HHHHHHHHTTT-HHHHH---GGGSSEEEEEE-SS---TTHHHHHTHHHH-SSEEEEE--SB---SS-HHHH--HHHHH-S-EEEEEE--GGGGS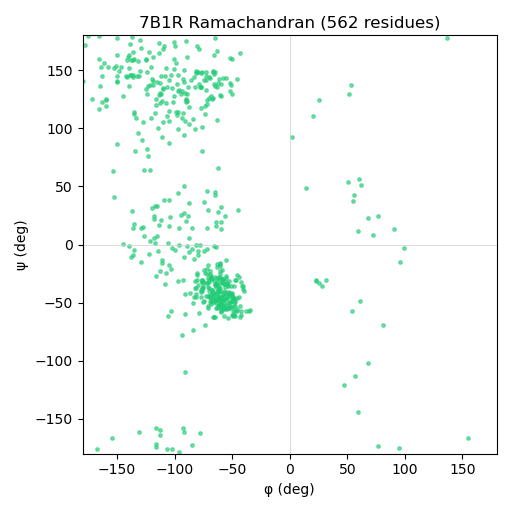SS-BEEEEEEETTEEEEEEE-SS--TTT-S-SEE--EEEEETTHHHHHHHH----TTHHHHHHHHHS--EEEE--S---B-SSHHHHHHHHHHHH-----HHHHHHHHHHHHHHHH----/----EEEEE-----GGGTTTTSSS----BSSSSBHHHHHHHHHHHHT--EEEEEE-TT-HHHHHHTS--HHHHHHHHTTT-HHHHH---GGGS-EEEEEE--S---HHHHHHTTHHHH-SS-EEEE-SSB---SS-HHHH--HHHHH-S-EEEEEE--SS-TTTS--EEEEEEETTEEEEEEE-SS--TTT---SEE--EEEE-HHHHHHHHHH----SHHHHHHTTTTS-EEEEE--S---B-SSHHHHHHHHHHHH-----HHHHHHHHHHHHHHHH---

Organism: Bacillus subtilis (strain 168) (NCBI:txid224308)

Nearest PDB structures (foldseek):
  2ux8-assembly1_B  TM=9.412E-01  e=3.034E-31  Sphingomonas elodea
  2ux8-assembly2_E  TM=9.256E-01  e=1.053E-31  Sphingomonas elodea
  2ux8-assembly2_F  TM=9.298E-01  e=5.657E-31  Sphingomonas elodea
  8f73-assembly2_C  TM=9.259E-01  e=1.053E-31  Pseudomonas aeruginosa PAO1
  2ux8-assembly1_A  TM=8.922E-01  e=4.190E-25  Sphingomonas elodea

B-factor: mean 85.66, std 25.21, range [42.19, 256.86]

Sequence (566 aa):
RKKVRKAVIPAAGLGTRFLPATKAQPKELPIVDKPAIQYIVEEAAESGIEDILIITGRNKRSIEDHFDRSAELEFNLREKGKTETLKEQQIADLANIHYIRQKEPLGLGHAVLCAEHFIGDEPFAVLLGDDIVSETPALRQLDVYDVYGTEVVGVQSVLPEDVSKYGIINTSGSQGHVYEVNDLVEKPSPEEAPSEIAVGRYVLNSSIFSVLKTIGEIQLTDALREVCRKEPIHARLLEGNRYDIGDKLGCFKASTEIGLRPERSQLLAYLEDVIKRETKELRLKKVRKAVIPAAGLGTRFLPATKAQPKELPIVDKPAIQYIVEEAAESGIEDILIITGRNKRSIEDHFDRSAELEFNLREKGKTETLKEQQIADLANIHYIRQKEPLGLGHAVLCAEHFIGDEPFAVLLGDDIVSETPALRQLDVYDVYGTEVVGVQSVLPEDVSKYGIINTSGSQGHVYEVNDLVEKPSPEEAPSEIAVGRYVLNSSIFSVLKTIGEIQLTDALREVCRKEPIHARLLEGNRYDIGDKLGCFKASTEIGLRPERSQLLAYLEDVIKRETKELR